Protein AF-A0A238UA28-F1 (afdb_monomer)

Nearest PDB structures (foldseek):
  9dix-assembly1_D  TM=3.338E-01  e=6.526E-01  Human betaherpesvirus 5
  8b9d-assembly1_O  TM=4.375E-01  e=9.880E+00  Homo sapiens
  7qfz-assembly1_A  TM=2.318E-01  e=1.736E+00  Escherichia fergusonii ATCC 35469
  2f8t-assembly2_B  TM=1.393E-01  e=4.141E+00  Aquifex aeolicus

Mean predicted aligned error: 17.63 Å

pLDDT: mean 87.55, std 9.16, range [46.91, 97.31]

Solvent-accessible surface area (backbone atoms only — not comparable to full-atom values): 25382 Å² total; per-residue (Å²): 111,74,69,55,56,52,51,51,51,50,50,52,51,51,57,70,62,71,58,70,54,51,36,15,34,34,30,24,80,55,29,66,44,69,71,59,19,53,48,42,60,61,78,40,69,59,84,79,48,77,71,46,68,38,23,34,36,56,82,88,82,68,80,78,86,58,65,81,38,43,32,37,33,70,57,95,90,40,56,37,29,33,33,31,70,39,78,42,96,50,54,59,97,88,47,62,73,44,55,50,83,55,51,44,81,57,90,78,79,56,61,44,78,46,16,32,44,30,15,42,40,39,66,46,71,66,55,27,49,48,41,54,59,77,44,58,48,87,68,72,28,54,82,39,77,43,30,31,37,33,57,66,92,54,87,71,92,55,58,82,38,38,28,40,33,68,56,97,86,45,50,36,31,32,35,30,60,37,78,49,89,65,76,60,91,91,50,71,72,41,57,51,85,54,50,42,81,49,90,80,82,43,61,45,77,45,17,32,43,29,15,40,40,40,67,49,70,69,53,28,48,49,40,54,62,77,45,59,43,84,74,43,55,50,82,41,78,41,29,30,36,32,54,66,92,56,85,72,90,54,58,81,37,38,31,38,32,68,58,96,87,43,50,37,32,32,32,31,60,37,81,49,90,66,75,60,92,89,50,72,72,42,57,50,87,54,52,42,81,50,88,80,81,45,63,41,77,44,15,33,44,30,18,43,58,46,66,54,70,69,61,40,46,49,34,62,60,77,46,58,52,87,74,41,61,47,84,39,79,42,32,32,37,32,55,65,92,58,84,72,90,57,58,80,38,40,24,42,31,56,57,95,84,45,60,34,33,34,30,31,61,36,80,48,90,68,76,60,92,91,52,72,73,40,57,47,85,42,50,42,83,56,88,80,85,44,81,83,66,48,77,82,43,66,44,43,38,38,33,21,40,82,85,70,47,80,74,52,72,49,78,34,67,45,75,64,53,49,54,52,54,60,67,71,54,74,76,44,51,35,38,39,34,42,77,88,68,49,73,50,79,48,76,46,87,126

InterPro domains:
  IPR026444 Secretion system, C-terminal sorting domain [PF18962] (393-442)

Foldseek 3Di:
DVVVVVVVVVVVVVVVVVQFAKKKFKKAWQDLDPVSSLCCLQVPPSLPGDIDMEIETEPPPDDDDDASFWKWFADPNGITIMHGPDIDPHHDPDHYYDYRVRIDTDDDFRWDKWKFWKFFQDQDPVSNLCCLQVHPRSPPGDTDIAIETGGPPDDDDDAQWWWFAQDVNGTTIMHTNDIDDDDDPPDDYHYPVRTDTDDRFHWDKWKFWKFWQDQDPVSNLCCLQVHPRLPDHDIDIAIETHGPPDDDDDAQWWWWFADPNGITIMHTNDIDDDDDPPHDYHYPVRIDTDDRFHWDKWKFWKFWQFQDVVSVLCCLAVHPRLPHHDIDIAIEIEGPPDDDDDAQFWWFAQDVNGTIIMHTNDIDDDDDPPDDYHYPVRTDTDDHDYPVVQVPQQKWKWKAFPVRHTDDIDGDSDVVVVVVVVVPDDAHKMWMAIPVGDIDIDGHDD

Organism: NCBI:txid584609

Sequence (446 aa):
MKKFLLFTSLLLCFYSFAHRVDIGYEIVNLSSNYRTAKNIFCNQNPNLLNKRKINLISDGNHEELTVGKMFWFENDGNPMYIYIARKNASSFRDRDSFLFSDFRLQNFICEDTKSYDARNLGTNAFLANQIYCNQNPATAGSRMDLNVSEPRGSSRLAPGKIYKFNDEGTVRYIYIVRTRNGEFRDRDTFSKSDFSLQNITCEDTKSYDARNLGTNAFLANQIYCNQNPATAGSRMDLNVGEPRGSSRLTPGKIYKFNDEGTVRYIYIVRTRNGEFRDRDTFSKSDFSLQNIICEDTKSYDARNLGTNPFIIQNIYCNQNPATAGSRMDLNVSEPKGSNRLISGRIYRFNDEGTIRYVYIIRSRSGEFRDRDTFSKSDFTLQNYFCEDDYDDFLRKITIYNKKGIKVKEQKINHIDEEKSLLKTLPKGLYFIKDDNGNSKKIFKQN

Structure (mmCIF, N/CA/C/O backbone):
data_AF-A0A238UA28-F1
#
_entry.id   AF-A0A238UA28-F1
#
loop_
_atom_site.group_PDB
_atom_site.id
_atom_site.type_symbol
_atom_site.label_atom_id
_atom_site.label_alt_id
_atom_site.label_comp_id
_atom_site.label_asym_id
_atom_site.label_entity_id
_atom_site.label_seq_id
_atom_site.pdbx_PDB_ins_code
_atom_site.Cartn_x
_atom_site.Cartn_y
_atom_site.Cartn_z
_atom_site.occupancy
_atom_site.B_iso_or_equiv
_atom_site.auth_seq_id
_atom_site.auth_comp_id
_atom_site.auth_asym_id
_atom_site.auth_atom_id
_atom_site.pdbx_PDB_model_num
ATOM 1 N N . MET A 1 1 ? 80.274 20.422 -2.764 1.00 60.00 1 MET A N 1
ATOM 2 C CA . MET A 1 1 ? 79.099 20.855 -3.558 1.00 60.00 1 MET A CA 1
ATOM 3 C C . MET A 1 1 ? 78.947 20.136 -4.907 1.00 60.00 1 MET A C 1
ATOM 5 O O . MET A 1 1 ? 77.921 19.501 -5.094 1.00 60.00 1 MET A O 1
ATOM 9 N N . LYS A 1 2 ? 79.940 20.127 -5.818 1.00 64.31 2 LYS A N 1
ATOM 10 C CA . LYS A 1 2 ? 79.812 19.488 -7.157 1.00 64.31 2 LYS A CA 1
ATOM 11 C C . LYS A 1 2 ? 79.412 17.996 -7.152 1.00 64.31 2 LYS A C 1
ATOM 13 O O . LYS A 1 2 ? 78.605 17.587 -7.975 1.00 64.31 2 LYS A O 1
ATOM 18 N N . LYS A 1 3 ? 79.913 17.193 -6.202 1.00 69.56 3 LYS A N 1
ATOM 19 C CA . LYS A 1 3 ? 79.562 15.760 -6.086 1.00 69.56 3 LYS A CA 1
ATOM 20 C C . LYS A 1 3 ? 78.104 15.516 -5.660 1.00 69.56 3 LYS A C 1
ATOM 22 O O . LYS A 1 3 ? 77.517 14.534 -6.088 1.00 69.56 3 LYS A O 1
ATOM 27 N N . PHE A 1 4 ? 77.518 16.419 -4.869 1.00 79.38 4 PHE A N 1
ATOM 28 C CA . PHE A 1 4 ? 76.124 16.310 -4.421 1.00 79.38 4 PHE A CA 1
ATOM 29 C C . PHE A 1 4 ? 75.148 16.596 -5.570 1.00 79.38 4 PHE A C 1
ATOM 31 O O . PHE A 1 4 ? 74.216 15.833 -5.766 1.00 79.38 4 PHE A O 1
ATOM 38 N N . LEU A 1 5 ? 75.437 17.618 -6.389 1.00 78.12 5 LEU A N 1
ATOM 39 C CA . LEU A 1 5 ? 74.677 17.948 -7.605 1.00 78.12 5 LEU A CA 1
ATOM 40 C C . LEU A 1 5 ? 74.715 16.836 -8.663 1.00 78.12 5 LEU A C 1
ATOM 42 O O . LEU A 1 5 ? 73.711 16.575 -9.319 1.00 78.12 5 LEU A O 1
ATOM 46 N N . LEU A 1 6 ? 75.859 16.163 -8.824 1.00 78.75 6 LEU A N 1
ATOM 47 C CA . LEU A 1 6 ? 75.966 15.029 -9.744 1.00 78.75 6 LEU A CA 1
ATOM 48 C C . LEU A 1 6 ? 75.140 13.831 -9.251 1.00 78.75 6 LEU A C 1
ATOM 50 O O . LEU A 1 6 ? 74.482 13.168 -10.046 1.00 78.75 6 LEU A O 1
ATOM 54 N N . PHE A 1 7 ? 75.150 13.579 -7.939 1.00 80.00 7 PHE A N 1
ATOM 55 C CA . PHE A 1 7 ? 74.410 12.476 -7.333 1.00 80.00 7 PHE A CA 1
ATOM 56 C C . PHE A 1 7 ? 72.895 12.712 -7.370 1.00 80.00 7 PHE A C 1
ATOM 58 O O . PHE A 1 7 ? 72.161 11.795 -7.719 1.00 80.00 7 PHE A O 1
ATOM 65 N N . THR A 1 8 ? 72.418 13.934 -7.100 1.00 78.19 8 THR A N 1
ATOM 66 C CA . THR A 1 8 ? 70.992 14.276 -7.237 1.00 78.19 8 THR A CA 1
ATOM 67 C C . THR A 1 8 ? 70.528 14.281 -8.690 1.00 78.19 8 THR A C 1
ATOM 69 O O . THR A 1 8 ? 69.423 13.821 -8.951 1.00 78.19 8 THR A O 1
ATOM 72 N N . SER A 1 9 ? 71.363 14.718 -9.638 1.00 76.62 9 SER A N 1
ATOM 73 C CA . SER A 1 9 ? 71.071 14.611 -11.076 1.00 76.62 9 SER A CA 1
ATOM 74 C C . SER A 1 9 ? 70.934 13.149 -11.525 1.00 76.62 9 SER A C 1
ATOM 76 O O . SER A 1 9 ? 69.939 12.791 -12.149 1.00 76.62 9 SER A O 1
ATOM 78 N N . LEU A 1 10 ? 71.858 12.268 -11.118 1.00 75.06 10 LEU A N 1
ATOM 79 C CA . LEU A 1 10 ? 71.759 10.827 -11.383 1.00 75.06 10 LEU A CA 1
ATOM 80 C C . LEU A 1 10 ? 70.519 10.203 -10.732 1.00 75.06 10 LEU A C 1
ATOM 82 O O . LEU A 1 10 ? 69.830 9.430 -11.387 1.00 75.06 10 LEU A O 1
ATOM 86 N N . LEU A 1 11 ? 70.193 10.560 -9.486 1.00 72.12 11 LEU A N 1
ATOM 87 C CA . LEU A 1 11 ? 68.994 10.064 -8.800 1.00 72.12 11 LEU A CA 1
ATOM 88 C C . LEU A 1 11 ? 67.696 10.548 -9.456 1.00 72.12 11 LEU A C 1
ATOM 90 O O . LEU A 1 11 ? 66.764 9.760 -9.560 1.00 72.12 11 LEU A O 1
ATOM 94 N N . LEU A 1 12 ? 67.638 11.796 -9.929 1.00 65.94 12 LEU A N 1
ATOM 95 C CA . LEU A 1 12 ? 66.499 12.337 -10.683 1.00 65.94 12 LEU A CA 1
ATOM 96 C C . LEU A 1 12 ? 66.356 11.668 -12.056 1.00 65.94 12 LEU A C 1
ATOM 98 O O . LEU A 1 12 ? 65.237 11.360 -12.469 1.00 65.94 12 LEU A O 1
ATOM 102 N N . CYS A 1 13 ? 67.468 11.363 -12.731 1.00 62.25 13 CYS A N 1
ATOM 103 C CA . CYS A 1 13 ? 67.460 10.534 -13.936 1.00 62.25 13 CYS A CA 1
ATOM 104 C C . CYS A 1 13 ? 66.950 9.117 -13.621 1.00 62.25 13 CYS A C 1
ATOM 106 O O . CYS A 1 13 ? 66.031 8.638 -14.273 1.00 62.25 13 CYS A O 1
ATOM 108 N N . PHE A 1 14 ? 67.446 8.452 -12.575 1.00 57.91 14 PHE A N 1
ATOM 109 C CA . PHE A 1 14 ? 66.959 7.117 -12.204 1.00 57.91 14 PHE A CA 1
ATOM 110 C C . PHE A 1 14 ? 65.490 7.110 -11.750 1.00 57.91 14 PHE A C 1
ATOM 112 O O . PHE A 1 14 ? 64.772 6.173 -12.087 1.00 57.91 14 PHE A O 1
ATOM 119 N N . TYR A 1 15 ? 65.007 8.155 -11.068 1.00 57.62 15 TYR A N 1
ATOM 120 C CA . TYR A 1 15 ? 63.589 8.299 -10.711 1.00 57.62 15 TYR A CA 1
ATOM 121 C C . TYR A 1 15 ? 62.690 8.509 -11.936 1.00 57.62 15 TYR A C 1
ATOM 123 O O . TYR A 1 15 ? 61.582 7.982 -11.969 1.00 57.62 15 TYR A O 1
ATOM 131 N N . SER A 1 16 ? 63.166 9.224 -12.960 1.00 53.44 16 SER A N 1
ATOM 132 C CA . SER A 1 16 ? 62.417 9.402 -14.214 1.00 53.44 16 SER A CA 1
ATOM 133 C C . SER A 1 16 ? 62.403 8.140 -15.088 1.00 53.44 16 SER A C 1
ATOM 135 O O . SER A 1 16 ? 61.437 7.926 -15.817 1.00 53.44 16 SER A O 1
ATOM 137 N N . PHE A 1 17 ? 63.390 7.245 -14.956 1.00 53.16 17 PHE A N 1
ATOM 138 C CA . PHE A 1 17 ? 63.371 5.924 -15.605 1.00 53.16 17 PHE A CA 1
ATOM 139 C C . PHE A 1 17 ? 62.621 4.838 -14.806 1.00 53.16 17 PHE A C 1
ATOM 141 O O . PHE A 1 17 ? 62.171 3.858 -15.397 1.00 53.16 17 PHE A O 1
ATOM 148 N N . ALA A 1 18 ? 62.430 4.999 -13.490 1.00 51.75 18 ALA A N 1
ATOM 149 C CA . ALA A 1 18 ? 61.810 3.993 -12.615 1.00 51.75 18 ALA A CA 1
ATOM 150 C C . ALA A 1 18 ? 60.268 3.908 -12.690 1.00 51.75 18 ALA A C 1
ATOM 152 O O . ALA A 1 18 ? 59.669 3.069 -12.015 1.00 51.75 18 ALA A O 1
ATOM 153 N N . HIS A 1 19 ? 59.604 4.737 -13.500 1.00 54.00 19 HIS A N 1
ATOM 154 C CA . HIS A 1 19 ? 58.136 4.748 -13.613 1.00 54.00 19 HIS A CA 1
ATOM 155 C C . HIS A 1 19 ? 57.577 4.269 -14.953 1.00 54.00 19 HIS A C 1
ATOM 157 O O . HIS A 1 19 ? 56.363 4.296 -15.153 1.00 54.00 19 HIS A O 1
ATOM 163 N N . ARG A 1 20 ? 58.420 3.732 -15.842 1.00 62.09 20 ARG A N 1
ATOM 164 C CA . ARG A 1 20 ? 57.931 3.071 -17.055 1.00 62.09 20 ARG A CA 1
ATOM 165 C C . ARG A 1 20 ? 57.454 1.654 -16.723 1.00 62.09 20 ARG A C 1
ATOM 167 O O . ARG A 1 20 ? 58.200 0.685 -16.835 1.00 62.09 20 ARG A O 1
ATOM 174 N N . VAL A 1 21 ? 56.220 1.550 -16.236 1.00 68.44 21 VAL A N 1
ATOM 175 C CA . VAL A 1 21 ? 55.551 0.263 -16.017 1.00 68.44 21 VAL A CA 1
ATOM 176 C C . VAL A 1 21 ? 54.857 -0.135 -17.315 1.00 68.44 21 VAL A C 1
ATOM 178 O O . VAL A 1 21 ? 53.845 0.460 -17.685 1.00 68.44 21 VAL A O 1
ATOM 181 N N . ASP A 1 22 ? 55.410 -1.139 -17.992 1.00 79.50 22 ASP A N 1
ATOM 182 C CA . ASP A 1 22 ? 54.776 -1.758 -19.153 1.00 79.50 22 ASP A CA 1
ATOM 183 C C . ASP A 1 22 ? 53.784 -2.826 -18.682 1.00 79.50 22 ASP A C 1
ATOM 185 O O . ASP A 1 22 ? 54.159 -3.813 -18.040 1.00 79.50 22 ASP A O 1
ATOM 189 N N . ILE A 1 23 ? 52.509 -2.650 -19.021 1.00 87.88 23 ILE A N 1
ATOM 190 C CA . ILE A 1 23 ? 51.431 -3.571 -18.649 1.00 87.88 23 ILE A CA 1
ATOM 191 C C . ILE A 1 23 ? 50.919 -4.276 -19.904 1.00 87.88 23 ILE A C 1
ATOM 193 O O . ILE A 1 23 ? 50.535 -3.633 -20.879 1.00 87.88 23 ILE A O 1
ATOM 197 N N . GLY A 1 24 ? 50.889 -5.610 -19.888 1.00 91.94 24 GLY A N 1
ATOM 198 C CA . GLY A 1 24 ? 50.400 -6.407 -21.012 1.00 91.94 24 GLY A CA 1
ATOM 199 C C . GLY A 1 24 ? 48.874 -6.537 -21.029 1.00 91.94 24 GLY A C 1
ATOM 200 O O . GLY A 1 24 ? 48.267 -6.962 -20.045 1.00 91.94 24 GLY A O 1
ATOM 201 N N . TYR A 1 25 ? 48.241 -6.283 -22.173 1.00 93.25 25 TYR A N 1
ATOM 202 C CA . TYR A 1 25 ? 46.808 -6.501 -22.393 1.00 93.25 25 TYR A CA 1
ATOM 203 C C . TYR A 1 25 ? 46.558 -7.513 -23.512 1.00 93.25 25 TYR A C 1
ATOM 205 O O . TYR A 1 25 ? 47.221 -7.501 -24.550 1.00 93.25 25 TYR A O 1
ATOM 213 N N . GLU A 1 26 ? 45.578 -8.396 -23.308 1.00 93.50 26 GLU A N 1
ATOM 214 C CA . GLU A 1 26 ? 44.974 -9.166 -24.394 1.00 93.50 26 GLU A CA 1
ATOM 215 C C . GLU A 1 26 ? 43.756 -8.410 -24.911 1.00 93.50 26 GLU A C 1
ATOM 217 O O . GLU A 1 26 ? 42.803 -8.153 -24.168 1.00 93.50 26 GLU A O 1
ATOM 222 N N . ILE A 1 27 ? 43.793 -8.082 -26.194 1.00 93.50 27 ILE A N 1
ATOM 223 C CA . ILE A 1 27 ? 42.774 -7.300 -26.878 1.00 93.50 27 ILE A CA 1
ATOM 224 C C . ILE A 1 27 ? 42.150 -8.105 -28.011 1.00 93.50 27 ILE A C 1
ATOM 226 O O . ILE A 1 27 ? 42.751 -9.039 -28.539 1.00 93.50 27 ILE A O 1
ATOM 230 N N . VAL A 1 28 ? 40.947 -7.726 -28.413 1.00 94.88 28 VAL A N 1
ATOM 231 C CA . VAL A 1 28 ? 40.278 -8.248 -29.606 1.00 94.88 28 VAL A CA 1
ATOM 232 C C . VAL A 1 28 ? 39.967 -7.074 -30.513 1.00 94.88 28 VAL A C 1
ATOM 234 O O . VAL A 1 28 ? 39.316 -6.122 -30.086 1.00 94.88 28 VAL A O 1
ATOM 237 N N . ASN A 1 29 ? 40.404 -7.153 -31.766 1.00 92.94 29 ASN A N 1
ATOM 238 C CA . ASN A 1 29 ? 40.062 -6.154 -32.771 1.00 92.94 29 ASN A CA 1
ATOM 239 C C . ASN A 1 29 ? 38.618 -6.385 -33.209 1.00 92.94 29 ASN A C 1
ATOM 241 O O . ASN A 1 29 ? 38.303 -7.441 -33.755 1.00 92.94 29 ASN A O 1
ATOM 245 N N . LEU A 1 30 ? 37.747 -5.411 -32.954 1.00 93.31 30 LEU A N 1
ATOM 246 C CA . LEU A 1 30 ? 36.332 -5.520 -33.288 1.00 93.31 30 LEU A CA 1
ATOM 247 C C . LEU A 1 30 ? 36.094 -5.041 -34.721 1.00 93.31 30 LEU A C 1
ATOM 249 O O . LEU A 1 30 ? 35.636 -5.800 -35.565 1.00 93.31 30 LEU A O 1
ATOM 253 N N . SER A 1 31 ? 36.415 -3.782 -35.018 1.00 93.75 31 SER A N 1
ATOM 254 C CA . SER A 1 31 ? 36.314 -3.205 -36.364 1.00 93.75 31 SER A CA 1
ATOM 255 C C . SER A 1 31 ? 36.992 -1.836 -36.402 1.00 93.75 31 SER A C 1
ATOM 257 O O . SER A 1 31 ? 37.201 -1.226 -35.358 1.00 93.75 31 SER A O 1
ATOM 259 N N . SER A 1 32 ? 37.286 -1.315 -37.591 1.00 92.75 32 SER A N 1
ATOM 260 C CA . SER A 1 32 ? 37.606 0.105 -37.786 1.00 92.75 32 SER A CA 1
ATOM 261 C C . SER A 1 32 ? 36.359 1.000 -37.819 1.00 92.75 32 SER A C 1
ATOM 263 O O . SER A 1 32 ? 36.454 2.213 -37.660 1.00 92.75 32 SER A O 1
ATOM 265 N N . ASN A 1 33 ? 35.165 0.414 -37.978 1.00 93.62 33 ASN A N 1
ATOM 266 C CA . ASN A 1 33 ? 33.893 1.129 -37.968 1.00 93.62 33 ASN A CA 1
ATOM 267 C C . ASN A 1 33 ? 33.157 0.948 -36.630 1.00 93.62 33 ASN A C 1
ATOM 269 O O . ASN A 1 33 ? 32.926 -0.181 -36.193 1.00 93.62 33 ASN A O 1
ATOM 273 N N . TYR A 1 34 ? 32.711 2.052 -36.022 1.00 89.00 34 TYR A N 1
ATOM 274 C CA . TYR A 1 34 ? 32.018 2.037 -34.728 1.00 89.00 34 TYR A CA 1
ATOM 275 C C . TYR A 1 34 ? 30.771 1.145 -34.712 1.00 89.00 34 TYR A C 1
ATOM 277 O O . TYR A 1 34 ? 30.585 0.353 -33.789 1.00 89.00 34 TYR A O 1
ATOM 285 N N . ARG A 1 35 ? 29.912 1.245 -35.737 1.00 84.31 35 ARG A N 1
ATOM 286 C CA . ARG A 1 35 ? 28.642 0.504 -35.806 1.00 84.31 35 ARG A CA 1
ATOM 287 C C . ARG A 1 35 ? 28.896 -0.998 -35.873 1.00 84.31 35 ARG A C 1
ATOM 289 O O . ARG A 1 35 ? 28.255 -1.763 -35.154 1.00 84.31 35 ARG A O 1
ATOM 296 N N . THR A 1 36 ? 29.861 -1.410 -36.691 1.00 87.25 36 THR A N 1
ATOM 297 C CA . THR A 1 36 ? 30.279 -2.812 -36.803 1.00 87.25 36 THR A CA 1
ATOM 298 C C . THR A 1 36 ? 30.914 -3.308 -35.504 1.00 87.25 36 THR A C 1
ATOM 300 O O . THR A 1 36 ? 30.563 -4.388 -35.034 1.00 87.25 36 THR A O 1
ATOM 303 N N . ALA A 1 37 ? 31.784 -2.510 -34.879 1.00 90.00 37 ALA A N 1
ATOM 304 C CA . ALA A 1 37 ? 32.420 -2.858 -33.611 1.00 90.00 37 ALA A CA 1
ATOM 305 C C . ALA A 1 37 ? 31.404 -3.035 -32.474 1.00 90.00 37 ALA A C 1
ATOM 307 O O . ALA A 1 37 ? 31.435 -4.050 -31.779 1.00 90.00 37 ALA A O 1
ATOM 308 N N . LYS A 1 38 ? 30.454 -2.099 -32.338 1.00 87.44 38 LYS A N 1
ATOM 309 C CA . LYS A 1 38 ? 29.338 -2.188 -31.385 1.00 87.44 38 LYS A CA 1
ATOM 310 C C . LYS A 1 38 ? 28.513 -3.455 -31.621 1.00 87.44 38 LYS A C 1
ATOM 312 O O . LYS A 1 38 ? 28.192 -4.161 -30.668 1.00 87.44 38 LYS A O 1
ATOM 317 N N . ASN A 1 39 ? 28.202 -3.770 -32.879 1.00 84.19 39 ASN A N 1
ATOM 318 C CA . ASN A 1 39 ? 27.451 -4.973 -33.235 1.00 84.19 39 ASN A CA 1
ATOM 319 C C . ASN A 1 39 ? 28.197 -6.258 -32.841 1.00 84.19 39 ASN A C 1
ATOM 321 O O . ASN A 1 39 ? 27.601 -7.141 -32.235 1.00 84.19 39 ASN A O 1
ATOM 325 N N . ILE A 1 40 ? 29.499 -6.351 -33.128 1.00 87.94 40 ILE A N 1
ATOM 326 C CA . ILE A 1 40 ? 30.329 -7.500 -32.734 1.00 87.94 40 ILE A CA 1
ATOM 327 C C . ILE A 1 40 ? 30.383 -7.616 -31.211 1.00 87.94 40 ILE A C 1
ATOM 329 O O . ILE A 1 40 ? 30.128 -8.689 -30.674 1.00 87.94 40 ILE A O 1
ATOM 333 N N . PHE A 1 41 ? 30.650 -6.513 -30.510 1.00 88.88 41 PHE A N 1
ATOM 334 C CA . PHE A 1 41 ? 30.732 -6.504 -29.053 1.00 88.88 41 PHE A CA 1
ATOM 335 C C . PHE A 1 41 ? 29.422 -6.943 -28.385 1.00 88.88 41 PHE A C 1
ATOM 337 O O . PHE A 1 41 ? 29.449 -7.693 -27.413 1.00 88.88 41 PHE A O 1
ATOM 344 N N . CYS A 1 42 ? 28.274 -6.485 -28.894 1.00 85.75 42 CYS A N 1
ATOM 345 C CA . CYS A 1 42 ? 26.981 -6.831 -28.316 1.00 85.75 42 CYS A CA 1
ATOM 346 C C . CYS A 1 42 ? 26.484 -8.211 -28.748 1.00 85.75 42 CYS A C 1
ATOM 348 O O . CYS A 1 42 ? 25.927 -8.938 -27.935 1.00 85.75 42 CYS A O 1
ATOM 350 N N . ASN A 1 43 ? 26.612 -8.586 -30.014 1.00 82.38 43 ASN A N 1
ATOM 351 C CA . ASN A 1 43 ? 25.902 -9.752 -30.553 1.00 82.38 43 ASN A CA 1
ATOM 352 C C . ASN A 1 43 ? 26.780 -10.993 -30.699 1.00 82.38 43 ASN A C 1
ATOM 354 O O . ASN A 1 43 ? 26.257 -12.086 -30.901 1.00 82.38 43 ASN A O 1
ATOM 358 N N . GLN A 1 44 ? 28.094 -10.851 -30.554 1.00 83.69 44 GLN A N 1
ATOM 359 C CA . GLN A 1 44 ? 29.029 -11.968 -30.485 1.00 83.69 44 GLN A CA 1
ATOM 360 C C . GLN A 1 44 ? 29.642 -12.018 -29.087 1.00 83.69 44 GLN A C 1
ATOM 362 O O . GLN A 1 44 ? 29.655 -11.018 -28.381 1.00 83.69 44 GLN A O 1
ATOM 367 N N . ASN A 1 45 ? 30.147 -13.179 -28.667 1.00 83.69 45 ASN A N 1
ATOM 368 C CA . ASN A 1 45 ? 30.946 -13.272 -27.448 1.00 83.69 45 ASN A CA 1
ATOM 369 C C . ASN A 1 45 ? 32.392 -12.879 -27.795 1.00 83.69 45 ASN A C 1
ATOM 371 O O . ASN A 1 45 ? 33.105 -13.715 -28.362 1.00 83.69 45 ASN A O 1
ATOM 375 N N . PRO A 1 46 ? 32.866 -11.658 -27.465 1.00 84.69 46 PRO A N 1
ATOM 376 C CA . PRO A 1 46 ? 34.168 -11.191 -27.936 1.00 84.69 46 PRO A CA 1
ATOM 377 C C . PRO A 1 46 ? 35.318 -12.017 -27.358 1.00 84.69 46 PRO A C 1
ATOM 379 O O . PRO A 1 46 ? 36.390 -12.080 -27.946 1.00 84.69 46 PRO A O 1
ATOM 382 N N . ASN A 1 47 ? 35.095 -12.726 -26.245 1.00 82.06 47 ASN A N 1
ATOM 383 C CA . ASN A 1 47 ? 36.097 -13.608 -25.648 1.00 82.06 47 ASN A CA 1
ATOM 384 C C . ASN A 1 47 ? 36.417 -14.846 -26.501 1.00 82.06 47 ASN A C 1
ATOM 386 O O . ASN A 1 47 ? 37.451 -15.470 -26.259 1.00 82.06 47 ASN A O 1
ATOM 390 N N . LEU A 1 48 ? 35.547 -15.199 -27.456 1.00 82.88 48 LEU A N 1
ATOM 391 C CA . LEU A 1 48 ? 35.747 -16.308 -28.397 1.00 82.88 48 LEU A CA 1
ATOM 392 C C . LEU A 1 48 ? 36.450 -15.874 -29.691 1.00 82.88 48 LEU A C 1
ATOM 394 O O . LEU A 1 48 ? 36.787 -16.721 -30.514 1.00 82.88 48 LEU A O 1
ATOM 398 N N . LEU A 1 49 ? 36.656 -14.571 -29.888 1.00 89.56 49 LEU A N 1
ATOM 399 C CA . LEU A 1 49 ? 37.349 -14.037 -31.055 1.00 89.56 49 LEU A CA 1
ATOM 400 C C . LEU A 1 49 ? 38.871 -14.088 -30.865 1.00 89.56 49 LEU A C 1
ATOM 402 O O . LEU A 1 49 ? 39.382 -14.178 -29.745 1.00 89.56 49 LEU A O 1
ATOM 406 N N . ASN A 1 50 ? 39.603 -14.006 -31.978 1.00 89.75 50 ASN A N 1
ATOM 407 C CA . ASN A 1 50 ? 41.064 -14.039 -31.975 1.00 89.75 50 ASN A CA 1
ATOM 408 C C . ASN A 1 50 ? 41.645 -12.872 -31.169 1.00 89.75 50 ASN A C 1
ATOM 410 O O . ASN A 1 50 ? 41.412 -11.701 -31.476 1.00 89.75 50 ASN A O 1
ATOM 414 N N . LYS A 1 51 ? 42.446 -13.214 -30.159 1.00 91.31 51 LYS A N 1
ATOM 415 C CA . LYS A 1 51 ? 43.086 -12.252 -29.263 1.00 91.31 51 LYS A CA 1
ATOM 416 C C . LYS A 1 51 ? 44.461 -11.853 -29.783 1.00 91.31 51 LYS A C 1
ATOM 418 O O . LYS A 1 51 ? 45.235 -12.692 -30.243 1.00 91.31 51 LYS A O 1
ATOM 423 N N . ARG A 1 52 ? 44.786 -10.573 -29.648 1.00 90.81 52 ARG A N 1
ATOM 424 C CA . ARG A 1 52 ? 46.123 -10.007 -29.843 1.00 90.81 52 ARG A CA 1
ATOM 425 C C . ARG A 1 52 ? 46.674 -9.534 -28.507 1.00 90.81 52 ARG A C 1
ATOM 427 O O . ARG A 1 52 ? 45.924 -9.278 -27.573 1.00 90.81 52 ARG A O 1
ATOM 434 N N . LYS A 1 53 ? 47.996 -9.459 -28.415 1.00 92.81 53 LYS A N 1
ATOM 435 C CA . LYS A 1 53 ? 48.715 -9.024 -27.218 1.00 92.81 53 LYS A CA 1
ATOM 436 C C . LYS A 1 53 ? 49.390 -7.700 -27.521 1.00 92.81 53 LYS A C 1
ATOM 438 O O . LYS A 1 53 ? 50.104 -7.632 -28.517 1.00 92.81 53 LYS A O 1
ATOM 443 N N . ILE A 1 54 ? 49.170 -6.710 -26.670 1.00 91.38 54 ILE A N 1
ATOM 444 C CA . ILE A 1 54 ? 49.824 -5.401 -26.737 1.00 91.38 54 ILE A CA 1
ATOM 445 C C . ILE A 1 54 ? 50.404 -5.058 -25.369 1.00 91.38 54 ILE A C 1
ATOM 447 O O . ILE A 1 54 ? 49.928 -5.567 -24.349 1.00 91.38 54 ILE A O 1
ATOM 451 N N . ASN A 1 55 ? 51.413 -4.199 -25.350 1.00 90.56 55 ASN A N 1
ATOM 452 C CA . ASN A 1 55 ? 51.913 -3.585 -24.128 1.00 90.56 55 ASN A CA 1
ATOM 453 C C . ASN A 1 55 ? 51.439 -2.135 -24.064 1.00 90.56 55 ASN A C 1
ATOM 455 O O . ASN A 1 55 ? 51.422 -1.448 -25.081 1.00 90.56 55 ASN A O 1
ATOM 459 N N . LEU A 1 56 ? 51.064 -1.670 -22.876 1.00 87.75 56 LEU A N 1
ATOM 460 C CA . LEU A 1 56 ? 50.756 -0.266 -22.630 1.00 87.75 56 LEU A CA 1
ATOM 461 C C . LEU A 1 56 ? 51.764 0.321 -21.654 1.00 87.75 56 LEU A C 1
ATOM 463 O O . LEU A 1 56 ? 51.995 -0.242 -20.582 1.00 87.75 56 LEU A O 1
ATOM 467 N N . ILE A 1 57 ? 52.342 1.449 -22.045 1.00 85.88 57 ILE A N 1
ATOM 468 C CA . ILE A 1 57 ? 53.282 2.236 -21.258 1.00 85.88 57 ILE A CA 1
ATOM 469 C C . ILE A 1 57 ? 52.484 3.299 -20.504 1.00 85.88 57 ILE A C 1
ATOM 471 O O . ILE A 1 57 ? 51.811 4.124 -21.127 1.00 85.88 57 ILE A O 1
ATOM 475 N N . SER A 1 58 ? 52.585 3.303 -19.173 1.00 76.81 58 SER A N 1
ATOM 476 C CA . SER A 1 58 ? 52.046 4.394 -18.350 1.00 76.81 58 SER A CA 1
ATOM 477 C C . SER A 1 58 ? 52.736 5.720 -18.674 1.00 76.81 58 SER A C 1
ATOM 479 O O . SER A 1 58 ? 53.962 5.810 -18.629 1.00 76.81 58 SER A O 1
ATOM 481 N N . ASP A 1 59 ? 51.947 6.752 -18.971 1.00 74.69 59 ASP A N 1
ATOM 482 C CA . ASP A 1 59 ? 52.397 8.138 -19.162 1.00 74.69 59 ASP A CA 1
ATOM 483 C C . ASP A 1 59 ? 52.119 9.024 -17.927 1.00 74.69 59 ASP A C 1
ATOM 485 O O . ASP A 1 59 ? 52.263 10.244 -17.977 1.00 74.69 59 ASP A O 1
ATOM 489 N N . GLY A 1 60 ? 51.749 8.404 -16.799 1.00 66.19 60 GLY A N 1
ATOM 490 C CA . GLY A 1 60 ? 51.638 9.045 -15.487 1.00 66.19 60 GLY A CA 1
ATOM 491 C C . GLY A 1 60 ? 50.320 9.769 -15.194 1.00 66.19 60 GLY A C 1
ATOM 492 O O . GLY A 1 60 ? 50.112 10.130 -14.040 1.00 66.19 60 GLY A O 1
ATOM 493 N N . ASN A 1 61 ? 49.423 9.938 -16.175 1.00 65.44 61 ASN A N 1
ATOM 494 C CA . ASN A 1 61 ? 48.194 10.736 -16.020 1.00 65.44 61 ASN A CA 1
ATOM 495 C C . ASN A 1 61 ? 46.889 10.035 -16.448 1.00 65.44 61 ASN A C 1
ATOM 497 O O . ASN A 1 61 ? 45.830 10.659 -16.389 1.00 65.44 61 ASN A O 1
ATOM 501 N N . HIS A 1 62 ? 46.927 8.764 -16.860 1.00 68.00 62 HIS A N 1
ATOM 502 C CA . HIS A 1 62 ? 45.748 8.063 -17.383 1.00 68.00 62 HIS A CA 1
ATOM 503 C C . HIS A 1 62 ? 45.358 6.844 -16.547 1.00 68.00 62 HIS A C 1
ATOM 505 O O . HIS A 1 62 ? 46.206 6.106 -16.043 1.00 68.00 62 HIS A O 1
ATOM 511 N N . GLU A 1 63 ? 44.047 6.632 -16.421 1.00 77.56 63 GLU A N 1
ATOM 512 C CA . GLU A 1 63 ? 43.493 5.423 -15.821 1.00 77.56 63 GLU A CA 1
ATOM 513 C C . GLU A 1 63 ? 43.782 4.205 -16.706 1.00 77.56 63 GLU A C 1
ATOM 515 O O . GLU A 1 63 ? 43.722 4.260 -17.937 1.00 77.56 63 GLU A O 1
ATOM 520 N N . GLU A 1 64 ? 44.087 3.078 -16.069 1.00 86.31 64 GLU A N 1
ATOM 521 C CA . GLU A 1 64 ? 44.313 1.817 -16.764 1.00 86.31 64 GLU A CA 1
ATOM 522 C C . GLU A 1 64 ? 43.067 1.357 -17.538 1.00 86.31 64 GLU A C 1
ATOM 524 O O . GLU A 1 64 ? 41.924 1.556 -17.115 1.00 86.31 64 GLU A O 1
ATOM 529 N N . LEU A 1 65 ? 43.271 0.649 -18.654 1.00 89.81 65 LEU A N 1
ATOM 530 C CA . LEU A 1 65 ? 42.150 0.153 -19.445 1.00 89.81 65 LEU A CA 1
ATOM 531 C C . LEU A 1 65 ? 41.364 -0.918 -18.678 1.00 89.81 65 LEU A C 1
ATOM 533 O O . LEU A 1 65 ? 41.896 -1.936 -18.230 1.00 89.81 65 LEU A O 1
ATOM 537 N N . THR A 1 66 ? 40.054 -0.716 -18.576 1.00 91.19 66 THR A N 1
ATOM 538 C CA . THR A 1 66 ? 39.155 -1.644 -17.890 1.00 91.19 66 THR A CA 1
ATOM 539 C C . THR A 1 66 ? 38.863 -2.883 -18.745 1.00 91.19 66 THR A C 1
ATOM 541 O O . THR A 1 66 ? 38.409 -2.780 -19.886 1.00 91.19 66 THR A O 1
ATOM 544 N N . VAL A 1 67 ? 39.062 -4.075 -18.172 1.00 92.44 67 VAL A N 1
ATOM 545 C CA . VAL A 1 67 ? 38.682 -5.357 -18.796 1.00 92.44 67 VAL A CA 1
ATOM 546 C C . VAL A 1 67 ? 37.170 -5.411 -19.025 1.00 92.44 67 VAL A C 1
ATOM 548 O O . VAL A 1 67 ? 36.386 -4.954 -18.195 1.00 92.44 67 VAL A O 1
ATOM 551 N N . GLY A 1 68 ? 36.740 -5.986 -20.147 1.00 89.75 68 GLY A N 1
ATOM 552 C CA . GLY A 1 68 ? 35.323 -6.110 -20.480 1.00 89.75 68 GLY A CA 1
ATOM 553 C C . GLY A 1 68 ? 34.743 -4.893 -21.212 1.00 89.75 68 GLY A C 1
ATOM 554 O O . GLY A 1 68 ? 33.541 -4.859 -21.474 1.00 89.75 68 GLY A O 1
ATOM 555 N N . LYS A 1 69 ? 35.561 -3.883 -21.529 1.00 92.88 69 LYS A N 1
ATOM 556 C CA . LYS A 1 69 ? 35.131 -2.634 -22.174 1.00 92.88 69 LYS A CA 1
ATOM 557 C C . LYS A 1 69 ? 35.683 -2.493 -23.591 1.00 92.88 69 LYS A C 1
ATOM 559 O O . LYS A 1 69 ? 36.656 -3.153 -23.963 1.00 92.88 69 LYS A O 1
ATOM 564 N N . MET A 1 70 ? 35.030 -1.632 -24.371 1.00 94.31 70 MET A N 1
ATOM 565 C CA . MET A 1 70 ? 35.445 -1.265 -25.721 1.00 94.31 70 MET A CA 1
ATOM 566 C C . MET A 1 70 ? 36.167 0.080 -25.705 1.00 94.31 70 MET A C 1
ATOM 568 O O . MET A 1 70 ? 35.679 1.041 -25.112 1.00 94.31 70 MET A O 1
ATOM 572 N N . PHE A 1 71 ? 37.286 0.160 -26.408 1.00 94.56 71 PHE A N 1
ATOM 573 C CA . PHE A 1 71 ? 38.068 1.377 -26.571 1.00 94.56 71 PHE A CA 1
ATOM 574 C C . PHE A 1 71 ? 38.249 1.675 -28.052 1.00 94.56 71 PHE A C 1
ATOM 576 O O . PHE A 1 71 ? 38.253 0.768 -28.882 1.00 94.56 71 PHE A O 1
ATOM 583 N N . TRP A 1 72 ? 38.380 2.952 -28.369 1.00 95.31 72 TRP A N 1
ATOM 584 C CA . TRP A 1 72 ? 38.813 3.435 -29.671 1.00 95.31 72 TRP A CA 1
ATOM 585 C C . TRP A 1 72 ? 40.259 3.905 -29.561 1.00 95.31 72 TRP A C 1
ATOM 587 O O . TRP A 1 72 ? 40.589 4.568 -28.580 1.00 95.31 72 TRP A O 1
ATOM 597 N N . PHE A 1 73 ? 41.086 3.587 -30.547 1.00 93.06 73 PHE A N 1
ATOM 598 C CA . PHE A 1 73 ? 42.421 4.160 -30.693 1.00 93.06 73 PHE A CA 1
ATOM 599 C C . PHE A 1 73 ? 42.789 4.273 -32.173 1.00 93.06 73 PHE A C 1
ATOM 601 O O . PHE A 1 73 ? 42.146 3.664 -33.034 1.00 93.06 73 PHE A O 1
ATOM 608 N N . GLU A 1 74 ? 43.810 5.066 -32.471 1.00 91.44 74 GLU A N 1
ATOM 609 C CA . GLU A 1 74 ? 44.327 5.259 -33.823 1.00 91.44 74 GLU A CA 1
ATOM 610 C C . GLU A 1 74 ? 45.648 4.500 -33.979 1.00 91.44 74 GLU A C 1
ATOM 612 O O . GLU A 1 74 ? 46.590 4.733 -33.228 1.00 91.44 74 GLU A O 1
ATOM 617 N N . ASN A 1 75 ? 45.707 3.567 -34.933 1.00 86.19 75 ASN A N 1
ATOM 618 C CA . ASN A 1 75 ? 46.890 2.752 -35.201 1.00 86.19 75 ASN A CA 1
ATOM 619 C C . ASN A 1 75 ? 47.424 3.064 -36.600 1.00 86.19 75 ASN A C 1
ATOM 621 O O . ASN A 1 75 ? 46.789 2.689 -37.588 1.00 86.19 75 ASN A O 1
ATOM 625 N N . ASP A 1 76 ? 48.559 3.757 -36.688 1.00 86.31 76 ASP A N 1
ATOM 626 C CA . ASP A 1 76 ? 49.179 4.176 -37.954 1.00 86.31 76 ASP A CA 1
ATOM 627 C C . ASP A 1 76 ? 48.189 4.884 -38.903 1.00 86.31 76 ASP A C 1
ATOM 629 O O . ASP A 1 76 ? 48.066 4.546 -40.082 1.00 86.31 76 ASP A O 1
ATOM 633 N N . GLY A 1 77 ? 47.407 5.826 -38.362 1.00 85.25 77 GLY A N 1
ATOM 634 C CA . GLY A 1 77 ? 46.398 6.586 -39.112 1.00 85.25 77 GLY A CA 1
ATOM 635 C C . GLY A 1 77 ? 45.092 5.834 -39.393 1.00 85.25 77 GLY A C 1
ATOM 636 O O . GLY A 1 77 ? 44.208 6.362 -40.066 1.00 85.25 77 GLY A O 1
ATOM 637 N N . ASN A 1 78 ? 44.941 4.601 -38.895 1.00 88.06 78 ASN A N 1
ATOM 638 C CA . ASN A 1 78 ? 43.719 3.817 -39.056 1.00 88.06 78 ASN A CA 1
ATOM 639 C C . ASN A 1 78 ? 42.936 3.748 -37.736 1.00 88.06 78 ASN A C 1
ATOM 641 O O . ASN A 1 78 ? 43.443 3.194 -36.755 1.00 88.06 78 ASN A O 1
ATOM 645 N N . PRO A 1 79 ? 41.683 4.240 -37.688 1.00 92.06 79 PRO A N 1
ATOM 646 C CA . PRO A 1 79 ? 40.860 4.132 -36.492 1.00 92.06 79 PRO A CA 1
ATOM 647 C C . PRO A 1 79 ? 40.520 2.666 -36.219 1.00 92.06 79 PRO A C 1
ATOM 649 O O . PRO A 1 79 ? 40.126 1.923 -37.122 1.00 92.06 79 PRO A O 1
ATOM 652 N N . MET A 1 80 ? 40.632 2.250 -34.961 1.00 94.19 80 MET A N 1
ATOM 653 C CA . MET A 1 80 ? 40.369 0.880 -34.545 1.00 94.19 80 MET A CA 1
ATOM 654 C C . MET A 1 80 ? 39.599 0.841 -33.227 1.00 94.19 80 MET A C 1
ATOM 656 O O . MET A 1 80 ? 39.961 1.478 -32.241 1.00 94.19 80 MET A O 1
ATOM 660 N N . TYR A 1 81 ? 38.529 0.049 -33.204 1.00 95.69 81 TYR A N 1
ATOM 661 C CA . TYR A 1 81 ? 37.786 -0.274 -31.994 1.00 95.69 81 TYR A CA 1
ATOM 662 C C . TYR A 1 81 ? 38.209 -1.646 -31.489 1.00 95.69 81 TYR A C 1
ATOM 664 O O . TYR A 1 81 ? 38.148 -2.642 -32.221 1.0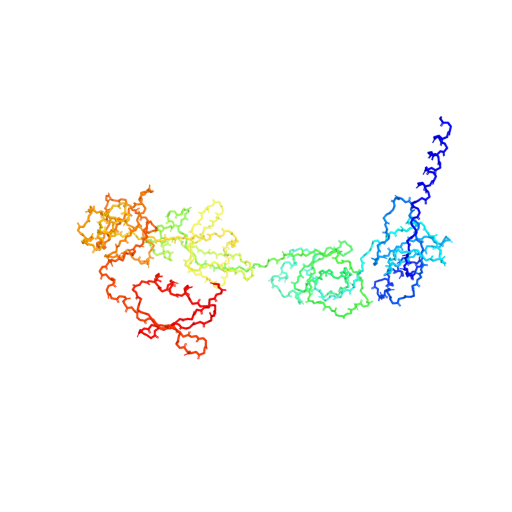0 95.69 81 TYR A O 1
ATOM 672 N N . ILE A 1 82 ? 38.607 -1.701 -30.226 1.00 94.56 82 ILE A N 1
ATOM 673 C CA . ILE A 1 82 ? 39.101 -2.908 -29.576 1.00 94.56 82 ILE A CA 1
ATOM 674 C C . ILE A 1 82 ? 38.323 -3.220 -28.310 1.00 94.56 82 ILE A C 1
ATOM 676 O O . ILE A 1 82 ? 37.787 -2.335 -27.650 1.00 94.56 82 ILE A O 1
ATOM 680 N N . TYR A 1 83 ? 38.296 -4.495 -27.958 1.00 94.69 83 TYR A N 1
ATOM 681 C CA . TYR A 1 83 ? 37.787 -5.002 -26.695 1.00 94.69 83 TYR A CA 1
ATOM 682 C C . TYR A 1 83 ? 38.941 -5.462 -25.810 1.00 94.69 83 TYR A C 1
ATOM 684 O O . TYR A 1 83 ? 39.797 -6.215 -26.274 1.00 94.69 83 TYR A O 1
ATOM 692 N N . ILE A 1 84 ? 38.946 -5.069 -24.535 1.00 94.56 84 ILE A N 1
ATOM 693 C CA . ILE A 1 84 ? 39.943 -5.545 -23.569 1.00 94.56 84 ILE A CA 1
ATOM 694 C C . ILE A 1 84 ? 39.468 -6.863 -22.964 1.00 94.56 84 ILE A C 1
ATOM 696 O O . ILE A 1 84 ? 38.606 -6.882 -22.086 1.00 94.56 84 ILE A O 1
ATOM 700 N N . ALA A 1 85 ? 40.047 -7.973 -23.417 1.00 92.94 85 ALA A N 1
ATOM 701 C CA . ALA A 1 85 ? 39.685 -9.308 -22.953 1.00 92.94 85 ALA A CA 1
ATOM 702 C C . ALA A 1 85 ? 40.344 -9.659 -21.617 1.00 92.94 85 ALA A C 1
ATOM 704 O O . ALA A 1 85 ? 39.737 -10.331 -20.784 1.00 92.94 85 ALA A O 1
ATOM 705 N N . ARG A 1 86 ? 41.594 -9.229 -21.409 1.00 93.19 86 ARG A N 1
ATOM 706 C CA . ARG A 1 86 ? 42.351 -9.544 -20.193 1.00 93.19 86 ARG A CA 1
ATOM 707 C C . ARG A 1 86 ? 43.454 -8.524 -19.939 1.00 93.19 86 ARG A C 1
ATOM 709 O O . ARG A 1 86 ? 44.161 -8.137 -20.864 1.00 93.19 86 ARG A O 1
ATOM 716 N N . LYS A 1 87 ? 43.652 -8.171 -18.669 1.00 92.75 87 LYS A N 1
ATOM 717 C CA . LYS A 1 87 ? 44.841 -7.469 -18.175 1.00 92.75 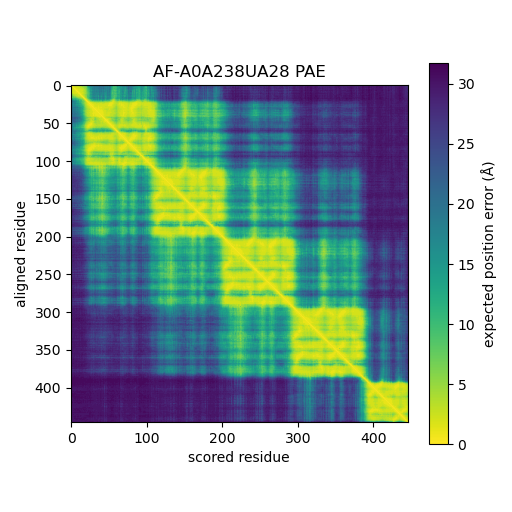87 LYS A CA 1
ATOM 718 C C . LYS A 1 87 ? 45.830 -8.486 -17.603 1.00 92.75 87 LYS A C 1
ATOM 720 O O . LYS A 1 87 ? 45.422 -9.389 -16.870 1.00 92.75 87 LYS A O 1
ATOM 725 N N . ASN A 1 88 ? 47.111 -8.351 -17.926 1.00 89.31 88 ASN A N 1
ATOM 726 C CA . ASN A 1 88 ? 48.189 -9.164 -17.369 1.00 89.31 88 ASN A CA 1
ATOM 727 C C . ASN A 1 88 ? 49.078 -8.315 -16.462 1.00 89.31 88 ASN A C 1
ATOM 729 O O . ASN A 1 88 ? 49.248 -7.120 -16.680 1.00 89.31 88 ASN A O 1
ATOM 733 N N . ALA A 1 89 ? 49.637 -8.951 -15.433 1.00 78.62 89 ALA A N 1
ATOM 734 C CA . ALA A 1 89 ? 50.488 -8.284 -14.449 1.00 78.62 89 ALA A CA 1
ATOM 735 C C . ALA A 1 89 ? 51.891 -7.944 -14.985 1.00 78.62 89 ALA A C 1
ATOM 737 O O . ALA A 1 89 ? 52.612 -7.179 -14.355 1.00 78.62 89 ALA A O 1
ATOM 738 N N . SER A 1 90 ? 52.281 -8.514 -16.126 1.00 83.50 90 SER A N 1
ATOM 739 C CA . SER A 1 90 ? 53.580 -8.301 -16.763 1.00 83.50 90 SER A CA 1
ATOM 740 C C . SER A 1 90 ? 53.425 -7.967 -18.244 1.00 83.50 90 SER A C 1
ATOM 742 O O . SER A 1 90 ? 52.431 -8.341 -18.877 1.00 83.50 90 SER A O 1
ATOM 744 N N . SER A 1 91 ? 54.426 -7.283 -18.794 1.00 86.44 91 SER A N 1
ATOM 745 C CA . SER A 1 91 ? 54.546 -7.029 -20.227 1.00 86.44 91 SER A CA 1
ATOM 746 C C . SER A 1 91 ? 54.889 -8.298 -21.013 1.00 86.44 91 SER A C 1
ATOM 748 O O . SER A 1 91 ? 55.387 -9.299 -20.483 1.00 86.44 91 SER A O 1
ATOM 750 N N . PHE A 1 92 ? 54.604 -8.263 -22.310 1.00 87.31 92 PHE A N 1
ATOM 751 C CA . PHE A 1 92 ? 54.972 -9.292 -23.272 1.00 87.31 92 PHE A CA 1
ATOM 752 C C . PHE A 1 92 ? 56.299 -8.923 -23.942 1.00 87.31 92 PHE A C 1
ATOM 754 O O . PHE A 1 92 ? 56.429 -7.824 -24.469 1.00 87.31 92 PHE A O 1
ATOM 761 N N . ARG A 1 93 ? 57.274 -9.843 -23.956 1.00 77.69 93 ARG A N 1
ATOM 762 C CA . ARG A 1 93 ? 58.658 -9.562 -24.391 1.00 77.69 93 ARG A CA 1
ATOM 763 C C . ARG A 1 93 ? 58.826 -9.147 -25.863 1.00 77.69 93 ARG A C 1
ATOM 765 O O . ARG A 1 93 ? 59.805 -8.484 -26.162 1.00 77.69 93 ARG A O 1
ATOM 772 N N . ASP A 1 94 ? 57.865 -9.463 -26.736 1.00 70.62 94 ASP A N 1
ATOM 773 C CA . ASP A 1 94 ? 57.991 -9.296 -28.196 1.00 70.62 94 ASP A CA 1
ATOM 774 C C . ASP A 1 94 ? 56.747 -8.647 -28.830 1.00 70.62 94 ASP A C 1
ATOM 776 O O . ASP A 1 94 ? 56.216 -9.143 -29.828 1.00 70.62 94 ASP A O 1
ATOM 780 N N . ARG A 1 95 ? 56.169 -7.619 -28.202 1.00 80.69 95 ARG A N 1
ATOM 781 C CA . ARG A 1 95 ? 54.930 -6.995 -28.693 1.00 80.69 95 ARG A CA 1
ATOM 782 C C . ARG A 1 95 ? 55.016 -5.481 -28.703 1.00 80.69 95 ARG A C 1
ATOM 784 O O . ARG A 1 95 ? 55.690 -4.899 -27.857 1.00 80.69 95 ARG A O 1
ATOM 791 N N . ASP A 1 96 ? 54.278 -4.901 -29.643 1.00 79.00 96 ASP A N 1
ATOM 792 C CA . ASP A 1 96 ? 54.160 -3.461 -29.832 1.00 79.00 96 ASP A CA 1
ATOM 793 C C . ASP A 1 96 ? 53.674 -2.784 -28.546 1.00 79.00 96 ASP A C 1
ATOM 795 O O . ASP A 1 96 ? 52.826 -3.322 -27.814 1.00 79.00 96 ASP A O 1
ATOM 799 N N . SER A 1 97 ? 54.238 -1.608 -28.283 1.00 84.44 97 SER A N 1
ATOM 800 C CA . SER A 1 97 ? 53.948 -0.807 -27.101 1.00 84.44 97 SER A CA 1
ATOM 801 C C . SER A 1 97 ? 53.247 0.486 -27.496 1.00 84.44 97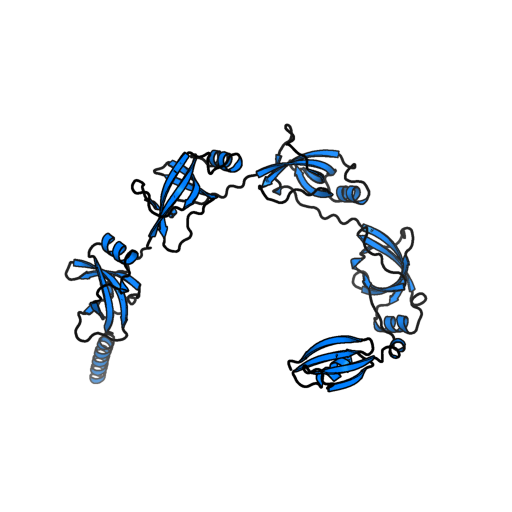 SER A C 1
ATOM 803 O O . SER A 1 97 ? 53.752 1.226 -28.336 1.00 84.44 97 SER A O 1
ATOM 805 N N . PHE A 1 98 ? 52.122 0.770 -26.846 1.00 88.12 98 PHE A N 1
ATOM 806 C CA . PHE A 1 98 ? 51.322 1.984 -27.034 1.00 88.12 98 PHE A CA 1
ATOM 807 C C . PHE A 1 98 ? 51.254 2.785 -25.729 1.00 88.12 98 PHE A C 1
ATOM 809 O O . PHE A 1 98 ? 51.579 2.257 -24.660 1.00 88.12 98 PHE A O 1
ATOM 816 N N . LEU A 1 99 ? 50.832 4.047 -25.787 1.00 87.62 99 LEU A N 1
ATOM 817 C CA . LEU A 1 99 ? 50.572 4.848 -24.589 1.00 87.62 99 LEU A CA 1
ATOM 818 C C . LEU A 1 99 ? 49.122 4.643 -24.130 1.00 87.62 99 LEU A C 1
ATOM 820 O O . LEU A 1 99 ? 48.228 4.403 -24.940 1.00 87.62 99 LEU A O 1
ATOM 824 N N . PHE A 1 100 ? 48.850 4.753 -22.825 1.00 85.25 100 PHE A N 1
ATOM 825 C CA . PHE A 1 100 ? 47.461 4.706 -22.333 1.00 85.25 100 PHE A CA 1
ATOM 826 C C . PHE A 1 100 ? 46.596 5.840 -22.903 1.00 85.25 100 PHE A C 1
ATOM 828 O O . PHE A 1 100 ? 45.413 5.623 -23.164 1.00 85.25 100 PHE A O 1
ATOM 835 N N . SER A 1 101 ? 47.189 7.013 -23.143 1.00 83.56 101 SER A N 1
ATOM 836 C CA . SER A 1 101 ? 46.537 8.184 -23.749 1.00 83.56 101 SER A CA 1
ATOM 837 C C . SER A 1 101 ? 46.001 7.947 -25.161 1.00 83.56 101 SER A C 1
ATOM 839 O O . SER A 1 101 ? 45.092 8.662 -25.590 1.00 83.56 101 SER A O 1
ATOM 841 N N . ASP A 1 102 ? 46.501 6.933 -25.870 1.00 89.12 102 ASP A N 1
ATOM 842 C CA . ASP A 1 102 ? 46.056 6.616 -27.230 1.00 89.12 102 ASP A CA 1
ATOM 843 C C . ASP A 1 102 ? 44.632 6.027 -27.247 1.00 89.12 102 ASP A C 1
ATOM 845 O O . ASP A 1 102 ? 43.958 6.032 -28.279 1.00 89.12 102 ASP A O 1
ATOM 849 N N . PHE A 1 103 ? 44.134 5.547 -26.100 1.00 92.19 103 PHE A N 1
ATOM 850 C CA . PHE A 1 103 ? 42.868 4.826 -25.993 1.00 92.19 103 PHE A CA 1
ATOM 851 C C . PHE A 1 103 ? 41.763 5.678 -25.370 1.00 92.19 103 PHE A C 1
ATOM 853 O O . PHE A 1 103 ? 41.880 6.212 -24.270 1.00 92.19 103 PHE A O 1
ATOM 860 N N . ARG A 1 104 ? 40.607 5.722 -26.035 1.00 92.19 104 ARG A N 1
ATOM 861 C CA . ARG A 1 104 ? 39.400 6.406 -25.552 1.00 92.19 104 ARG A CA 1
ATOM 862 C C . ARG A 1 104 ? 38.290 5.407 -25.274 1.00 92.19 104 ARG A C 1
ATOM 864 O O . ARG A 1 104 ? 37.804 4.745 -26.197 1.00 92.19 104 ARG A O 1
ATOM 871 N N . LEU A 1 105 ? 37.855 5.324 -24.015 1.00 92.62 105 LEU A N 1
ATOM 872 C CA . LEU A 1 105 ? 36.740 4.468 -23.604 1.00 92.62 105 LEU A CA 1
ATOM 873 C C . LEU A 1 105 ? 35.471 4.828 -24.382 1.00 92.62 105 LEU A C 1
ATOM 875 O O . LEU A 1 105 ? 35.044 5.981 -24.408 1.00 92.62 105 LEU A O 1
ATOM 879 N N . GLN A 1 106 ? 34.843 3.823 -24.985 1.00 92.00 106 GLN A N 1
ATOM 880 C CA . GLN A 1 106 ? 33.569 3.974 -25.672 1.00 92.00 106 GLN A CA 1
ATOM 881 C C . GLN A 1 106 ? 32.447 3.499 -24.754 1.00 92.00 106 GLN A C 1
ATOM 883 O O . GLN A 1 106 ? 32.183 2.302 -24.629 1.00 92.00 106 GLN A O 1
ATOM 888 N N . ASN A 1 107 ? 31.777 4.451 -24.107 1.00 82.19 107 ASN A N 1
ATOM 889 C CA . ASN A 1 107 ? 30.607 4.168 -23.288 1.00 82.19 107 ASN A CA 1
ATOM 890 C C . ASN A 1 107 ? 29.385 3.965 -24.185 1.00 82.19 107 ASN A C 1
ATOM 892 O O . ASN A 1 107 ? 28.917 4.892 -24.839 1.00 82.19 107 ASN A O 1
ATOM 896 N N . PHE A 1 108 ? 28.855 2.748 -24.209 1.00 78.50 108 PHE A N 1
ATOM 897 C CA . PHE A 1 108 ? 27.571 2.453 -24.831 1.00 78.50 108 PHE A CA 1
ATOM 898 C C . PHE A 1 108 ? 26.877 1.321 -24.088 1.00 78.50 108 PHE A C 1
ATOM 900 O O . PHE A 1 108 ? 27.495 0.556 -23.344 1.00 78.50 108 PHE A O 1
ATOM 907 N N . ILE A 1 109 ? 25.576 1.215 -24.322 1.00 78.94 109 ILE A N 1
ATOM 908 C CA . ILE A 1 109 ? 24.745 0.155 -23.779 1.00 78.94 109 ILE A CA 1
ATOM 909 C C . ILE A 1 109 ? 24.364 -0.771 -24.934 1.00 78.94 109 ILE A C 1
ATOM 911 O O . ILE A 1 109 ? 23.998 -0.314 -26.020 1.00 78.94 109 ILE A O 1
ATOM 915 N N . CYS A 1 110 ? 24.517 -2.078 -24.723 1.00 82.81 110 CYS A N 1
ATOM 916 C CA . CYS A 1 110 ? 23.952 -3.060 -25.636 1.00 82.81 110 CYS A CA 1
ATOM 917 C C . CYS A 1 110 ? 22.445 -3.080 -25.446 1.00 82.81 110 CYS A C 1
ATOM 919 O O . CYS A 1 110 ? 21.962 -3.230 -24.323 1.00 82.81 110 CYS A O 1
ATOM 921 N N . GLU A 1 111 ? 21.722 -2.940 -26.543 1.00 84.06 111 GLU A N 1
ATOM 922 C CA . GLU A 1 111 ? 20.270 -2.948 -26.554 1.00 84.06 111 GLU A CA 1
ATOM 923 C C . GLU A 1 111 ? 19.785 -4.219 -27.245 1.00 84.06 111 GLU A C 1
ATOM 925 O O . GLU A 1 111 ? 20.430 -4.724 -28.166 1.00 84.06 111 GLU A O 1
ATOM 930 N N . ASP A 1 112 ? 18.665 -4.743 -26.764 1.00 84.12 112 ASP A N 1
ATOM 931 C CA . ASP A 1 112 ? 17.886 -5.741 -27.475 1.00 84.12 112 ASP A CA 1
ATOM 932 C C . ASP A 1 112 ? 16.630 -5.067 -28.005 1.00 84.12 112 ASP A C 1
ATOM 934 O O . ASP A 1 112 ? 15.911 -4.407 -27.251 1.00 84.12 112 ASP A O 1
ATOM 938 N N . THR A 1 113 ? 16.297 -5.323 -29.262 1.00 86.62 113 THR A N 1
ATOM 939 C CA . THR A 1 113 ? 14.976 -4.972 -29.766 1.00 86.62 113 THR A CA 1
ATOM 940 C C . THR A 1 113 ? 13.963 -5.996 -29.261 1.00 86.62 113 THR A C 1
ATOM 942 O O . THR A 1 113 ? 14.164 -7.214 -29.348 1.00 86.62 113 THR A O 1
ATOM 945 N N . LYS A 1 114 ? 12.860 -5.506 -28.702 1.00 89.69 114 LYS A N 1
ATOM 946 C CA . LYS A 1 114 ? 11.697 -6.301 -28.308 1.00 89.69 114 LYS A CA 1
ATOM 947 C C . LYS A 1 114 ? 10.478 -5.807 -29.056 1.00 89.69 114 LYS A C 1
ATOM 949 O O . LYS A 1 114 ? 10.305 -4.607 -29.248 1.00 89.69 114 LYS A O 1
ATOM 954 N N . SER A 1 115 ? 9.618 -6.742 -29.431 1.00 92.94 115 SER A N 1
ATOM 955 C CA . SER A 1 115 ? 8.390 -6.415 -30.137 1.00 92.94 115 SER A CA 1
ATOM 956 C C . SER A 1 115 ? 7.180 -6.544 -29.237 1.00 92.94 115 SER A C 1
ATOM 958 O O . SER A 1 115 ? 7.088 -7.461 -28.415 1.00 92.94 115 SER A O 1
ATOM 960 N N . TYR A 1 116 ? 6.233 -5.631 -29.406 1.00 94.19 116 TYR A N 1
ATOM 961 C CA . TYR A 1 116 ? 5.041 -5.536 -28.579 1.00 94.19 116 TYR A CA 1
ATOM 962 C C . TYR A 1 116 ? 3.792 -5.463 -29.448 1.00 94.19 116 TYR A C 1
ATOM 964 O O . TYR A 1 116 ? 3.723 -4.672 -30.387 1.00 94.19 116 TYR A O 1
ATOM 972 N N . ASP A 1 117 ? 2.792 -6.268 -29.086 1.00 93.75 117 ASP A N 1
ATOM 973 C CA . ASP A 1 117 ? 1.419 -6.030 -29.518 1.00 93.75 117 ASP A CA 1
ATOM 974 C C . ASP A 1 117 ? 0.845 -4.946 -28.607 1.00 93.75 117 ASP A C 1
ATOM 976 O O . ASP A 1 117 ? 0.722 -5.144 -27.392 1.00 93.75 117 ASP A O 1
ATOM 980 N N . ALA A 1 118 ? 0.493 -3.806 -29.184 1.00 94.75 118 ALA A N 1
ATOM 981 C CA . ALA A 1 118 ? -0.027 -2.657 -28.469 1.00 94.75 118 ALA A CA 1
ATOM 982 C C . ALA A 1 118 ? -1.361 -2.173 -29.054 1.00 94.75 118 ALA A C 1
ATOM 984 O O . ALA A 1 118 ? -1.803 -2.551 -30.144 1.00 94.75 118 ALA A O 1
ATOM 985 N N . ARG A 1 119 ? -2.034 -1.328 -28.278 1.00 95.56 119 ARG A N 1
ATOM 986 C CA . ARG A 1 119 ? -3.268 -0.643 -28.656 1.00 95.56 119 ARG A CA 1
ATOM 987 C C . ARG A 1 119 ? -3.069 0.845 -28.455 1.00 95.56 119 ARG A C 1
ATOM 989 O O . ARG A 1 119 ? -2.770 1.266 -27.344 1.00 95.56 119 ARG A O 1
ATOM 996 N N . ASN A 1 120 ? -3.240 1.636 -29.505 1.00 95.12 120 ASN A N 1
ATOM 997 C CA . ASN A 1 120 ? -3.294 3.084 -29.363 1.00 95.12 120 ASN A CA 1
ATOM 998 C C . ASN A 1 120 ? -4.681 3.459 -28.821 1.00 95.12 120 ASN A C 1
ATOM 1000 O O . ASN A 1 120 ? -5.694 3.232 -29.484 1.00 95.12 120 ASN A O 1
ATOM 1004 N N . LEU A 1 121 ? -4.710 3.987 -27.599 1.00 95.06 121 LEU A N 1
ATOM 1005 C CA . LEU A 1 121 ? -5.918 4.425 -26.902 1.00 95.06 121 LEU A CA 1
ATOM 1006 C C . LEU A 1 121 ? -6.267 5.891 -27.206 1.00 95.06 121 LEU A C 1
ATOM 1008 O O . LEU A 1 121 ? -7.236 6.415 -26.669 1.00 95.06 121 LEU A O 1
ATOM 1012 N N . GLY A 1 122 ? -5.486 6.565 -28.052 1.00 94.31 122 GLY A N 1
ATOM 1013 C CA . GLY A 1 122 ? -5.739 7.935 -28.481 1.00 94.31 122 GLY A CA 1
ATOM 1014 C C . GLY A 1 122 ? -4.564 8.871 -28.233 1.00 94.31 122 GLY A C 1
ATOM 1015 O O . GLY A 1 122 ? -3.484 8.468 -27.803 1.00 94.31 122 GLY A O 1
ATOM 1016 N N . THR A 1 123 ? -4.789 10.150 -28.523 1.00 94.06 123 THR A N 1
ATOM 1017 C CA . THR A 1 123 ? -3.750 11.192 -28.507 1.00 94.06 123 THR A CA 1
ATOM 1018 C C . THR A 1 123 ? -3.798 12.106 -27.282 1.00 94.06 123 THR A C 1
ATOM 1020 O O . THR A 1 123 ? -2.981 13.012 -27.143 1.00 94.06 123 THR A O 1
ATOM 1023 N N . ASN A 1 124 ? -4.730 11.871 -26.353 1.00 93.25 124 ASN A N 1
ATOM 1024 C CA . ASN A 1 124 ? -4.830 12.610 -25.097 1.00 93.25 124 ASN A CA 1
ATOM 1025 C C . ASN A 1 124 ? -5.186 11.686 -23.920 1.00 93.25 124 ASN A C 1
ATOM 1027 O O . ASN A 1 124 ? -5.769 10.615 -24.104 1.00 93.25 124 ASN A O 1
ATOM 1031 N N . ALA A 1 125 ? -4.838 12.123 -22.706 1.00 90.38 125 ALA A N 1
ATOM 1032 C CA . ALA A 1 125 ? -5.021 11.339 -21.485 1.00 90.38 125 ALA A CA 1
ATOM 1033 C C . ALA A 1 125 ? -6.495 11.034 -21.180 1.00 90.38 125 ALA A C 1
ATOM 1035 O O . ALA A 1 125 ? -6.807 9.947 -20.707 1.00 90.38 125 ALA A O 1
ATOM 1036 N N . PHE A 1 126 ? -7.404 11.971 -21.463 1.00 88.50 126 PHE A N 1
ATOM 1037 C CA . PHE A 1 126 ? -8.828 11.812 -21.167 1.00 88.50 126 PHE A CA 1
ATOM 1038 C C . PHE A 1 126 ? -9.447 10.646 -21.949 1.00 88.50 126 PHE A C 1
ATOM 1040 O O . PHE A 1 126 ? -10.070 9.767 -21.354 1.00 88.50 126 PHE A O 1
ATOM 1047 N N . LEU A 1 127 ? -9.219 10.588 -23.265 1.00 90.31 127 LEU A N 1
ATOM 1048 C CA . LEU A 1 127 ? -9.716 9.498 -24.107 1.00 90.31 127 LEU A CA 1
ATOM 1049 C C . LEU A 1 127 ? -9.086 8.154 -23.716 1.00 90.31 127 LEU A C 1
ATOM 1051 O O . LEU A 1 127 ? -9.790 7.148 -23.612 1.00 90.31 127 LEU A O 1
ATOM 1055 N N . ALA A 1 128 ? -7.781 8.147 -23.427 1.00 92.00 128 ALA A N 1
ATOM 1056 C CA . ALA A 1 128 ? -7.090 6.948 -22.965 1.00 92.00 128 ALA A CA 1
ATOM 1057 C C . ALA A 1 128 ? -7.679 6.417 -21.648 1.00 92.00 128 ALA A C 1
ATOM 1059 O O . ALA A 1 128 ? -7.910 5.214 -21.528 1.00 92.00 128 ALA A O 1
ATOM 1060 N N . ASN A 1 129 ? -7.989 7.307 -20.698 1.00 89.56 129 ASN A N 1
ATOM 1061 C CA . ASN A 1 129 ? -8.648 6.958 -19.440 1.00 89.56 129 ASN A CA 1
ATOM 1062 C C . ASN A 1 129 ? -10.040 6.370 -19.679 1.00 89.56 129 ASN A C 1
ATOM 1064 O O . ASN A 1 129 ? -10.365 5.327 -19.114 1.00 89.56 129 ASN A O 1
ATOM 1068 N N . GLN A 1 130 ? -10.850 6.994 -20.539 1.00 87.31 130 GLN A N 1
ATOM 1069 C CA . GLN A 1 130 ? -12.186 6.487 -20.851 1.00 87.31 130 GLN A CA 1
ATOM 1070 C C . GLN A 1 130 ? -12.139 5.079 -21.448 1.00 87.31 130 GLN A C 1
ATOM 1072 O O . GLN A 1 130 ? -12.870 4.200 -20.994 1.00 87.31 130 GLN A O 1
ATOM 1077 N N . ILE A 1 131 ? -11.267 4.838 -22.430 1.00 88.94 131 ILE A N 1
ATOM 1078 C CA . ILE A 1 131 ? -11.145 3.514 -23.052 1.00 88.94 131 ILE A CA 1
ATOM 1079 C C . ILE A 1 131 ? -10.609 2.492 -22.048 1.00 88.94 131 ILE A C 1
ATOM 1081 O O . ILE A 1 131 ? -11.127 1.381 -21.969 1.00 88.94 131 ILE A O 1
ATOM 1085 N N . TYR A 1 132 ? -9.596 2.854 -21.263 1.00 89.50 132 TYR A N 1
ATOM 1086 C CA . TYR A 1 132 ? -9.001 1.947 -20.286 1.00 89.50 132 TYR A CA 1
ATOM 1087 C C . TYR A 1 132 ? -9.972 1.549 -19.168 1.00 89.50 132 TYR A C 1
ATOM 1089 O O . TYR A 1 132 ? -9.979 0.393 -18.749 1.00 89.50 132 TYR A O 1
ATOM 1097 N N . CYS A 1 133 ? -10.798 2.485 -18.695 1.00 86.56 133 CYS A N 1
ATOM 1098 C CA . CYS A 1 133 ? -11.666 2.256 -17.543 1.00 86.56 133 CYS A CA 1
ATOM 1099 C C . CYS A 1 133 ? -13.053 1.720 -17.895 1.00 86.56 133 CYS A C 1
ATOM 1101 O O . CYS A 1 133 ? -13.592 0.905 -17.135 1.00 86.56 133 CYS A O 1
ATOM 1103 N N . ASN A 1 134 ? -13.599 2.132 -19.041 1.00 84.44 134 ASN A N 1
ATOM 1104 C CA . ASN A 1 134 ? -14.981 1.841 -19.428 1.00 84.44 134 ASN A CA 1
ATOM 1105 C C . ASN A 1 134 ? -15.086 0.809 -20.556 1.00 84.44 134 ASN A C 1
ATOM 1107 O O . ASN A 1 134 ? -16.184 0.364 -20.880 1.00 84.44 134 ASN A O 1
ATOM 1111 N N . GLN A 1 135 ? -13.965 0.426 -21.168 1.00 87.38 135 GLN A N 1
ATOM 1112 C CA . GLN A 1 135 ? -13.918 -0.574 -22.232 1.00 87.38 135 GLN A CA 1
ATOM 1113 C C . GLN A 1 135 ? -12.815 -1.597 -21.947 1.00 87.38 135 GLN A C 1
ATOM 1115 O O . GLN A 1 135 ? -12.057 -1.476 -20.987 1.00 87.38 135 GLN A O 1
ATOM 1120 N N . ASN A 1 136 ? -12.722 -2.636 -22.778 1.00 86.44 136 ASN A N 1
ATOM 1121 C CA . ASN A 1 136 ? -11.583 -3.545 -22.738 1.00 86.44 136 ASN A CA 1
ATOM 1122 C C . ASN A 1 136 ? -10.428 -2.941 -23.567 1.00 86.44 136 ASN A C 1
ATOM 1124 O O . ASN A 1 136 ? -10.490 -2.989 -24.803 1.00 86.44 136 ASN A O 1
ATOM 1128 N N . PRO A 1 137 ? -9.360 -2.402 -22.943 1.00 87.75 137 PRO A N 1
ATOM 1129 C CA . PRO A 1 137 ? -8.272 -1.744 -23.668 1.00 87.75 137 PRO A CA 1
ATOM 1130 C C . PRO A 1 137 ? -7.528 -2.692 -24.615 1.00 87.75 137 PRO A C 1
ATOM 1132 O O . PRO A 1 137 ? -6.944 -2.231 -25.593 1.00 87.75 137 PRO A O 1
ATOM 1135 N N . ALA A 1 138 ? -7.592 -4.012 -24.393 1.00 88.12 138 ALA A N 1
ATOM 1136 C CA . ALA A 1 138 ? -6.977 -5.002 -25.276 1.00 88.12 138 ALA A CA 1
ATOM 1137 C C . ALA A 1 138 ? -7.676 -5.117 -26.646 1.00 88.12 138 ALA A C 1
ATOM 1139 O O . ALA A 1 138 ? -7.079 -5.641 -27.595 1.00 88.12 138 ALA A O 1
ATOM 1140 N N . THR A 1 139 ? -8.914 -4.623 -26.769 1.00 87.81 139 THR A N 1
ATOM 1141 C CA . THR A 1 139 ? -9.726 -4.708 -27.995 1.00 87.81 139 THR A CA 1
ATOM 1142 C C . THR A 1 139 ? -10.216 -3.359 -28.515 1.00 87.81 139 THR A C 1
ATOM 1144 O O . THR A 1 139 ? -10.422 -3.241 -29.716 1.00 87.81 139 THR A O 1
ATOM 1147 N N . ALA A 1 140 ? -10.392 -2.358 -27.652 1.00 86.56 140 ALA A N 1
ATOM 1148 C CA . ALA A 1 140 ? -11.000 -1.075 -28.011 1.00 86.56 140 ALA A CA 1
ATOM 1149 C C . ALA A 1 140 ? -10.087 -0.124 -28.812 1.00 86.56 140 ALA A C 1
ATOM 1151 O O . ALA A 1 140 ? -10.579 0.653 -29.625 1.00 86.56 140 ALA A O 1
ATOM 1152 N N . GLY A 1 141 ? -8.766 -0.172 -28.604 1.00 85.75 141 GLY A N 1
ATOM 1153 C CA . GLY A 1 141 ? -7.822 0.699 -29.317 1.00 85.75 141 GLY A CA 1
ATOM 1154 C C . GLY A 1 141 ? -7.455 0.209 -30.724 1.00 85.75 141 GLY A C 1
ATOM 1155 O O . GLY A 1 141 ? -7.546 -0.986 -31.042 1.00 85.75 141 GLY A O 1
ATOM 1156 N N . SER A 1 142 ? -6.942 1.113 -31.566 1.00 91.62 142 SER A N 1
ATOM 1157 C CA . SER A 1 142 ? -6.382 0.706 -32.860 1.00 91.62 142 SER A CA 1
ATOM 1158 C C . SER A 1 142 ? -5.136 -0.148 -32.627 1.00 91.62 142 SER A C 1
ATOM 1160 O O . SER A 1 142 ? -4.299 0.176 -31.780 1.00 91.62 142 SER A O 1
ATOM 1162 N N . ARG A 1 143 ? -5.013 -1.265 -33.352 1.00 92.25 143 ARG A N 1
ATOM 1163 C CA . ARG A 1 143 ? -3.843 -2.143 -33.236 1.00 92.25 143 ARG A CA 1
ATOM 1164 C C . ARG A 1 143 ? -2.576 -1.378 -33.617 1.00 92.25 143 ARG A C 1
ATOM 1166 O O . ARG A 1 143 ? -2.572 -0.664 -34.615 1.00 92.25 143 ARG A O 1
ATOM 1173 N N . MET A 1 144 ? -1.524 -1.560 -32.831 1.00 90.44 144 MET A N 1
ATOM 1174 C CA . MET A 1 144 ? -0.198 -1.021 -33.091 1.00 90.44 144 MET A CA 1
ATOM 1175 C C . MET A 1 144 ? 0.828 -2.112 -32.802 1.00 90.44 144 MET A C 1
ATOM 1177 O O . MET A 1 144 ? 0.809 -2.712 -31.731 1.00 90.44 144 MET A O 1
ATOM 1181 N N . ASP A 1 145 ? 1.703 -2.370 -33.762 1.00 91.88 145 ASP A N 1
ATOM 1182 C CA . ASP A 1 145 ? 2.793 -3.328 -33.628 1.00 91.88 145 ASP A CA 1
ATOM 1183 C C . ASP A 1 145 ? 4.080 -2.496 -33.466 1.00 91.88 145 ASP A C 1
ATOM 1185 O O . ASP A 1 145 ? 4.377 -1.655 -34.315 1.00 91.88 145 ASP A O 1
ATOM 1189 N N . LEU A 1 146 ? 4.788 -2.658 -32.344 1.00 92.25 146 LEU A N 1
ATOM 1190 C CA . LEU A 1 146 ? 5.931 -1.815 -31.964 1.00 92.25 146 LEU A CA 1
ATOM 1191 C C . LEU A 1 146 ? 7.210 -2.640 -31.892 1.00 92.25 146 LEU A C 1
ATOM 1193 O O . LEU A 1 146 ? 7.202 -3.690 -31.252 1.00 92.25 146 LEU A O 1
ATOM 1197 N N . ASN A 1 147 ? 8.309 -2.131 -32.450 1.00 93.12 147 ASN A N 1
ATOM 1198 C CA . ASN A 1 147 ? 9.660 -2.554 -32.089 1.00 93.12 147 ASN A CA 1
ATOM 1199 C C . ASN A 1 147 ? 10.248 -1.512 -31.134 1.00 93.12 147 ASN A C 1
ATOM 1201 O O . ASN A 1 147 ? 10.214 -0.318 -31.418 1.00 93.12 147 ASN A O 1
ATOM 1205 N N . VAL A 1 148 ? 10.779 -1.949 -29.997 1.00 91.38 148 VAL A N 1
ATOM 1206 C CA . VAL A 1 148 ? 11.381 -1.065 -28.995 1.00 91.38 148 VAL A CA 1
ATOM 1207 C C . VAL A 1 148 ? 12.779 -1.565 -28.670 1.00 91.38 148 VAL A C 1
ATOM 1209 O O . VAL A 1 148 ? 12.944 -2.712 -28.255 1.00 91.38 148 VAL A O 1
ATOM 1212 N N . SER A 1 149 ? 13.776 -0.707 -28.864 1.00 89.69 149 SER A N 1
ATOM 1213 C CA . SER A 1 149 ? 15.152 -0.929 -28.435 1.00 89.69 149 SER A CA 1
ATOM 1214 C C . SER A 1 149 ? 15.253 -0.695 -26.933 1.00 89.69 149 SER A C 1
ATOM 1216 O O . SER A 1 149 ? 14.972 0.401 -26.436 1.00 89.69 149 SER A O 1
ATOM 1218 N N . GLU A 1 150 ? 15.624 -1.733 -26.188 1.00 88.50 150 GLU A N 1
ATOM 1219 C CA . GLU A 1 150 ? 15.711 -1.697 -24.732 1.00 88.50 150 GLU A CA 1
ATOM 1220 C C . GLU A 1 150 ? 17.127 -2.056 -24.266 1.00 88.50 150 GLU A C 1
ATOM 1222 O O . GLU A 1 150 ? 17.672 -3.073 -24.701 1.00 88.50 150 GLU A O 1
ATOM 1227 N N . PRO A 1 151 ? 17.723 -1.303 -23.322 1.00 86.38 151 PRO A N 1
ATOM 1228 C CA . PRO A 1 151 ? 18.971 -1.694 -22.678 1.00 86.38 151 PRO A CA 1
ATOM 1229 C C . PRO A 1 151 ? 18.917 -3.128 -22.141 1.00 86.38 151 PRO A C 1
ATOM 1231 O O . PRO A 1 151 ? 17.995 -3.486 -21.395 1.00 86.38 151 PRO A O 1
ATOM 1234 N N . ARG A 1 152 ? 19.915 -3.953 -22.477 1.00 82.12 152 ARG A N 1
ATOM 1235 C CA . ARG A 1 152 ? 20.001 -5.333 -21.987 1.00 82.12 152 ARG A CA 1
ATOM 1236 C C . ARG A 1 152 ? 19.999 -5.374 -20.464 1.00 82.12 152 ARG A C 1
ATOM 1238 O O . ARG A 1 152 ? 20.755 -4.663 -19.810 1.00 82.12 152 ARG A O 1
ATOM 1245 N N . GLY A 1 153 ? 19.145 -6.231 -19.908 1.00 76.88 153 GLY A N 1
ATOM 1246 C CA . GLY A 1 153 ? 18.961 -6.370 -18.461 1.00 76.88 153 GLY A CA 1
ATOM 1247 C C . GLY A 1 153 ? 18.104 -5.276 -17.812 1.00 76.88 153 GLY A C 1
ATOM 1248 O O . GLY A 1 153 ? 17.857 -5.355 -16.612 1.00 76.88 153 GLY A O 1
ATOM 1249 N N . SER A 1 154 ? 17.615 -4.284 -18.567 1.00 81.56 154 SER A N 1
ATOM 1250 C CA . SER A 1 154 ? 16.664 -3.305 -18.032 1.00 81.56 154 SER A CA 1
ATOM 1251 C C . SER A 1 154 ? 15.244 -3.867 -17.932 1.00 81.56 154 SER A C 1
ATOM 1253 O O . SER A 1 154 ? 14.911 -4.904 -18.512 1.00 81.56 154 SER A O 1
ATOM 1255 N N . SER A 1 155 ? 14.391 -3.174 -17.171 1.00 86.12 155 SER A N 1
ATOM 1256 C CA . SER A 1 155 ? 12.955 -3.462 -17.141 1.00 86.12 155 SER A CA 1
ATOM 1257 C C . SER A 1 155 ? 12.368 -3.404 -18.554 1.00 86.12 155 SER A C 1
ATOM 1259 O O . SER A 1 155 ? 12.822 -2.626 -19.380 1.00 86.12 155 SER A O 1
ATOM 1261 N N . ARG A 1 156 ? 11.353 -4.203 -18.858 1.00 90.25 156 ARG A N 1
ATOM 1262 C CA . ARG A 1 156 ? 10.675 -4.149 -20.163 1.00 90.25 156 ARG A CA 1
ATOM 1263 C C . ARG A 1 156 ? 9.433 -3.273 -20.087 1.00 90.25 156 ARG A C 1
ATOM 1265 O O . ARG A 1 156 ? 8.955 -2.996 -18.981 1.00 90.25 156 ARG A O 1
ATOM 1272 N N . LEU A 1 157 ? 8.877 -2.876 -21.231 1.00 92.75 157 LEU A N 1
ATOM 1273 C CA . LEU A 1 157 ? 7.494 -2.398 -21.241 1.00 92.75 157 LEU A CA 1
ATOM 1274 C C . LEU A 1 157 ? 6.571 -3.538 -20.779 1.00 92.75 157 LEU A C 1
ATOM 1276 O O . LEU A 1 157 ? 6.601 -4.648 -21.312 1.00 92.75 157 LEU A O 1
ATOM 1280 N N . ALA A 1 158 ? 5.788 -3.288 -19.734 1.00 93.25 158 ALA A N 1
ATOM 1281 C CA . ALA A 1 158 ? 5.014 -4.323 -19.065 1.00 93.25 158 ALA A CA 1
ATOM 1282 C C . ALA A 1 158 ? 3.630 -4.486 -19.718 1.00 93.25 158 ALA A C 1
ATOM 1284 O O . ALA A 1 158 ? 2.923 -3.488 -19.888 1.00 93.25 158 ALA A O 1
ATOM 1285 N N . PRO A 1 159 ? 3.197 -5.723 -20.030 1.00 93.81 159 PRO A N 1
ATOM 1286 C CA . PRO A 1 159 ? 1.820 -5.995 -20.425 1.00 93.81 159 PRO A CA 1
ATOM 1287 C C . PRO A 1 159 ? 0.813 -5.482 -19.391 1.00 93.81 159 PRO A C 1
ATOM 1289 O O . PRO A 1 159 ? 1.066 -5.511 -18.185 1.00 93.81 159 PRO A O 1
ATOM 1292 N N . GLY A 1 160 ? -0.337 -5.009 -19.859 1.00 91.12 160 GLY A N 1
ATOM 1293 C CA . GLY A 1 160 ? -1.381 -4.452 -19.005 1.00 91.12 160 GLY A CA 1
ATOM 1294 C C . GLY A 1 160 ? -1.146 -3.006 -18.563 1.00 91.12 160 GLY A C 1
ATOM 1295 O O . GLY A 1 160 ? -1.931 -2.493 -17.768 1.00 91.12 160 GLY A O 1
ATOM 1296 N N . LYS A 1 161 ? -0.087 -2.343 -19.039 1.00 94.00 161 LYS A N 1
ATOM 1297 C CA . LYS A 1 161 ? 0.241 -0.956 -18.682 1.00 94.00 161 LYS A CA 1
ATOM 1298 C C . LYS A 1 161 ? 0.036 0.002 -19.848 1.00 94.00 161 LYS A C 1
ATOM 1300 O O . LYS A 1 161 ? 0.116 -0.399 -21.010 1.00 94.00 161 LYS A O 1
ATOM 1305 N N . ILE A 1 162 ? -0.207 1.269 -19.507 1.00 94.88 162 ILE A N 1
ATOM 1306 C CA . ILE A 1 162 ? -0.329 2.369 -20.465 1.00 94.88 162 ILE A CA 1
ATOM 1307 C C . ILE A 1 162 ? 0.943 3.205 -20.439 1.00 94.88 162 ILE A C 1
ATOM 1309 O O . ILE A 1 162 ? 1.421 3.577 -19.371 1.00 94.88 162 ILE A O 1
ATOM 1313 N N . TYR A 1 163 ? 1.468 3.527 -21.612 1.00 96.62 163 TYR A N 1
ATOM 1314 C CA . TYR A 1 163 ? 2.613 4.407 -21.786 1.00 96.62 163 TYR A CA 1
ATOM 1315 C C . TYR A 1 163 ? 2.222 5.593 -22.659 1.00 96.62 163 TYR A C 1
ATOM 1317 O O . TYR A 1 163 ? 1.509 5.443 -23.648 1.00 96.62 163 TYR A O 1
ATOM 1325 N N . LYS A 1 164 ? 2.704 6.776 -22.296 1.00 96.56 164 LYS A N 1
ATOM 1326 C CA . LYS A 1 164 ? 2.681 7.960 -23.145 1.00 96.56 164 LYS A CA 1
ATOM 1327 C C . LYS A 1 164 ? 3.961 7.959 -23.971 1.00 96.56 164 LYS A C 1
ATOM 1329 O O . LYS A 1 164 ? 5.052 7.871 -23.407 1.00 96.56 164 LYS A O 1
ATOM 1334 N N . PHE A 1 165 ? 3.794 8.055 -25.279 1.00 93.12 165 PHE A N 1
ATOM 1335 C CA . PHE A 1 165 ? 4.840 7.962 -26.290 1.00 93.12 165 PHE A CA 1
ATOM 1336 C C . PHE A 1 165 ? 4.671 9.113 -27.288 1.00 93.12 165 PHE A C 1
ATOM 1338 O O . PHE A 1 165 ? 3.539 9.438 -27.642 1.00 93.12 165 PHE A O 1
ATOM 1345 N N . ASN A 1 166 ? 5.763 9.766 -27.690 1.00 90.50 166 ASN A N 1
ATOM 1346 C CA . ASN A 1 166 ? 5.733 10.814 -28.712 1.00 90.50 166 ASN A CA 1
ATOM 1347 C C . ASN A 1 166 ? 6.274 10.257 -30.031 1.00 90.50 166 ASN A C 1
ATOM 1349 O O . ASN A 1 166 ? 7.455 9.941 -30.131 1.00 90.50 166 ASN A O 1
ATOM 1353 N N . ASP A 1 167 ? 5.389 10.161 -31.011 1.00 86.56 167 ASP A N 1
ATOM 1354 C CA . ASP A 1 167 ? 5.633 9.618 -32.338 1.00 86.56 167 ASP A CA 1
ATOM 1355 C C . ASP A 1 167 ? 5.684 10.772 -33.340 1.00 86.56 167 ASP A C 1
ATOM 1357 O O . ASP A 1 167 ? 4.639 11.313 -33.706 1.00 86.56 167 ASP A O 1
ATOM 1361 N N . GLU A 1 168 ? 6.888 11.218 -33.704 1.00 86.12 168 GLU A N 1
ATOM 1362 C CA . GLU A 1 168 ? 7.100 12.298 -34.686 1.00 86.12 168 GLU A CA 1
ATOM 1363 C C . GLU A 1 168 ? 6.295 13.585 -34.392 1.00 86.12 168 GLU A C 1
ATOM 1365 O O . GLU A 1 168 ? 5.770 14.251 -35.282 1.00 86.12 168 GLU A O 1
ATOM 1370 N N . GLY A 1 169 ? 6.168 13.946 -33.111 1.00 86.31 169 GLY A N 1
ATOM 1371 C CA . GLY A 1 169 ? 5.412 15.122 -32.661 1.00 86.31 169 GLY A CA 1
ATOM 1372 C C . GLY A 1 169 ? 3.956 14.831 -32.286 1.00 86.31 169 GLY A C 1
ATOM 1373 O O . GLY A 1 169 ? 3.294 15.690 -31.702 1.00 86.31 169 GLY A O 1
ATOM 1374 N N . THR A 1 170 ? 3.462 13.618 -32.542 1.00 91.06 170 THR A N 1
ATOM 1375 C CA . THR A 1 170 ? 2.141 13.168 -32.100 1.00 91.06 170 THR A CA 1
ATOM 1376 C C . THR A 1 170 ? 2.248 12.389 -30.794 1.00 91.06 170 THR A C 1
ATOM 1378 O O . THR A 1 170 ? 2.747 11.266 -30.745 1.00 91.06 170 THR A O 1
ATOM 1381 N N . VAL A 1 171 ? 1.697 12.945 -29.715 1.00 94.12 171 VAL A N 1
ATOM 1382 C CA . VAL A 1 171 ? 1.552 12.212 -28.452 1.00 94.12 171 VAL A CA 1
ATOM 1383 C C . VAL A 1 171 ? 0.506 11.111 -28.615 1.00 94.12 171 VAL A C 1
ATOM 1385 O O . VAL A 1 171 ? -0.623 11.372 -29.021 1.00 94.12 171 VAL A O 1
ATOM 1388 N N . ARG A 1 172 ? 0.865 9.883 -28.244 1.00 95.19 172 ARG A N 1
ATOM 1389 C CA . ARG A 1 172 ? -0.005 8.706 -28.205 1.00 95.19 172 ARG A CA 1
ATOM 1390 C C . ARG A 1 172 ? 0.002 8.090 -26.811 1.00 95.19 172 ARG A C 1
ATOM 1392 O O . ARG A 1 172 ? 1.030 8.056 -26.135 1.00 95.19 172 ARG A O 1
ATOM 1399 N N . TYR A 1 173 ? -1.142 7.559 -26.401 1.00 96.50 173 TYR A N 1
ATOM 1400 C CA . TYR A 1 173 ? -1.291 6.760 -25.189 1.00 96.50 173 TYR A CA 1
ATOM 1401 C C . TYR A 1 173 ? -1.484 5.310 -25.603 1.00 96.50 173 TYR A C 1
ATOM 1403 O O . TYR A 1 173 ? -2.525 4.941 -26.142 1.00 96.50 173 TYR A O 1
ATOM 1411 N N . ILE A 1 174 ? -0.467 4.486 -25.385 1.00 96.19 174 ILE A N 1
ATOM 1412 C CA . ILE A 1 174 ? -0.440 3.105 -25.852 1.00 96.19 174 ILE A CA 1
ATOM 1413 C C . ILE A 1 174 ? -0.609 2.126 -24.693 1.00 96.19 174 ILE A C 1
ATOM 1415 O O . ILE A 1 174 ? 0.031 2.255 -23.656 1.00 96.19 174 ILE A O 1
ATOM 1419 N N . TYR A 1 175 ? -1.453 1.120 -24.871 1.00 95.94 175 TYR A N 1
ATOM 1420 C CA . TYR A 1 175 ? -1.610 0.004 -23.947 1.00 95.94 175 TYR A CA 1
ATOM 1421 C C . TYR A 1 175 ? -0.858 -1.215 -24.471 1.00 95.94 175 TYR A C 1
ATOM 1423 O O . TYR A 1 175 ? -1.100 -1.653 -25.598 1.00 95.94 175 TYR A O 1
ATOM 1431 N N . ILE A 1 176 ? 0.038 -1.779 -23.662 1.00 96.44 176 ILE A N 1
ATOM 1432 C CA . ILE A 1 176 ? 0.793 -2.979 -24.034 1.00 96.44 176 ILE A CA 1
ATOM 1433 C C . ILE A 1 176 ? -0.066 -4.208 -23.760 1.00 96.44 176 ILE A C 1
ATOM 1435 O O . ILE A 1 176 ? -0.370 -4.518 -22.609 1.00 96.44 176 ILE A O 1
ATOM 1439 N N . VAL A 1 177 ? -0.434 -4.941 -24.809 1.00 94.44 177 VAL A N 1
ATOM 1440 C CA . VAL A 1 177 ? -1.221 -6.173 -24.682 1.00 94.44 177 VAL A CA 1
ATOM 1441 C C . VAL A 1 177 ? -0.315 -7.331 -24.280 1.00 94.44 177 VAL A C 1
ATOM 1443 O O . VAL A 1 177 ? -0.614 -8.053 -23.334 1.00 94.44 177 VAL A O 1
ATOM 1446 N N . ARG A 1 178 ? 0.799 -7.516 -24.998 1.00 93.88 178 ARG A N 1
ATOM 1447 C CA . ARG A 1 178 ? 1.792 -8.567 -24.730 1.00 93.88 178 ARG A CA 1
ATOM 1448 C C . ARG A 1 178 ? 3.114 -8.292 -25.441 1.00 93.88 178 ARG A C 1
ATOM 1450 O O . ARG A 1 178 ? 3.155 -7.585 -26.445 1.00 93.88 178 ARG A O 1
ATOM 1457 N N . THR A 1 179 ? 4.176 -8.923 -24.953 1.00 92.31 179 THR A N 1
ATOM 1458 C CA . THR A 1 179 ? 5.471 -9.008 -25.644 1.00 92.31 179 THR A CA 1
ATOM 1459 C C . THR A 1 179 ? 5.461 -10.173 -26.634 1.00 92.31 179 THR A C 1
ATOM 1461 O O . THR A 1 179 ? 4.884 -11.226 -26.350 1.00 92.31 179 THR A O 1
ATOM 1464 N N . ARG A 1 180 ? 6.112 -10.005 -27.785 1.00 87.25 180 ARG A N 1
ATOM 1465 C CA . ARG A 1 180 ? 6.326 -11.052 -28.788 1.00 87.25 180 ARG A CA 1
ATOM 1466 C C . ARG A 1 180 ? 7.779 -11.513 -28.833 1.00 87.25 180 ARG A C 1
ATOM 1468 O O . ARG A 1 180 ? 8.698 -10.776 -28.484 1.00 87.25 180 ARG A O 1
ATOM 1475 N N . ASN A 1 181 ? 7.960 -12.741 -29.314 1.00 79.06 181 ASN A N 1
ATOM 1476 C CA . ASN A 1 181 ? 9.263 -13.267 -29.703 1.00 79.06 181 ASN A CA 1
ATOM 1477 C C . ASN A 1 181 ? 9.514 -12.937 -31.180 1.00 79.06 181 ASN A C 1
ATOM 1479 O O . ASN A 1 181 ? 8.695 -13.291 -32.027 1.00 79.06 181 ASN A O 1
ATOM 1483 N N . GLY A 1 182 ? 10.655 -12.312 -31.472 1.00 74.56 182 GLY A N 1
ATOM 1484 C CA . GLY A 1 182 ? 11.036 -11.885 -32.822 1.00 74.56 182 GLY A CA 1
ATOM 1485 C C . GLY A 1 182 ? 10.584 -10.463 -33.164 1.00 74.56 182 GLY A C 1
ATOM 1486 O O . GLY A 1 182 ? 9.631 -9.957 -32.576 1.00 74.56 182 GLY A O 1
ATOM 1487 N N . GLU A 1 183 ? 11.303 -9.843 -34.101 1.00 78.56 183 GLU A N 1
ATOM 1488 C CA . GLU A 1 183 ? 11.090 -8.465 -34.556 1.00 78.56 183 GLU A CA 1
ATOM 1489 C C . GLU A 1 183 ? 10.037 -8.369 -35.669 1.00 78.56 183 GLU A C 1
ATOM 1491 O O . GLU A 1 183 ? 9.950 -9.250 -36.534 1.00 78.56 183 GLU A O 1
ATOM 1496 N N . PHE A 1 184 ? 9.269 -7.276 -35.698 1.00 77.75 184 PHE A N 1
ATOM 1497 C CA . PHE A 1 184 ? 8.454 -6.933 -36.864 1.00 77.75 184 PHE A CA 1
ATOM 1498 C C . PHE A 1 184 ? 9.368 -6.361 -37.955 1.00 77.75 184 PHE A C 1
ATOM 1500 O O . PHE A 1 184 ? 9.923 -5.280 -37.790 1.00 77.75 184 PHE A O 1
ATOM 1507 N N . ARG A 1 185 ? 9.561 -7.096 -39.058 1.00 70.44 185 ARG A N 1
ATOM 1508 C CA . ARG A 1 185 ? 10.560 -6.763 -40.097 1.00 70.44 185 ARG A CA 1
ATOM 1509 C C . ARG A 1 185 ? 10.293 -5.453 -40.852 1.00 70.44 185 ARG A C 1
ATOM 1511 O O . ARG A 1 185 ? 11.205 -4.939 -41.485 1.00 70.44 185 ARG A O 1
ATOM 1518 N N . ASP A 1 186 ? 9.064 -4.954 -40.815 1.00 71.62 186 ASP A N 1
ATOM 1519 C CA . ASP A 1 186 ? 8.555 -3.794 -41.553 1.00 71.62 186 ASP A CA 1
ATOM 1520 C C . ASP A 1 186 ? 8.218 -2.600 -40.641 1.00 71.62 186 ASP A C 1
ATOM 1522 O O . ASP A 1 186 ? 7.499 -1.691 -41.054 1.00 71.62 186 ASP A O 1
ATOM 1526 N N . ARG A 1 187 ? 8.683 -2.614 -39.384 1.00 78.69 187 ARG A N 1
ATOM 1527 C CA . ARG A 1 187 ? 8.369 -1.577 -38.392 1.00 78.69 187 ARG A CA 1
ATOM 1528 C C . ARG A 1 187 ? 9.615 -0.874 -37.890 1.00 78.69 187 ARG A C 1
ATOM 1530 O O . ARG A 1 187 ? 10.622 -1.520 -37.595 1.00 78.69 187 ARG A O 1
ATOM 1537 N N . ASP A 1 188 ? 9.484 0.436 -37.719 1.00 81.69 188 ASP A N 1
ATOM 1538 C CA . ASP A 1 188 ? 10.497 1.269 -37.085 1.00 81.69 188 ASP A CA 1
ATOM 1539 C C . ASP A 1 188 ? 10.747 0.832 -35.641 1.00 81.69 188 ASP A C 1
ATOM 1541 O O . ASP A 1 188 ? 9.855 0.325 -34.951 1.00 81.69 188 ASP A O 1
ATOM 1545 N N . THR A 1 189 ? 11.987 1.027 -35.197 1.00 86.69 189 THR A N 1
ATOM 1546 C CA . THR A 1 189 ? 12.422 0.713 -33.837 1.00 86.69 189 THR A CA 1
ATOM 1547 C C . THR A 1 189 ? 12.522 1.994 -33.022 1.00 86.69 189 THR A C 1
ATOM 1549 O O . THR A 1 189 ? 13.339 2.862 -33.320 1.00 86.69 189 THR A O 1
ATOM 1552 N N . PHE A 1 190 ? 11.728 2.078 -31.959 1.00 90.25 190 PHE A N 1
ATOM 1553 C CA . PHE A 1 190 ? 11.695 3.210 -31.031 1.00 90.25 190 PHE A CA 1
ATOM 1554 C C . PHE A 1 190 ? 12.618 2.975 -29.838 1.00 90.25 190 PHE A C 1
ATOM 1556 O O . PHE A 1 190 ? 12.866 1.829 -29.463 1.00 90.25 190 PHE A O 1
ATOM 1563 N N . SER A 1 191 ? 13.107 4.032 -29.191 1.00 89.31 191 SER A N 1
ATOM 1564 C CA . SER A 1 191 ? 13.868 3.862 -27.954 1.00 89.31 191 SER A CA 1
ATOM 1565 C C . SER A 1 191 ? 12.916 3.651 -26.782 1.00 89.31 191 SER A C 1
ATOM 1567 O O . SER A 1 191 ? 11.908 4.343 -26.647 1.00 89.31 191 SER A O 1
ATOM 1569 N N . LYS A 1 192 ? 13.251 2.751 -25.851 1.00 90.19 192 LYS A N 1
ATOM 1570 C CA . LYS A 1 192 ? 12.491 2.605 -24.597 1.00 90.19 192 LYS A CA 1
ATOM 1571 C C . LYS A 1 192 ? 12.367 3.926 -23.824 1.00 90.19 192 LYS A C 1
ATOM 1573 O O . LYS A 1 192 ? 11.379 4.127 -23.122 1.00 90.19 192 LYS A O 1
ATOM 1578 N N . SER A 1 193 ? 13.354 4.819 -23.939 1.00 89.69 193 SER A N 1
ATOM 1579 C CA . SER A 1 193 ? 13.330 6.140 -23.293 1.00 89.69 193 SER A CA 1
ATOM 1580 C C . SER A 1 193 ? 12.171 7.024 -23.750 1.00 89.69 193 SER A C 1
ATOM 1582 O O . SER A 1 193 ? 11.790 7.935 -23.020 1.00 89.69 193 SER A O 1
ATOM 1584 N N . ASP A 1 194 ? 11.594 6.743 -24.918 1.00 91.56 194 ASP A N 1
ATOM 1585 C CA . ASP A 1 194 ? 10.512 7.538 -25.506 1.00 91.56 194 ASP A CA 1
ATOM 1586 C C . ASP A 1 194 ? 9.154 7.220 -24.855 1.00 91.56 194 ASP A C 1
ATOM 1588 O O . ASP A 1 194 ? 8.158 7.908 -25.087 1.00 91.56 194 ASP A O 1
ATOM 1592 N N . PHE A 1 195 ? 9.110 6.185 -24.008 1.00 95.06 195 PHE A N 1
ATOM 1593 C CA . PHE A 1 195 ? 7.916 5.710 -23.326 1.00 95.06 195 PHE A CA 1
ATOM 1594 C C . PHE A 1 195 ? 7.923 6.126 -21.856 1.00 95.06 195 PHE A C 1
ATOM 1596 O O . PHE A 1 195 ? 8.793 5.747 -21.072 1.00 95.06 195 PHE A O 1
ATOM 1603 N N . SER A 1 196 ? 6.874 6.833 -21.443 1.00 95.56 196 SER A N 1
ATOM 1604 C CA . SER A 1 196 ? 6.649 7.214 -20.046 1.00 95.56 196 SER A CA 1
ATOM 1605 C C . SER A 1 196 ? 5.411 6.515 -19.491 1.00 95.56 196 SER A C 1
ATOM 1607 O O . SER A 1 196 ? 4.307 6.675 -20.011 1.00 95.56 196 SER A O 1
ATOM 1609 N N . LEU A 1 197 ? 5.580 5.715 -18.435 1.00 95.38 197 LEU A N 1
ATOM 1610 C CA . LEU A 1 197 ? 4.476 4.983 -17.805 1.00 95.38 197 LEU A CA 1
ATOM 1611 C C . LEU A 1 197 ? 3.397 5.956 -17.307 1.00 95.38 197 LEU A C 1
ATOM 1613 O O . LEU A 1 197 ? 3.701 6.923 -16.613 1.00 95.38 197 LEU A O 1
ATOM 1617 N N . GLN A 1 198 ? 2.140 5.672 -17.638 1.00 94.19 198 GLN A N 1
ATOM 1618 C CA . GLN A 1 198 ? 0.974 6.414 -17.172 1.00 94.19 198 GLN A CA 1
ATOM 1619 C C . GLN A 1 198 ? 0.214 5.573 -16.148 1.00 94.19 198 GLN A C 1
ATOM 1621 O O . GLN A 1 198 ? -0.288 4.489 -16.452 1.00 94.19 198 GLN A O 1
ATOM 1626 N N . ASN A 1 199 ? 0.128 6.086 -14.923 1.00 87.81 199 ASN A N 1
ATOM 1627 C CA . ASN A 1 199 ? -0.634 5.457 -13.853 1.00 87.81 199 ASN A CA 1
ATOM 1628 C C . ASN A 1 199 ? -2.079 5.939 -13.929 1.00 87.81 199 ASN A C 1
ATOM 1630 O O . ASN A 1 199 ? -2.417 6.998 -13.407 1.00 87.81 199 ASN A O 1
ATOM 1634 N N . ILE A 1 200 ? -2.914 5.162 -14.612 1.00 82.81 200 ILE A N 1
ATOM 1635 C CA . ILE A 1 200 ? -4.344 5.436 -14.724 1.00 82.81 200 ILE A CA 1
ATOM 1636 C C . ILE A 1 200 ? -5.071 4.595 -13.681 1.00 82.81 200 ILE A C 1
ATOM 1638 O O . ILE A 1 200 ? -5.022 3.362 -13.713 1.00 82.81 200 ILE A O 1
ATOM 1642 N N . THR A 1 201 ? -5.740 5.278 -12.759 1.00 79.62 201 THR A N 1
ATOM 1643 C CA . THR A 1 201 ? -6.617 4.662 -11.767 1.00 79.62 201 THR A CA 1
ATOM 1644 C C . THR A 1 201 ? -8.043 4.753 -12.280 1.00 79.62 201 THR A C 1
ATOM 1646 O O . THR A 1 201 ? -8.535 5.842 -12.555 1.00 79.62 201 THR A O 1
ATOM 1649 N N . CYS A 1 202 ? -8.698 3.606 -12.427 1.00 82.31 202 CYS A N 1
ATOM 1650 C CA . CYS A 1 202 ? -10.118 3.567 -12.742 1.00 82.31 202 CYS A CA 1
ATOM 1651 C C . CYS A 1 202 ? -10.914 3.594 -11.453 1.00 82.31 202 CYS A C 1
ATOM 1653 O O . CYS A 1 202 ? -10.618 2.818 -10.544 1.00 82.31 202 CYS A O 1
ATOM 1655 N N . GLU A 1 203 ? -11.918 4.452 -11.396 1.00 82.81 203 GLU A N 1
ATOM 1656 C CA . GLU A 1 203 ? -12.859 4.508 -10.290 1.00 82.81 203 GLU A CA 1
ATOM 1657 C C . GLU A 1 203 ? -14.163 3.840 -10.714 1.00 82.81 203 GLU A C 1
ATOM 1659 O O . GLU A 1 203 ? -14.639 4.027 -11.833 1.00 82.81 203 GLU A O 1
ATOM 1664 N N . ASP A 1 204 ? -14.717 3.026 -9.824 1.00 84.00 204 ASP A N 1
ATOM 1665 C CA . ASP A 1 204 ? -16.092 2.578 -9.919 1.00 84.00 204 ASP A CA 1
ATOM 1666 C C . ASP A 1 204 ? -16.904 3.426 -8.938 1.00 84.00 204 ASP A C 1
ATOM 1668 O O . ASP A 1 204 ? -16.579 3.493 -7.749 1.00 84.00 204 ASP A O 1
ATOM 1672 N N . THR A 1 205 ? -17.996 4.024 -9.400 1.00 87.81 205 THR A N 1
ATOM 1673 C CA . THR A 1 205 ? -18.930 4.690 -8.493 1.00 87.81 205 THR A CA 1
ATOM 1674 C C . THR A 1 205 ? -19.752 3.637 -7.753 1.00 87.81 205 THR A C 1
ATOM 1676 O O . THR A 1 205 ? -20.249 2.656 -8.327 1.00 87.81 205 THR A O 1
ATOM 1679 N N . LYS A 1 206 ? -19.872 3.810 -6.439 1.00 90.62 206 LYS A N 1
ATOM 1680 C CA . LYS A 1 206 ? -20.722 3.007 -5.560 1.00 90.62 206 LYS A CA 1
ATOM 1681 C C . LYS A 1 206 ? -21.664 3.906 -4.796 1.00 90.62 206 LYS A C 1
ATOM 1683 O O . LYS A 1 206 ? -21.291 4.992 -4.370 1.00 90.62 206 LYS A O 1
ATOM 1688 N N . SER A 1 207 ? -22.872 3.409 -4.588 1.00 94.88 207 SER A N 1
ATOM 1689 C CA . SER A 1 207 ? -23.898 4.155 -3.881 1.00 94.88 207 SER A CA 1
ATOM 1690 C C . SER A 1 207 ? -24.156 3.580 -2.506 1.00 94.88 207 SER A C 1
ATOM 1692 O O . SER A 1 207 ? -24.152 2.361 -2.309 1.00 94.88 207 SER A O 1
ATOM 1694 N N . TYR A 1 208 ? -24.399 4.468 -1.551 1.00 95.25 208 TYR A N 1
ATOM 1695 C CA . TYR A 1 208 ? -24.600 4.124 -0.154 1.00 95.25 208 TYR A CA 1
ATOM 1696 C C . TYR A 1 208 ? -25.847 4.813 0.384 1.00 95.25 208 TYR A C 1
ATOM 1698 O O . TYR A 1 208 ? -26.029 6.017 0.206 1.00 95.25 208 TYR A O 1
ATOM 1706 N N . ASP A 1 209 ? -26.673 4.039 1.085 1.00 94.94 209 ASP A N 1
ATOM 1707 C CA . ASP A 1 209 ? -27.677 4.603 1.978 1.00 94.94 209 ASP A CA 1
ATOM 1708 C C . ASP A 1 209 ? -26.956 4.927 3.295 1.00 94.94 209 ASP A C 1
ATOM 1710 O O . ASP A 1 209 ? -26.379 4.038 3.935 1.00 94.94 209 ASP A O 1
ATOM 1714 N N . ALA A 1 210 ? -26.973 6.191 3.701 1.00 95.62 210 ALA A N 1
ATOM 1715 C CA . ALA A 1 210 ? -26.283 6.684 4.883 1.00 95.62 210 ALA A CA 1
ATOM 1716 C C . ALA A 1 210 ? -27.206 7.520 5.785 1.00 95.62 210 ALA A C 1
ATOM 1718 O O . ALA A 1 210 ? -28.305 7.946 5.410 1.00 95.62 210 ALA A O 1
ATOM 1719 N N . ARG A 1 211 ? -26.751 7.749 7.016 1.00 96.25 211 ARG A N 1
ATOM 1720 C CA . ARG A 1 211 ? -27.361 8.678 7.971 1.00 96.25 211 ARG A CA 1
ATOM 1721 C C . ARG A 1 211 ? -26.355 9.745 8.345 1.00 96.25 211 ARG A C 1
ATOM 1723 O O . ARG A 1 211 ? -25.262 9.411 8.787 1.00 96.25 211 ARG A O 1
ATOM 1730 N N . ASN A 1 212 ? -26.720 11.010 8.199 1.00 95.94 212 ASN A N 1
ATOM 1731 C CA . ASN A 1 212 ? -25.941 12.110 8.746 1.00 95.94 212 ASN A CA 1
ATOM 1732 C C . ASN A 1 212 ? -26.246 12.232 10.244 1.00 95.94 212 ASN A C 1
ATOM 1734 O O . ASN A 1 212 ? -27.365 12.568 10.637 1.00 95.94 212 ASN A O 1
ATOM 1738 N N . LEU A 1 213 ? -25.239 11.937 11.063 1.00 95.69 213 LEU A N 1
ATOM 1739 C CA . LEU A 1 213 ? -25.310 11.984 12.521 1.00 95.69 213 LEU A CA 1
ATOM 1740 C C . LEU A 1 213 ? -24.964 13.375 13.080 1.00 95.69 213 LEU A C 1
ATOM 1742 O O . LEU A 1 213 ? -25.018 13.581 14.288 1.00 95.69 213 LEU A O 1
ATOM 1746 N N . GLY A 1 214 ? -24.608 14.332 12.221 1.00 94.88 214 GLY A N 1
ATOM 1747 C CA . GLY A 1 214 ? -24.331 15.714 12.597 1.00 94.88 214 GLY A CA 1
ATOM 1748 C C . GLY A 1 214 ? -22.978 16.218 12.108 1.00 94.88 214 GLY A C 1
ATOM 1749 O O . GLY A 1 214 ? -22.265 15.560 11.351 1.00 94.88 214 GLY A O 1
ATOM 1750 N N . THR A 1 215 ? -22.628 17.423 12.552 1.00 94.38 215 THR A N 1
ATOM 1751 C CA . THR A 1 215 ? -21.434 18.157 12.100 1.00 94.38 215 THR A CA 1
ATOM 1752 C C . THR A 1 215 ? -20.281 18.152 13.104 1.00 94.38 215 THR A C 1
ATOM 1754 O O . THR A 1 215 ? -19.202 18.668 12.822 1.00 94.38 215 THR A O 1
ATOM 1757 N N . ASN A 1 216 ? -20.465 17.540 14.276 1.00 93.19 216 ASN A N 1
ATOM 1758 C CA . ASN A 1 216 ? -19.420 17.401 15.287 1.00 93.19 216 ASN A CA 1
ATOM 1759 C C . ASN A 1 216 ? -19.366 15.973 15.850 1.00 93.19 216 ASN A C 1
ATOM 1761 O O . ASN A 1 216 ? -20.367 15.255 15.868 1.00 93.19 216 ASN A O 1
ATOM 1765 N N . ALA A 1 217 ? -18.176 15.578 16.312 1.00 90.38 217 ALA A N 1
ATOM 1766 C CA . ALA A 1 217 ? -17.913 14.224 16.795 1.00 90.38 217 ALA A CA 1
ATOM 1767 C C . ALA A 1 217 ? -18.740 13.873 18.040 1.00 90.38 217 ALA A C 1
ATOM 1769 O O . ALA A 1 217 ? -19.193 12.743 18.174 1.00 90.38 217 ALA A O 1
ATOM 1770 N N . PHE A 1 218 ? -18.970 14.840 18.933 1.00 88.88 218 PHE A N 1
ATOM 1771 C CA . PHE A 1 218 ? -19.711 14.616 20.173 1.00 88.88 218 PHE A CA 1
ATOM 1772 C C . PHE A 1 218 ? -21.155 14.167 19.906 1.00 88.88 218 PHE A C 1
ATOM 1774 O O . PHE A 1 218 ? -21.585 13.139 20.426 1.00 88.88 218 PHE A O 1
ATOM 1781 N N . LEU A 1 219 ? -21.882 14.886 19.044 1.00 90.62 219 LEU A N 1
ATOM 1782 C CA . LEU A 1 219 ? -23.252 14.535 18.670 1.00 90.62 219 LEU A CA 1
ATOM 1783 C C . LEU A 1 219 ? -23.308 13.182 17.949 1.00 90.62 219 LEU A C 1
ATOM 1785 O O . LEU A 1 219 ? -24.157 12.349 18.267 1.00 90.62 219 LEU A O 1
ATOM 1789 N N . ALA A 1 220 ? -22.372 12.937 17.027 1.00 92.56 220 ALA A N 1
ATOM 1790 C CA . ALA A 1 220 ? -22.287 11.663 16.322 1.00 92.56 220 ALA A CA 1
ATOM 1791 C C . ALA A 1 220 ? -22.065 10.486 17.288 1.00 92.56 220 ALA A C 1
ATOM 1793 O O . ALA A 1 220 ? -22.734 9.461 17.160 1.00 92.56 220 ALA A O 1
ATOM 1794 N N . ASN A 1 221 ? -21.196 10.656 18.292 1.00 90.44 221 ASN A N 1
ATOM 1795 C CA . ASN A 1 221 ? -20.955 9.663 19.340 1.00 90.44 221 ASN A CA 1
ATOM 1796 C C . ASN A 1 221 ? -22.210 9.412 20.177 1.00 90.44 221 ASN A C 1
ATOM 1798 O O . ASN A 1 221 ? -22.576 8.258 20.399 1.00 90.44 221 ASN A O 1
ATOM 1802 N N . GLN A 1 222 ? -22.899 10.473 20.608 1.00 87.88 222 GLN A N 1
ATOM 1803 C CA . GLN A 1 222 ? -24.132 10.332 21.381 1.00 87.88 222 GLN A CA 1
ATOM 1804 C C . GLN A 1 222 ? -25.200 9.554 20.611 1.00 87.88 222 GLN A C 1
ATOM 1806 O O . GLN A 1 222 ? -25.797 8.632 21.163 1.00 87.88 222 GLN A O 1
ATOM 1811 N N . ILE A 1 223 ? -25.422 9.882 19.336 1.00 90.56 223 ILE A N 1
ATOM 1812 C CA . ILE A 1 223 ? -26.405 9.175 18.509 1.00 90.56 223 ILE A CA 1
ATOM 1813 C C . ILE A 1 223 ? -25.980 7.722 18.288 1.00 90.56 223 ILE A C 1
ATOM 1815 O O . ILE A 1 223 ? -26.794 6.816 18.445 1.00 90.56 223 ILE A O 1
ATOM 1819 N N . TYR A 1 224 ? -24.712 7.483 17.957 1.00 90.75 224 TYR A N 1
ATOM 1820 C CA . TYR A 1 224 ? -24.211 6.138 17.689 1.00 90.75 224 TYR A CA 1
ATOM 1821 C C . TYR A 1 224 ? -24.296 5.210 18.906 1.00 90.75 224 TYR A C 1
ATOM 1823 O O . TYR A 1 224 ? -24.630 4.036 18.755 1.00 90.75 224 TYR A O 1
ATOM 1831 N N . CYS A 1 225 ? -24.012 5.727 20.103 1.00 87.81 225 CYS A N 1
ATOM 1832 C CA . CYS A 1 225 ? -23.928 4.912 21.312 1.00 87.81 225 CYS A CA 1
ATOM 1833 C C . CYS A 1 225 ? -25.247 4.781 22.073 1.00 87.81 225 CYS A C 1
ATOM 1835 O O . CYS A 1 225 ? -25.511 3.722 22.655 1.00 87.81 225 CYS A O 1
ATOM 1837 N N . ASN A 1 226 ? -26.081 5.823 22.043 1.00 86.19 226 ASN A N 1
ATOM 1838 C CA . ASN A 1 226 ? -27.296 5.900 22.858 1.00 86.19 226 ASN A CA 1
ATOM 1839 C C . ASN A 1 226 ? -28.585 5.762 22.042 1.00 86.19 226 ASN A C 1
ATOM 1841 O O . ASN A 1 226 ? -29.662 5.631 22.618 1.00 86.19 226 ASN A O 1
ATOM 1845 N N . GLN A 1 227 ? -28.498 5.786 20.712 1.00 88.31 227 GLN A N 1
ATOM 1846 C CA . GLN A 1 227 ? -29.635 5.609 19.810 1.00 88.31 227 GLN A CA 1
ATOM 1847 C C . GLN A 1 227 ? -29.323 4.522 18.775 1.00 88.31 227 GLN A C 1
ATOM 1849 O O . GLN A 1 227 ? -28.231 3.962 18.743 1.00 88.31 227 GLN A O 1
ATOM 1854 N N . ASN A 1 228 ? -30.298 4.191 17.925 1.00 88.44 228 ASN A N 1
ATOM 1855 C CA . ASN A 1 228 ? -30.058 3.327 16.773 1.00 88.44 228 ASN A CA 1
ATOM 1856 C C . ASN A 1 228 ? -29.584 4.184 15.581 1.00 88.44 228 ASN A C 1
ATOM 1858 O O . ASN A 1 228 ? -30.429 4.817 14.943 1.00 88.44 228 ASN A O 1
ATOM 1862 N N . PRO A 1 229 ? -28.282 4.198 15.229 1.00 89.00 229 PRO A N 1
ATOM 1863 C CA . PRO A 1 229 ? -27.747 5.051 14.165 1.00 89.00 229 PRO A CA 1
ATOM 1864 C C . PRO A 1 229 ? -28.285 4.711 12.770 1.00 89.00 229 PRO A C 1
ATOM 1866 O O . PRO A 1 229 ? -28.169 5.533 11.871 1.00 89.00 229 PRO A O 1
ATOM 1869 N N . ALA A 1 230 ? -28.895 3.537 12.562 1.00 89.62 230 ALA A N 1
ATOM 1870 C CA . ALA A 1 230 ? -29.514 3.189 11.280 1.00 89.62 230 ALA A CA 1
ATOM 1871 C C . ALA A 1 230 ? -30.834 3.945 11.029 1.00 89.62 230 ALA A C 1
ATOM 1873 O O . ALA A 1 230 ? -31.249 4.136 9.879 1.00 89.62 230 ALA A O 1
ATOM 1874 N N . THR A 1 231 ? -31.495 4.385 12.101 1.00 89.06 231 THR A N 1
ATOM 1875 C CA . THR A 1 231 ? -32.766 5.123 12.058 1.00 89.06 231 THR A CA 1
ATOM 1876 C C . THR A 1 231 ? -32.642 6.552 12.570 1.00 89.06 231 THR A C 1
ATOM 1878 O O . THR A 1 231 ? -33.442 7.396 12.178 1.00 89.06 231 THR A O 1
ATOM 1881 N N . ALA A 1 232 ? -31.658 6.823 13.424 1.00 83.62 232 ALA A N 1
ATOM 1882 C CA . ALA A 1 232 ? -31.350 8.150 13.930 1.00 83.62 232 ALA A CA 1
ATOM 1883 C C . ALA A 1 232 ? -30.561 8.977 12.898 1.00 83.62 232 ALA A C 1
ATOM 1885 O O . ALA A 1 232 ? -29.859 8.434 12.044 1.00 83.62 232 ALA A O 1
ATOM 1886 N N . GLY A 1 233 ? -30.687 10.303 12.973 1.00 88.50 233 GLY A N 1
ATOM 1887 C CA . GLY A 1 233 ? -30.084 11.235 12.016 1.00 88.50 233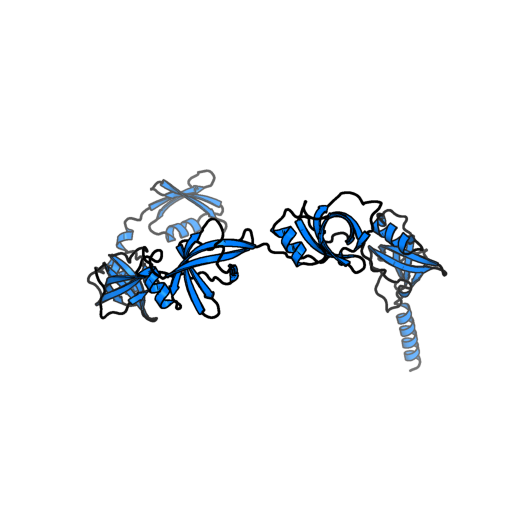 GLY A CA 1
ATOM 1888 C C . GLY A 1 233 ? -30.885 11.417 10.720 1.00 88.50 233 GLY A C 1
ATOM 1889 O O . GLY A 1 233 ? -31.869 10.721 10.447 1.00 88.50 233 GLY A O 1
ATOM 1890 N N . SER A 1 234 ? -30.467 12.381 9.898 1.00 92.56 234 SER A N 1
ATOM 1891 C CA . SER A 1 234 ? -31.117 12.640 8.609 1.00 92.56 234 SER A CA 1
ATOM 1892 C C . SER A 1 234 ? -30.636 11.651 7.549 1.00 92.56 234 SER A C 1
ATOM 1894 O O . SER A 1 234 ? -29.472 11.249 7.525 1.00 92.56 234 SER A O 1
ATOM 1896 N N . ARG A 1 235 ? -31.549 11.205 6.679 1.00 93.31 235 ARG A N 1
ATOM 1897 C CA . ARG A 1 235 ? -31.198 10.321 5.561 1.00 93.31 235 ARG A CA 1
ATOM 1898 C C . ARG A 1 235 ? -30.269 11.053 4.593 1.00 93.31 235 ARG A C 1
ATOM 1900 O O . ARG A 1 235 ? -30.533 12.203 4.253 1.00 93.31 235 ARG A O 1
ATOM 1907 N N . MET A 1 236 ? -29.235 10.362 4.132 1.00 92.00 236 MET A N 1
ATOM 1908 C CA . MET A 1 236 ? -28.317 10.842 3.110 1.00 92.00 236 MET A CA 1
ATOM 1909 C C . MET A 1 236 ? -28.055 9.719 2.110 1.00 92.00 236 MET A C 1
ATOM 1911 O O . MET A 1 236 ? -27.719 8.605 2.501 1.00 92.00 236 MET A O 1
ATOM 1915 N N . ASP A 1 237 ? -28.218 10.021 0.831 1.00 93.25 237 ASP A N 1
ATOM 1916 C CA . ASP A 1 237 ? -27.939 9.103 -0.267 1.00 93.25 237 ASP A CA 1
ATOM 1917 C C . ASP A 1 237 ? -26.628 9.583 -0.914 1.00 93.25 237 ASP A C 1
ATOM 1919 O O . ASP A 1 237 ? -26.521 10.751 -1.290 1.00 93.25 237 ASP A O 1
ATOM 1923 N N . LEU A 1 238 ? -25.610 8.720 -0.970 1.00 93.81 238 LEU A N 1
ATOM 1924 C CA . LEU A 1 238 ? -24.250 9.082 -1.391 1.00 93.81 238 LEU A CA 1
ATOM 1925 C C . LEU A 1 238 ? -23.845 8.301 -2.635 1.00 93.81 238 LEU A C 1
ATOM 1927 O O . LEU A 1 238 ? -24.014 7.083 -2.653 1.00 93.81 238 LEU A O 1
ATOM 1931 N N . ASN A 1 239 ? -23.233 8.973 -3.609 1.00 94.56 239 ASN A N 1
ATOM 1932 C CA . ASN A 1 239 ? -22.386 8.331 -4.611 1.00 94.56 239 ASN A CA 1
ATOM 1933 C C . ASN A 1 239 ? -20.925 8.560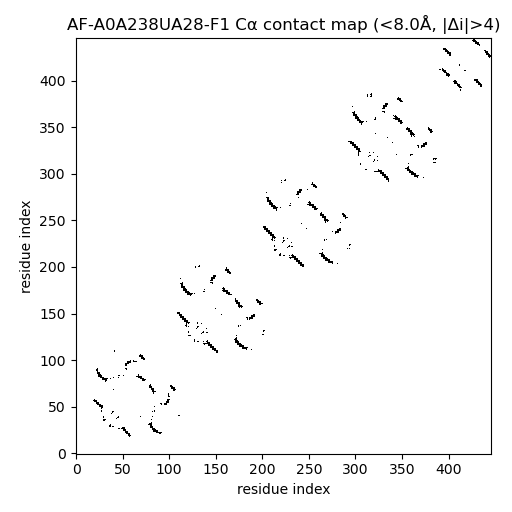 -4.222 1.00 94.56 239 ASN A C 1
ATOM 1935 O O . ASN A 1 239 ? -20.531 9.678 -3.901 1.00 94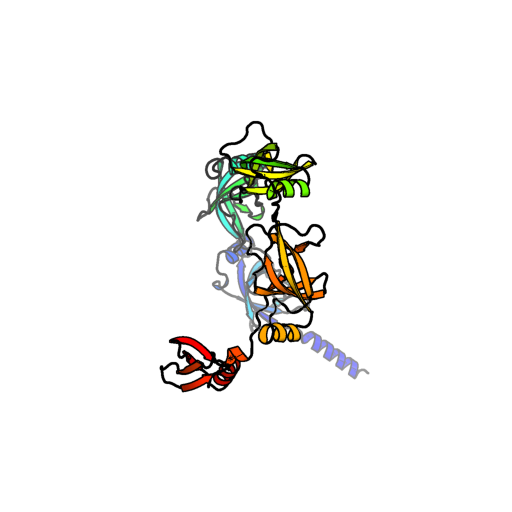.56 239 ASN A O 1
ATOM 1939 N N . VAL A 1 240 ? -20.122 7.503 -4.234 1.00 93.12 240 VAL A N 1
ATOM 1940 C CA . VAL A 1 240 ? -18.702 7.555 -3.887 1.00 93.12 240 VAL A CA 1
ATOM 1941 C C . VAL A 1 240 ? -17.898 6.906 -5.004 1.00 93.12 240 VAL A C 1
ATOM 1943 O O . VAL A 1 240 ? -18.117 5.736 -5.320 1.00 93.12 240 VAL A O 1
ATOM 1946 N N . GLY A 1 241 ? -16.981 7.664 -5.599 1.00 90.31 241 GLY A N 1
ATOM 1947 C CA . GLY A 1 241 ? -15.980 7.172 -6.535 1.00 90.31 241 GLY A CA 1
ATOM 1948 C C . GLY A 1 241 ? -14.908 6.404 -5.772 1.00 90.31 241 GLY A C 1
ATOM 1949 O O . GLY A 1 241 ? -14.226 6.952 -4.903 1.00 90.31 241 GLY A O 1
ATOM 1950 N N . GLU A 1 242 ? -14.785 5.109 -6.051 1.00 88.06 242 GLU A N 1
ATOM 1951 C CA . GLU A 1 242 ? -13.819 4.236 -5.390 1.00 88.06 242 GLU A CA 1
ATOM 1952 C C . GLU A 1 242 ? -12.857 3.649 -6.424 1.00 88.06 242 GLU A C 1
ATOM 1954 O O . GLU A 1 242 ? -13.318 3.060 -7.403 1.00 88.06 242 GLU A O 1
ATOM 1959 N N . PRO A 1 243 ? -11.527 3.705 -6.215 1.00 84.56 243 PRO A N 1
ATOM 1960 C CA . PRO A 1 243 ? -10.589 3.007 -7.084 1.00 84.56 243 PRO A CA 1
ATOM 1961 C C . PRO A 1 243 ? -10.971 1.531 -7.220 1.00 84.56 243 PRO A C 1
ATOM 1963 O O . PRO A 1 243 ? -11.211 0.847 -6.216 1.00 84.56 243 PRO A O 1
ATOM 1966 N N . ARG A 1 244 ? -11.034 1.030 -8.455 1.00 80.12 244 ARG A N 1
ATOM 1967 C CA . ARG A 1 244 ? -11.446 -0.339 -8.767 1.00 80.12 244 ARG A CA 1
ATOM 1968 C C . ARG A 1 244 ? -10.572 -1.336 -8.003 1.00 80.12 244 ARG A C 1
ATOM 1970 O O . ARG A 1 244 ? -9.346 -1.281 -8.057 1.00 80.12 244 ARG A O 1
ATOM 1977 N N . GLY A 1 245 ? -11.218 -2.253 -7.284 1.00 73.88 245 GLY A N 1
ATOM 1978 C CA . GLY A 1 245 ? -10.552 -3.242 -6.427 1.00 73.88 245 GLY A CA 1
ATOM 1979 C C . GLY A 1 245 ? -10.142 -2.733 -5.039 1.00 73.88 245 GLY A C 1
ATOM 1980 O O . GLY A 1 245 ? -9.626 -3.517 -4.244 1.00 73.88 245 GLY A O 1
ATOM 1981 N N . SER A 1 246 ? -10.381 -1.459 -4.711 1.00 81.44 246 SER A N 1
ATOM 1982 C CA . SER A 1 246 ? -10.180 -0.956 -3.351 1.00 81.44 246 SER A CA 1
ATOM 1983 C C . SER A 1 246 ? -11.276 -1.445 -2.394 1.00 81.44 246 SER A C 1
ATOM 1985 O O . SER A 1 246 ? -12.344 -1.904 -2.806 1.00 81.44 246 SER A O 1
ATOM 1987 N N . SER A 1 247 ? -10.999 -1.374 -1.087 1.00 86.12 247 SER A N 1
ATOM 1988 C CA . SER A 1 247 ? -12.006 -1.650 -0.057 1.00 86.12 247 SER A CA 1
ATOM 1989 C C . SER A 1 247 ? -13.206 -0.710 -0.204 1.00 86.12 247 SER A C 1
ATOM 1991 O O . SER A 1 247 ? -13.059 0.412 -0.664 1.00 86.12 247 SER A O 1
ATOM 1993 N N . ARG A 1 248 ? -14.397 -1.131 0.201 1.00 91.00 248 ARG A N 1
ATOM 1994 C CA . ARG A 1 248 ? -15.583 -0.262 0.166 1.00 91.00 248 ARG A CA 1
ATOM 1995 C C . ARG A 1 248 ? -15.720 0.522 1.463 1.00 91.00 248 ARG A C 1
ATOM 1997 O O . ARG A 1 248 ? -15.102 0.152 2.467 1.00 91.00 248 ARG A O 1
ATOM 2004 N N . LEU A 1 249 ? -16.556 1.560 1.474 1.00 94.06 249 LEU A N 1
ATOM 2005 C CA . LEU A 1 249 ? -17.102 2.037 2.745 1.00 94.06 249 LEU A CA 1
ATOM 2006 C C . LEU A 1 249 ? -17.927 0.910 3.384 1.00 94.06 249 LEU A C 1
ATOM 2008 O O . LEU A 1 249 ? -18.755 0.267 2.735 1.00 94.06 249 LEU A O 1
ATOM 2012 N N . THR A 1 250 ? -17.669 0.635 4.657 1.00 94.31 250 THR A N 1
ATOM 2013 C CA . THR A 1 250 ? -18.198 -0.546 5.338 1.00 94.31 250 THR A CA 1
ATOM 2014 C C . THR A 1 250 ? -19.526 -0.213 6.020 1.00 94.31 250 THR A C 1
ATOM 2016 O O . THR A 1 250 ? -19.559 0.700 6.849 1.00 94.31 250 THR A O 1
ATOM 2019 N N . PRO A 1 251 ? -20.613 -0.960 5.745 1.00 94.94 251 PRO A N 1
ATOM 2020 C CA . PRO A 1 251 ? -21.857 -0.838 6.497 1.00 94.94 251 PRO A CA 1
ATOM 2021 C C . PRO A 1 251 ? -21.646 -1.008 8.004 1.00 94.94 251 PRO A C 1
ATOM 2023 O O . PRO A 1 251 ? -20.821 -1.809 8.447 1.00 94.94 251 PRO A O 1
ATOM 2026 N N . GLY A 1 252 ? -22.388 -0.250 8.803 1.00 91.81 252 GLY A N 1
ATOM 2027 C CA . GLY A 1 252 ? -22.264 -0.256 10.257 1.00 91.81 252 GLY A CA 1
ATOM 2028 C C . GLY A 1 252 ? -21.123 0.601 10.808 1.00 91.81 252 GLY A C 1
ATOM 2029 O O . GLY A 1 252 ? -20.892 0.584 12.015 1.00 91.81 252 GLY A O 1
ATOM 2030 N N . LYS A 1 253 ? -20.394 1.335 9.961 1.00 94.81 253 LYS A N 1
ATOM 2031 C CA . LYS A 1 253 ? -19.284 2.204 10.374 1.00 94.81 253 LYS A CA 1
ATOM 2032 C C . LYS A 1 253 ? -19.615 3.680 10.205 1.00 94.81 253 LYS A C 1
ATOM 2034 O O . LYS A 1 253 ? -20.458 4.046 9.385 1.00 94.81 253 LYS A O 1
ATOM 2039 N N . ILE A 1 254 ? -18.917 4.510 10.983 1.00 96.00 254 ILE A N 1
ATOM 2040 C CA . ILE A 1 254 ? -19.001 5.968 10.906 1.00 96.00 254 ILE A CA 1
ATOM 2041 C C . ILE A 1 254 ? -17.797 6.510 10.154 1.00 96.00 254 ILE A C 1
ATOM 2043 O O . ILE A 1 254 ? -16.662 6.130 10.431 1.00 96.00 254 ILE A O 1
ATOM 2047 N N . TYR A 1 255 ? -18.047 7.428 9.233 1.00 97.31 255 TYR A N 1
ATOM 2048 C CA . TYR A 1 255 ? -17.025 8.151 8.497 1.00 97.31 255 TYR A CA 1
ATOM 2049 C C . TYR A 1 255 ? -17.208 9.647 8.702 1.00 97.31 255 TYR A C 1
ATOM 2051 O O . TYR A 1 255 ? -18.327 10.151 8.760 1.00 97.31 255 TYR A O 1
ATOM 2059 N N . LYS A 1 256 ? -16.092 10.357 8.798 1.00 96.94 256 LYS A N 1
ATOM 2060 C CA . LYS A 1 256 ? -16.033 11.812 8.761 1.00 96.94 256 LYS A CA 1
ATOM 2061 C C . LYS A 1 256 ? -15.589 12.228 7.367 1.00 96.94 256 LYS A C 1
ATOM 2063 O O . LYS A 1 256 ? -14.554 11.742 6.908 1.00 96.94 256 LYS A O 1
ATOM 2068 N N . PHE A 1 257 ? -16.324 13.134 6.739 1.00 95.50 257 PHE A N 1
ATOM 2069 C CA . PHE A 1 257 ? -15.929 13.743 5.470 1.00 95.50 257 PHE A CA 1
ATOM 2070 C C . PHE A 1 257 ? -16.315 15.224 5.431 1.00 95.50 257 PHE A C 1
ATOM 2072 O O . PHE A 1 257 ? -17.067 15.697 6.289 1.00 95.50 257 PHE A O 1
ATOM 2079 N N . ASN A 1 258 ? -15.738 15.962 4.486 1.00 92.62 258 ASN A N 1
ATOM 2080 C CA . ASN A 1 258 ? -16.014 17.378 4.279 1.00 92.62 258 ASN A CA 1
ATOM 2081 C C . ASN A 1 258 ? -16.882 17.549 3.030 1.00 92.62 258 ASN A C 1
ATOM 2083 O O . ASN A 1 258 ? -16.470 17.165 1.941 1.00 92.62 258 ASN A O 1
ATOM 2087 N N . ASP A 1 259 ? -18.065 18.115 3.218 1.00 90.44 259 ASP A N 1
ATOM 2088 C CA . ASP A 1 259 ? -19.040 18.409 2.177 1.00 90.44 259 ASP A CA 1
ATOM 2089 C C . ASP A 1 259 ? -19.106 19.929 2.001 1.00 90.44 259 ASP A C 1
ATOM 2091 O O . ASP A 1 259 ? -19.654 20.628 2.855 1.00 90.44 259 ASP A O 1
ATOM 2095 N N . GLU A 1 260 ? -18.454 20.445 0.956 1.00 88.56 260 GLU A N 1
ATOM 2096 C CA . GLU A 1 260 ? -18.418 21.879 0.615 1.00 88.56 260 GLU A CA 1
ATOM 2097 C C . GLU A 1 260 ? -18.021 22.808 1.784 1.00 88.56 260 GLU A C 1
ATOM 2099 O O . GLU A 1 260 ? -18.568 23.891 1.981 1.00 88.56 260 GLU A O 1
ATOM 2104 N N . GLY A 1 261 ? -17.056 22.384 2.605 1.00 88.75 261 GLY A N 1
ATOM 2105 C CA . GLY A 1 261 ? -16.589 23.142 3.773 1.00 88.75 261 GLY A CA 1
ATOM 2106 C C . GLY A 1 261 ? -17.316 22.797 5.077 1.00 88.75 261 GLY A C 1
ATOM 2107 O O . GLY A 1 261 ? -16.879 23.220 6.149 1.00 88.75 261 GLY A O 1
ATOM 2108 N N . THR A 1 262 ? -18.373 21.983 5.020 1.00 92.88 262 THR A N 1
ATOM 2109 C CA . THR A 1 262 ? -19.074 21.472 6.199 1.00 92.88 262 THR A CA 1
ATOM 2110 C C . THR A 1 262 ? -18.609 20.061 6.535 1.00 92.88 262 THR A C 1
ATOM 2112 O O . THR A 1 262 ? -18.861 19.099 5.812 1.00 92.88 262 THR A O 1
ATOM 2115 N N . VAL A 1 263 ? -17.979 19.899 7.699 1.00 95.00 263 VAL A N 1
ATOM 2116 C CA . VAL A 1 263 ? -17.651 18.569 8.226 1.00 95.00 263 VAL A CA 1
ATOM 2117 C C . VAL A 1 263 ? -18.937 17.833 8.591 1.00 95.00 263 VAL A C 1
ATOM 2119 O O . VAL A 1 263 ? -19.754 18.344 9.356 1.00 95.00 263 VAL A O 1
ATOM 2122 N N . ARG A 1 264 ? -19.089 16.603 8.099 1.00 96.25 264 ARG A N 1
ATOM 2123 C CA . ARG A 1 264 ? -20.197 15.702 8.429 1.00 96.25 264 ARG A CA 1
ATOM 2124 C C . ARG A 1 264 ? -19.678 14.381 8.976 1.00 96.25 264 ARG A C 1
ATOM 2126 O O . ARG A 1 264 ? -18.666 13.856 8.510 1.00 96.25 264 ARG A O 1
ATOM 2133 N N . TYR A 1 265 ? -20.409 13.826 9.935 1.00 97.00 265 TYR A N 1
ATOM 2134 C CA . TYR A 1 265 ? -20.209 12.478 10.456 1.00 97.00 265 TYR A CA 1
ATOM 2135 C C . TYR A 1 265 ? -21.365 11.610 9.977 1.00 97.00 265 TYR A C 1
ATOM 2137 O O . TYR A 1 265 ? -22.510 11.812 10.377 1.00 97.00 265 TYR A O 1
ATOM 2145 N N . ILE A 1 266 ? -21.074 10.655 9.102 1.00 96.94 266 ILE A N 1
ATOM 2146 C CA . ILE A 1 266 ? -22.078 9.790 8.491 1.00 96.94 266 ILE A CA 1
ATOM 2147 C C . ILE A 1 266 ? -21.932 8.350 8.946 1.00 96.94 266 ILE A C 1
ATOM 2149 O O . ILE A 1 266 ? -20.828 7.831 9.062 1.00 96.94 266 ILE A O 1
ATOM 2153 N N . TYR A 1 267 ? -23.058 7.685 9.147 1.00 96.50 267 TYR A N 1
ATOM 2154 C CA . TYR A 1 267 ? -23.142 6.251 9.370 1.00 96.50 267 TYR A CA 1
ATOM 2155 C C . TYR A 1 267 ? -23.589 5.554 8.088 1.00 96.50 267 TYR A C 1
ATOM 2157 O O . TYR A 1 267 ? -24.629 5.902 7.525 1.00 96.50 267 TYR A O 1
ATOM 2165 N N . ILE A 1 268 ? -22.824 4.565 7.625 1.00 97.31 268 ILE A N 1
ATOM 2166 C CA . ILE A 1 268 ? -23.174 3.791 6.430 1.00 97.31 268 ILE A CA 1
ATOM 2167 C C . ILE A 1 268 ? -24.178 2.713 6.820 1.00 97.31 268 ILE A C 1
ATOM 2169 O O . ILE A 1 268 ? -23.841 1.779 7.546 1.00 97.31 268 ILE A O 1
ATOM 2173 N N . VAL A 1 269 ? -25.407 2.813 6.317 1.00 95.88 269 VAL A N 1
ATOM 2174 C CA . VAL A 1 269 ? -26.460 1.829 6.597 1.00 95.88 269 VAL A CA 1
ATOM 2175 C C . VAL A 1 269 ? -26.245 0.585 5.743 1.00 95.88 269 VAL A C 1
ATOM 2177 O O . VAL A 1 269 ? -26.217 -0.528 6.262 1.00 95.88 269 VAL A O 1
ATOM 2180 N N . ARG A 1 270 ? -26.080 0.764 4.428 1.00 94.62 270 ARG A N 1
ATOM 2181 C CA . ARG A 1 270 ? -25.828 -0.323 3.470 1.00 94.62 270 ARG A CA 1
ATOM 2182 C C . ARG A 1 270 ? -25.281 0.208 2.148 1.00 94.62 270 ARG A C 1
ATOM 2184 O O . ARG A 1 270 ? -25.489 1.367 1.798 1.00 94.62 270 ARG A O 1
ATOM 2191 N N . THR A 1 271 ? -24.642 -0.674 1.389 1.00 93.38 271 THR A N 1
ATOM 2192 C CA . THR A 1 271 ? -24.320 -0.438 -0.024 1.00 93.38 271 THR A CA 1
ATOM 2193 C C . THR A 1 271 ? -25.548 -0.719 -0.886 1.00 93.38 271 THR A C 1
ATOM 2195 O O . THR A 1 271 ? -26.297 -1.662 -0.621 1.00 93.38 271 THR A O 1
ATOM 2198 N N . ARG A 1 272 ? -25.743 0.078 -1.933 1.00 90.19 272 ARG A N 1
ATOM 2199 C CA . ARG A 1 272 ? -26.838 -0.051 -2.892 1.00 90.19 272 ARG A CA 1
ATOM 2200 C C . ARG A 1 272 ? -26.317 -0.503 -4.258 1.00 90.19 272 ARG A C 1
ATOM 2202 O O . ARG A 1 272 ? -25.194 -0.191 -4.648 1.00 90.19 272 ARG A O 1
ATOM 2209 N N . ASN A 1 273 ? -27.156 -1.241 -4.985 1.00 82.69 273 ASN A N 1
ATOM 2210 C CA . ASN A 1 273 ? -26.915 -1.568 -6.387 1.00 82.69 273 ASN A CA 1
ATOM 2211 C C . ASN A 1 273 ? -27.436 -0.434 -7.279 1.00 82.69 273 ASN A C 1
ATOM 2213 O O . ASN A 1 273 ? -28.616 -0.086 -7.201 1.00 82.69 273 ASN A O 1
ATOM 2217 N N . GLY A 1 274 ? -26.568 0.083 -8.147 1.00 78.88 274 GLY A N 1
ATOM 2218 C CA . GLY A 1 274 ? -26.875 1.187 -9.057 1.00 78.88 274 GLY A CA 1
ATOM 2219 C C . GLY A 1 274 ? -26.649 2.566 -8.438 1.00 78.88 274 GLY A C 1
ATOM 2220 O O . GLY A 1 274 ? -26.693 2.721 -7.219 1.00 78.88 274 GLY A O 1
ATOM 2221 N N . GLU A 1 275 ? -26.401 3.541 -9.313 1.00 84.19 275 GLU A N 1
ATOM 2222 C CA . GLU A 1 275 ? -26.080 4.924 -8.956 1.00 84.19 275 GLU A CA 1
ATOM 2223 C C . GLU A 1 275 ? -27.324 5.781 -8.712 1.00 84.19 275 GLU A C 1
ATOM 2225 O O . GLU A 1 275 ? -28.352 5.620 -9.382 1.00 84.19 275 GLU A O 1
ATOM 2230 N N . PHE A 1 276 ? -27.227 6.731 -7.779 1.00 83.25 276 PHE A N 1
ATOM 2231 C CA . PHE A 1 276 ? -28.221 7.792 -7.648 1.00 83.25 276 PHE A CA 1
ATOM 2232 C C . PHE A 1 276 ? -28.001 8.813 -8.769 1.00 83.25 276 PHE A C 1
ATOM 2234 O O . PHE A 1 276 ? -27.002 9.524 -8.768 1.00 83.25 276 PHE A O 1
ATOM 2241 N N . ARG A 1 277 ? -28.907 8.869 -9.752 1.00 75.38 277 ARG A N 1
ATOM 2242 C CA . ARG A 1 277 ? -28.722 9.664 -10.985 1.00 75.38 277 ARG A CA 1
ATOM 2243 C C . ARG A 1 277 ? -28.633 11.179 -10.766 1.00 75.38 277 ARG A C 1
ATOM 2245 O O . ARG A 1 277 ? -28.159 11.880 -11.648 1.00 75.38 277 ARG A O 1
ATOM 2252 N N . ASP A 1 278 ? -29.123 11.668 -9.636 1.00 75.12 278 ASP A N 1
ATOM 2253 C CA . ASP A 1 278 ? -29.268 13.080 -9.274 1.00 75.12 278 ASP A CA 1
ATOM 2254 C C . ASP A 1 278 ? -28.347 13.499 -8.116 1.00 75.12 278 ASP A C 1
ATOM 2256 O O . ASP A 1 278 ? -28.562 14.545 -7.505 1.00 75.12 278 ASP A O 1
ATOM 2260 N N . ARG A 1 279 ? -27.352 12.672 -7.767 1.00 81.81 279 ARG A N 1
ATOM 2261 C CA . ARG A 1 279 ? -26.446 12.931 -6.643 1.00 81.81 279 ARG A CA 1
ATOM 2262 C C . ARG A 1 279 ? -25.008 13.092 -7.099 1.00 81.81 279 ARG A C 1
ATOM 2264 O O . ARG A 1 279 ? -24.511 12.295 -7.898 1.00 81.81 279 ARG A O 1
ATOM 2271 N N . ASP A 1 280 ? -24.339 14.070 -6.501 1.00 83.88 280 ASP A N 1
ATOM 2272 C CA . ASP A 1 280 ? -22.909 14.283 -6.676 1.00 83.88 280 ASP A CA 1
ATOM 2273 C C . ASP A 1 280 ? -22.109 13.063 -6.225 1.00 83.88 280 ASP A C 1
ATOM 2275 O O . ASP A 1 280 ? -22.517 12.307 -5.336 1.00 83.88 280 ASP A O 1
ATOM 2279 N N . THR A 1 281 ? -20.965 12.864 -6.878 1.00 89.06 281 THR A N 1
ATOM 2280 C CA . THR A 1 281 ? -20.039 11.776 -6.568 1.00 89.06 281 THR A CA 1
ATOM 2281 C C . THR A 1 281 ? -18.865 12.321 -5.771 1.00 89.06 281 THR A C 1
ATOM 2283 O O . THR A 1 281 ? -18.121 13.167 -6.259 1.00 89.06 281 THR A O 1
ATOM 2286 N N . PHE A 1 282 ? -18.695 11.814 -4.554 1.00 91.50 282 PHE A N 1
ATOM 2287 C CA . PHE A 1 282 ? -17.588 12.161 -3.663 1.00 91.50 282 PHE A CA 1
ATOM 2288 C C . PHE A 1 282 ? -16.419 11.197 -3.857 1.00 91.50 282 PHE A C 1
ATOM 2290 O O . PHE A 1 282 ? -16.637 10.023 -4.160 1.00 91.50 282 PHE A O 1
ATOM 2297 N N . SER A 1 283 ? -15.179 11.631 -3.637 1.00 90.56 283 SER A N 1
ATOM 2298 C CA . SER A 1 283 ? -14.054 10.696 -3.676 1.00 90.56 283 SER A CA 1
ATOM 2299 C C . SER A 1 283 ? -14.019 9.872 -2.393 1.00 90.56 283 SER A C 1
ATOM 2301 O O . SER A 1 283 ? -14.172 10.400 -1.291 1.00 90.56 283 SER A O 1
ATOM 2303 N N . LYS A 1 284 ? -13.728 8.569 -2.488 1.00 92.06 284 LYS A N 1
ATOM 2304 C CA . LYS A 1 284 ? -13.510 7.730 -1.298 1.00 92.06 284 LYS A CA 1
ATOM 2305 C C . LYS A 1 284 ? -12.425 8.295 -0.371 1.00 92.06 284 LYS A C 1
ATOM 2307 O O . LYS A 1 284 ? -12.500 8.097 0.840 1.00 92.06 284 LYS A O 1
ATOM 2312 N N . SER A 1 285 ? -11.422 8.986 -0.920 1.00 91.06 285 SER A N 1
ATOM 2313 C CA . SER A 1 285 ? -10.351 9.610 -0.128 1.00 91.06 285 SER A CA 1
ATOM 2314 C C . SER A 1 285 ? -10.850 10.684 0.837 1.00 91.06 285 SER A C 1
ATOM 2316 O O . SER A 1 285 ? -10.163 10.975 1.813 1.00 91.06 285 SER A O 1
ATOM 2318 N N . ASP A 1 286 ? -12.035 11.243 0.593 1.00 93.12 286 ASP A N 1
ATOM 2319 C CA . ASP A 1 286 ? -12.611 12.305 1.419 1.00 93.12 286 ASP A CA 1
ATOM 2320 C C . ASP A 1 286 ? -13.185 11.750 2.733 1.00 93.12 286 ASP A C 1
ATOM 2322 O O . ASP A 1 286 ? -13.437 12.494 3.682 1.00 93.12 286 ASP A O 1
ATOM 2326 N N . PHE A 1 287 ? -13.354 10.426 2.817 1.00 96.12 287 PHE A N 1
ATOM 2327 C CA . PHE A 1 287 ? -13.922 9.733 3.964 1.00 96.12 287 PHE A CA 1
ATOM 2328 C C . PHE A 1 287 ? -12.830 9.183 4.882 1.00 96.12 287 PHE A C 1
ATOM 2330 O O . PHE A 1 287 ? -12.022 8.331 4.514 1.00 96.12 287 PHE A O 1
ATOM 2337 N N . SER A 1 288 ? -12.879 9.595 6.145 1.00 96.31 288 SER A N 1
ATOM 2338 C CA . SER A 1 288 ? -12.009 9.095 7.211 1.00 96.31 288 SER A CA 1
ATOM 2339 C C . SER A 1 288 ? -12.813 8.277 8.220 1.00 96.31 288 SER A C 1
ATOM 2341 O O . SER A 1 288 ? -13.745 8.782 8.850 1.00 96.31 288 SER A O 1
ATOM 2343 N N . LEU A 1 289 ? -12.469 6.996 8.375 1.00 96.19 289 LEU A N 1
ATOM 2344 C CA . LEU A 1 289 ? -13.137 6.096 9.319 1.00 96.19 289 LEU A CA 1
ATOM 2345 C C . LEU A 1 289 ? -12.997 6.621 10.756 1.00 96.19 289 LEU A C 1
ATOM 2347 O O . LEU A 1 289 ? -11.892 6.909 11.209 1.00 96.19 289 LEU A O 1
ATOM 2351 N N . GLN A 1 290 ? -14.114 6.698 11.475 1.00 94.62 290 GLN A N 1
ATOM 2352 C CA . GLN A 1 290 ? -14.168 7.082 12.882 1.00 94.62 290 GLN A CA 1
ATOM 2353 C C . GLN A 1 290 ? -14.393 5.839 13.744 1.00 94.62 290 GLN A C 1
ATOM 2355 O O . GLN A 1 290 ? -15.439 5.189 13.678 1.00 94.62 290 GLN A O 1
ATOM 2360 N N . ASN A 1 291 ? -13.397 5.508 14.565 1.00 87.06 291 ASN A N 1
ATOM 2361 C CA . ASN A 1 291 ? -13.475 4.401 15.511 1.00 87.06 291 ASN A CA 1
ATOM 2362 C C . ASN A 1 291 ? -14.104 4.889 16.816 1.00 87.06 291 ASN A C 1
ATOM 2364 O O . ASN A 1 291 ? -13.404 5.282 17.744 1.00 87.06 291 ASN A O 1
ATOM 2368 N N . ILE A 1 292 ? -15.433 4.886 16.864 1.00 81.88 292 ILE A N 1
ATOM 2369 C CA . ILE A 1 292 ? -16.181 5.283 18.056 1.00 81.88 292 ILE A CA 1
ATOM 2370 C C . ILE A 1 292 ? -16.354 4.058 18.951 1.00 81.88 292 ILE A C 1
ATOM 2372 O O . ILE A 1 292 ? -16.946 3.054 18.545 1.00 81.88 292 ILE A O 1
ATOM 2376 N N . ILE A 1 293 ? -15.818 4.150 20.165 1.00 79.12 293 ILE A N 1
ATOM 2377 C CA . ILE A 1 293 ? -16.008 3.159 21.220 1.00 79.12 293 ILE A CA 1
ATOM 2378 C C . ILE A 1 293 ? -17.166 3.656 22.077 1.00 79.12 293 ILE A C 1
ATOM 2380 O O . ILE A 1 293 ? -17.100 4.737 22.652 1.00 79.12 293 ILE A O 1
ATOM 2384 N N . CYS A 1 294 ? -18.243 2.879 22.124 1.00 82.75 294 CYS A N 1
ATOM 2385 C CA . CYS A 1 294 ? -19.337 3.146 23.043 1.00 82.75 294 CYS A CA 1
ATOM 2386 C C . CYS A 1 294 ? -18.997 2.535 24.389 1.00 82.75 294 CYS A C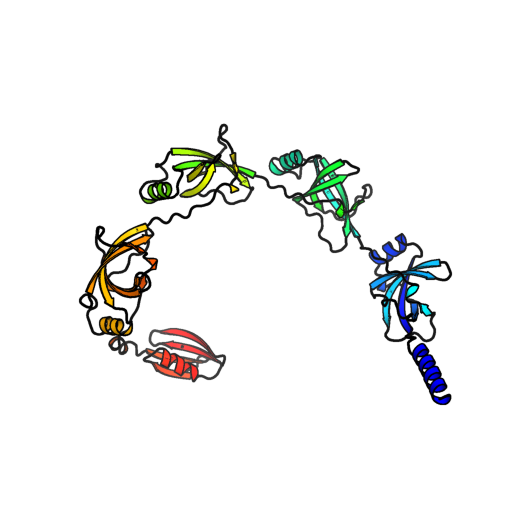 1
ATOM 2388 O O . CYS A 1 294 ? -18.745 1.331 24.463 1.00 82.75 294 CYS A O 1
ATOM 2390 N N . GLU A 1 295 ? -18.995 3.356 25.426 1.00 82.75 295 GLU A N 1
ATOM 2391 C CA . GLU A 1 295 ? -18.724 2.931 26.789 1.00 82.75 295 GLU A CA 1
ATOM 2392 C C . GLU A 1 295 ? -20.017 2.950 27.605 1.00 82.75 295 GLU A C 1
ATOM 2394 O O . GLU A 1 295 ? -20.872 3.816 27.428 1.00 82.75 295 GLU A O 1
ATOM 2399 N N . ASP A 1 296 ? -20.159 1.959 28.474 1.00 83.38 296 ASP A N 1
ATOM 2400 C CA . ASP A 1 296 ? -21.150 1.930 29.532 1.00 83.38 296 ASP A CA 1
ATOM 2401 C C . ASP A 1 296 ? -20.434 2.242 30.849 1.00 83.38 296 ASP A C 1
ATOM 2403 O O . ASP A 1 296 ? -19.447 1.583 31.185 1.00 83.38 296 ASP A O 1
ATOM 2407 N N . THR A 1 297 ? -20.991 3.135 31.661 1.00 86.88 297 THR A N 1
ATOM 2408 C CA . THR A 1 297 ? -20.558 3.260 33.053 1.00 86.88 297 THR A CA 1
ATOM 2409 C C . THR A 1 297 ? -21.164 2.124 33.874 1.00 86.88 297 THR A C 1
ATOM 2411 O O . THR A 1 297 ? -22.371 1.852 33.829 1.00 86.88 297 THR A O 1
ATOM 2414 N N . LYS A 1 298 ? -20.321 1.414 34.623 1.00 90.00 298 LYS A N 1
ATOM 2415 C CA . LYS A 1 298 ? -20.718 0.403 35.606 1.00 90.00 298 LYS A CA 1
ATOM 2416 C C . LYS A 1 298 ? -20.209 0.808 36.973 1.00 90.00 298 LYS A C 1
ATOM 2418 O O . LYS A 1 298 ? -19.089 1.291 37.105 1.00 90.00 298 LYS A O 1
ATOM 2423 N N . SER A 1 299 ? -21.018 0.559 37.991 1.00 94.62 299 SER A N 1
ATOM 2424 C CA . SER A 1 299 ? -20.664 0.918 39.357 1.00 94.62 299 SER A CA 1
ATOM 2425 C C . SER A 1 299 ? -20.331 -0.304 40.187 1.00 94.62 299 SER A C 1
ATOM 2427 O O . SER A 1 299 ? -20.956 -1.359 40.044 1.00 94.62 299 SER A O 1
ATOM 2429 N N . TYR A 1 300 ? -19.351 -0.159 41.070 1.00 95.19 300 TYR A N 1
ATOM 2430 C CA . TYR A 1 300 ? -18.838 -1.236 41.903 1.00 95.19 300 TYR A CA 1
ATOM 2431 C C . TYR A 1 300 ? -18.722 -0.777 43.354 1.00 95.19 300 TYR A C 1
ATOM 2433 O O . TYR A 1 300 ? -18.191 0.297 43.632 1.00 95.19 300 TYR A O 1
ATOM 2441 N N . ASP A 1 301 ? -19.191 -1.622 44.272 1.00 94.88 301 ASP A N 1
ATOM 2442 C CA . ASP A 1 301 ? -18.802 -1.526 45.678 1.00 94.88 301 ASP A CA 1
ATOM 2443 C C . ASP A 1 301 ? -17.418 -2.191 45.797 1.00 94.88 301 ASP A C 1
ATOM 2445 O O . ASP A 1 301 ? -17.251 -3.358 45.420 1.00 94.88 301 ASP A O 1
ATOM 2449 N N . ALA A 1 302 ? -16.423 -1.473 46.312 1.00 95.75 302 ALA A N 1
ATOM 2450 C CA . ALA A 1 302 ? -15.043 -1.938 46.409 1.00 95.75 302 ALA A CA 1
ATOM 2451 C C . ALA A 1 302 ? -14.411 -1.647 47.784 1.00 95.75 302 ALA A C 1
ATOM 2453 O O . ALA A 1 302 ? -14.941 -0.900 48.613 1.00 95.75 302 ALA A O 1
ATOM 2454 N N . ARG A 1 303 ? -13.250 -2.257 48.036 1.00 96.38 303 ARG A N 1
ATOM 2455 C CA . ARG A 1 303 ? -12.351 -1.918 49.146 1.00 96.38 303 ARG A CA 1
ATOM 2456 C C . ARG A 1 303 ? -11.036 -1.392 48.603 1.00 96.38 303 ARG A C 1
ATOM 2458 O O . ARG A 1 303 ? -10.411 -2.067 47.792 1.00 96.38 303 ARG A O 1
ATOM 2465 N N . ASN A 1 304 ? -10.591 -0.234 49.077 1.00 95.62 304 ASN A N 1
ATOM 2466 C CA . ASN A 1 304 ? -9.221 0.218 48.873 1.00 95.62 304 ASN A CA 1
ATOM 2467 C C . ASN A 1 304 ? -8.323 -0.459 49.917 1.00 95.62 304 ASN A C 1
ATOM 2469 O O . ASN A 1 304 ? -8.425 -0.176 51.112 1.00 95.62 304 ASN A O 1
ATOM 2473 N N . LEU A 1 305 ? -7.455 -1.354 49.451 1.00 95.38 305 LEU A N 1
ATOM 2474 C CA . LEU A 1 305 ? -6.546 -2.140 50.283 1.00 95.38 305 LEU A CA 1
ATOM 2475 C C . LEU A 1 305 ? -5.191 -1.446 50.508 1.00 95.38 305 LEU A C 1
ATOM 2477 O O . LEU A 1 305 ? -4.347 -1.968 51.233 1.00 95.38 305 LEU A O 1
ATOM 2481 N N . GLY A 1 306 ? -4.981 -0.269 49.911 1.00 94.19 306 GLY A N 1
ATOM 2482 C CA . GLY A 1 306 ? -3.761 0.525 50.032 1.00 94.19 306 GLY A CA 1
ATOM 2483 C C . GLY A 1 306 ? -2.896 0.497 48.772 1.00 94.19 306 GLY A C 1
ATOM 2484 O O . GLY A 1 306 ? -3.360 0.178 47.679 1.00 94.19 306 GLY A O 1
ATOM 2485 N N . THR A 1 307 ? -1.627 0.874 48.922 1.00 95.38 307 THR A N 1
ATOM 2486 C CA . THR A 1 307 ? -0.684 1.088 47.806 1.00 95.38 307 THR A CA 1
ATOM 2487 C C . THR A 1 307 ? 0.502 0.116 47.807 1.00 95.38 307 THR A C 1
ATOM 2489 O O . THR A 1 307 ? 1.230 0.034 46.820 1.00 95.38 307 THR A O 1
ATOM 2492 N N . ASN A 1 308 ? 0.706 -0.650 48.888 1.00 92.94 308 ASN A N 1
ATOM 2493 C CA . ASN A 1 308 ? 1.861 -1.537 49.050 1.00 92.94 308 ASN A CA 1
ATOM 2494 C C . ASN A 1 308 ? 1.509 -3.005 48.727 1.00 92.94 308 ASN A C 1
ATOM 2496 O O . ASN A 1 308 ? 0.828 -3.638 49.533 1.00 92.94 308 ASN A O 1
ATOM 2500 N N . PRO A 1 309 ? 2.028 -3.598 47.635 1.00 90.00 309 PRO A N 1
ATOM 2501 C CA . PRO A 1 309 ? 1.657 -4.948 47.201 1.00 90.00 309 PRO A CA 1
ATOM 2502 C C . PRO A 1 309 ? 1.855 -6.046 48.260 1.00 90.00 309 PRO A C 1
ATOM 2504 O O . PRO A 1 309 ? 1.064 -6.987 48.286 1.00 90.00 309 PRO A O 1
ATOM 2507 N N . PHE A 1 310 ? 2.847 -5.926 49.151 1.00 88.31 310 PHE A N 1
ATOM 2508 C CA . PHE A 1 310 ? 3.102 -6.921 50.202 1.00 88.31 310 PHE A CA 1
ATOM 2509 C C . PHE A 1 310 ? 1.992 -6.952 51.257 1.00 88.31 310 PHE A C 1
ATOM 2511 O O . PHE A 1 310 ? 1.574 -8.021 51.699 1.00 88.31 310 PHE A O 1
ATOM 2518 N N . ILE A 1 311 ? 1.465 -5.779 51.625 1.00 89.50 311 ILE A N 1
ATOM 2519 C CA . ILE A 1 311 ? 0.338 -5.677 52.562 1.00 89.50 311 ILE A CA 1
ATOM 2520 C C . ILE A 1 311 ? -0.900 -6.326 51.945 1.00 89.50 311 ILE A C 1
ATOM 2522 O O . ILE A 1 311 ? -1.619 -7.053 52.625 1.00 89.50 311 ILE A O 1
ATOM 2526 N N . ILE A 1 312 ? -1.125 -6.112 50.647 1.00 91.31 312 ILE A N 1
ATOM 2527 C CA . ILE A 1 312 ? -2.270 -6.690 49.947 1.00 91.31 312 ILE A CA 1
ATOM 2528 C C . ILE A 1 312 ? -2.164 -8.208 49.834 1.00 91.31 312 ILE A C 1
ATOM 2530 O O . ILE A 1 312 ? -3.173 -8.878 50.031 1.00 91.31 312 ILE A O 1
ATOM 2534 N N . GLN A 1 313 ? -0.975 -8.759 49.580 1.00 89.88 313 GLN A N 1
ATOM 2535 C CA . GLN A 1 313 ? -0.789 -10.210 49.595 1.00 89.88 313 GLN A CA 1
ATOM 2536 C C . GLN A 1 313 ? -1.132 -10.796 50.970 1.00 89.88 313 GLN A C 1
ATOM 2538 O O . GLN A 1 313 ? -1.879 -11.765 51.051 1.00 89.88 313 GLN A O 1
ATOM 2543 N N . ASN A 1 314 ? -0.673 -10.164 52.054 1.00 89.94 314 ASN A N 1
ATOM 2544 C CA . ASN A 1 314 ? -1.028 -10.586 53.407 1.00 89.94 314 ASN A CA 1
ATOM 2545 C C . ASN A 1 314 ? -2.540 -10.470 53.682 1.00 89.94 314 ASN A C 1
ATOM 2547 O O . ASN A 1 314 ? -3.121 -11.367 54.281 1.00 89.94 314 ASN A O 1
ATOM 2551 N N . ILE A 1 315 ? -3.198 -9.400 53.218 1.00 91.50 315 ILE A N 1
ATOM 2552 C CA . ILE A 1 315 ? -4.661 -9.256 53.319 1.00 91.50 315 ILE A CA 1
ATOM 2553 C C . ILE A 1 315 ? -5.378 -10.355 52.530 1.00 91.50 315 ILE A C 1
ATOM 2555 O O . ILE A 1 315 ? -6.380 -10.878 53.000 1.00 91.50 315 ILE A O 1
ATOM 2559 N N . TYR A 1 316 ? -4.893 -10.687 51.335 1.00 88.88 316 TYR A N 1
ATOM 2560 C CA . TYR A 1 316 ? -5.488 -11.717 50.490 1.00 88.88 316 TYR A CA 1
ATOM 2561 C C . TYR A 1 316 ? -5.350 -13.114 51.100 1.00 88.88 316 TYR A C 1
ATOM 2563 O O . TYR A 1 316 ? -6.297 -13.889 51.033 1.00 88.88 316 TYR A O 1
ATOM 2571 N N . CYS A 1 317 ? -4.199 -13.411 51.702 1.00 87.62 317 CYS A N 1
ATOM 2572 C CA . CYS A 1 317 ? -3.892 -14.744 52.212 1.00 87.62 317 CYS A CA 1
ATOM 2573 C C . CYS A 1 317 ? -4.349 -14.993 53.641 1.00 87.62 317 CYS A C 1
ATOM 2575 O O . CYS A 1 317 ? -4.821 -16.078 53.952 1.00 87.62 317 CYS A O 1
ATOM 2577 N N . ASN A 1 318 ? -4.232 -13.988 54.502 1.00 89.44 318 ASN A N 1
ATOM 2578 C CA . ASN A 1 318 ? -4.381 -14.167 55.944 1.00 89.44 318 ASN A CA 1
ATOM 2579 C C . ASN A 1 318 ? -5.568 -13.380 56.514 1.00 89.44 318 ASN A C 1
ATOM 2581 O O . ASN A 1 318 ? -5.811 -13.402 57.719 1.00 89.44 318 ASN A O 1
ATOM 2585 N N . GLN A 1 319 ? -6.298 -12.640 55.676 1.00 90.25 319 GLN A N 1
ATOM 2586 C CA . GLN A 1 319 ? -7.465 -11.854 56.076 1.00 90.25 319 GLN A CA 1
ATOM 2587 C C . GLN A 1 319 ? -8.595 -12.018 55.054 1.00 90.25 319 GLN A C 1
ATOM 2589 O O . GLN A 1 319 ? -8.446 -12.684 54.037 1.00 90.25 319 GLN A O 1
ATOM 2594 N N . ASN A 1 320 ? -9.754 -11.411 55.324 1.00 90.94 320 ASN A N 1
ATOM 2595 C CA . ASN A 1 320 ? -10.846 -11.336 54.358 1.00 90.94 320 ASN A CA 1
ATOM 2596 C C . ASN A 1 320 ? -10.794 -9.989 53.605 1.00 90.94 320 ASN A C 1
ATOM 2598 O O . ASN A 1 320 ? -11.143 -8.954 54.192 1.00 90.94 320 ASN A O 1
ATOM 2602 N N . PRO A 1 321 ? -10.436 -9.969 52.303 1.00 92.19 321 PRO A N 1
ATOM 2603 C CA . PRO A 1 321 ? -10.376 -8.739 51.512 1.00 92.19 321 PRO A CA 1
ATOM 2604 C C . PRO A 1 321 ? -11.702 -7.974 51.433 1.00 92.19 321 PRO A C 1
ATOM 2606 O O . PRO A 1 321 ? -11.692 -6.766 51.217 1.00 92.19 321 PRO A O 1
ATOM 2609 N N . ALA A 1 322 ? -12.848 -8.637 51.632 1.00 91.25 322 ALA A N 1
ATOM 2610 C CA . ALA A 1 322 ? -14.161 -7.991 51.592 1.00 91.25 322 ALA A CA 1
ATOM 2611 C C . ALA A 1 322 ? -14.423 -7.068 52.797 1.00 91.25 322 ALA A C 1
ATOM 2613 O O . ALA A 1 322 ? -15.252 -6.151 52.719 1.00 91.25 322 ALA A O 1
ATOM 2614 N N . THR A 1 323 ? -13.720 -7.293 53.910 1.00 91.56 323 THR A N 1
ATOM 2615 C CA . THR A 1 323 ? -13.827 -6.496 55.143 1.00 91.56 323 THR A CA 1
ATOM 2616 C C . THR A 1 323 ? -12.576 -5.674 55.439 1.00 91.56 323 THR A C 1
ATOM 2618 O O . THR A 1 323 ? -12.650 -4.760 56.256 1.00 91.56 323 THR A O 1
ATOM 2621 N N . ALA A 1 324 ? -11.453 -5.970 54.782 1.00 89.81 324 ALA A N 1
ATOM 2622 C CA . ALA A 1 324 ? -10.208 -5.227 54.923 1.00 89.81 324 ALA A CA 1
ATOM 2623 C C . ALA A 1 324 ? -10.233 -3.885 54.168 1.00 89.81 324 ALA A C 1
ATOM 2625 O O . ALA A 1 324 ? -10.947 -3.712 53.178 1.00 89.81 324 ALA A O 1
ATOM 2626 N N . GLY A 1 325 ? -9.413 -2.936 54.625 1.00 91.25 325 GLY A N 1
ATOM 2627 C CA . GLY A 1 325 ? -9.262 -1.625 53.992 1.00 91.25 325 GLY A CA 1
ATOM 2628 C C . GLY A 1 325 ? -10.477 -0.700 54.133 1.00 91.25 325 GLY A C 1
ATOM 2629 O O . GLY A 1 325 ? -11.449 -0.983 54.839 1.00 91.25 325 GLY A O 1
ATOM 2630 N N . SER A 1 326 ? -10.424 0.447 53.456 1.00 94.69 326 SER A N 1
ATOM 2631 C CA . SER A 1 326 ? -11.523 1.418 53.456 1.00 94.69 326 SER A CA 1
ATOM 2632 C C . SER A 1 326 ? -12.529 1.111 52.348 1.00 94.69 326 SER A C 1
ATOM 2634 O O . SER A 1 326 ? -12.177 0.607 51.282 1.00 94.69 326 SER A O 1
ATOM 2636 N N . ARG A 1 327 ? -13.814 1.387 52.598 1.00 93.50 327 ARG A N 1
ATOM 2637 C CA . ARG A 1 327 ? -14.845 1.279 51.559 1.00 93.50 327 ARG A CA 1
ATOM 2638 C C . ARG A 1 327 ? -14.583 2.316 50.467 1.00 93.50 327 ARG A C 1
ATOM 2640 O O . ARG A 1 327 ? -14.274 3.464 50.775 1.00 93.50 327 ARG A O 1
ATOM 2647 N N . MET A 1 328 ? -14.747 1.904 49.217 1.00 92.06 328 MET A N 1
ATOM 2648 C CA . MET A 1 328 ? -14.636 2.756 48.044 1.00 92.06 328 MET A CA 1
ATOM 2649 C C . MET A 1 328 ? -15.773 2.428 47.081 1.00 92.06 328 MET A C 1
ATOM 2651 O O . MET A 1 328 ? -16.017 1.262 46.785 1.00 92.06 328 MET A O 1
ATOM 2655 N N . ASP A 1 329 ? -16.454 3.455 46.597 1.00 93.62 329 ASP A N 1
ATOM 2656 C CA . ASP A 1 329 ? -17.487 3.329 45.577 1.00 93.62 329 ASP A CA 1
ATOM 2657 C C . ASP A 1 329 ? -16.873 3.792 44.246 1.00 93.62 329 ASP A C 1
ATOM 2659 O O . ASP A 1 329 ? -16.283 4.872 44.183 1.00 93.62 329 ASP A O 1
ATOM 2663 N N . LEU A 1 330 ? -16.952 2.959 43.207 1.00 93.75 330 LEU A N 1
ATOM 2664 C CA . LEU A 1 330 ? -16.298 3.196 41.916 1.00 93.75 330 LEU A CA 1
ATOM 2665 C C . LEU A 1 330 ? -17.333 3.293 40.801 1.00 93.75 330 LEU A C 1
ATOM 2667 O O . LEU A 1 330 ? -18.160 2.391 40.673 1.00 93.75 330 LEU A O 1
ATOM 2671 N N . ASN A 1 331 ? -17.233 4.317 39.955 1.00 94.44 331 ASN A N 1
ATOM 2672 C CA . ASN A 1 331 ? -17.795 4.292 38.607 1.00 94.44 331 ASN A CA 1
ATOM 2673 C C . ASN A 1 331 ? -16.666 3.944 37.632 1.00 94.44 331 ASN A C 1
ATOM 2675 O O . ASN A 1 331 ? -15.600 4.553 37.671 1.00 94.44 331 ASN A O 1
ATOM 2679 N N . VAL A 1 332 ? -16.887 2.959 36.768 1.00 92.38 332 VAL A N 1
ATOM 2680 C CA . VAL A 1 332 ? -15.913 2.519 35.769 1.00 92.38 332 VAL A CA 1
ATOM 2681 C C . VAL A 1 332 ? -16.564 2.581 34.397 1.00 92.38 332 VAL A C 1
ATOM 2683 O O . VAL A 1 332 ? -17.582 1.929 34.167 1.00 92.38 332 VAL A O 1
ATOM 2686 N N . SER A 1 333 ? -15.978 3.364 33.496 1.00 89.94 333 SER A N 1
ATOM 2687 C CA . SER A 1 333 ? -16.340 3.396 32.084 1.00 89.94 333 SER A CA 1
ATOM 2688 C C . SER A 1 333 ? -15.740 2.180 31.387 1.00 89.94 333 SER A C 1
ATOM 2690 O O . SER A 1 333 ? -14.522 1.970 31.397 1.00 89.94 333 SER A O 1
ATOM 2692 N N . GLU A 1 334 ? -16.591 1.336 30.814 1.00 87.94 334 GLU A N 1
ATOM 2693 C CA . GLU A 1 334 ? -16.192 0.094 30.164 1.00 87.94 334 GLU A CA 1
ATOM 2694 C C . GLU A 1 334 ? -16.734 0.042 28.735 1.00 87.94 334 GLU A C 1
ATOM 2696 O O . GLU A 1 334 ? -17.914 0.324 28.533 1.00 87.94 334 GLU A O 1
ATOM 2701 N N . PRO A 1 335 ? -15.960 -0.413 27.731 1.00 83.38 335 PRO A N 1
ATOM 2702 C CA . PRO A 1 335 ? -16.502 -0.632 26.395 1.00 83.38 335 PRO A CA 1
ATOM 2703 C C . PRO A 1 335 ? -17.728 -1.549 26.444 1.00 83.38 335 PRO A C 1
ATOM 2705 O O . PRO A 1 335 ? -17.701 -2.615 27.078 1.00 83.38 335 PRO A O 1
ATOM 2708 N N . LYS A 1 336 ? -18.803 -1.145 25.768 1.00 79.44 336 LYS A N 1
ATOM 2709 C CA . LYS A 1 336 ? -20.078 -1.861 25.735 1.00 79.44 336 LYS A CA 1
ATOM 2710 C C . LYS A 1 336 ? -19.868 -3.292 25.238 1.00 79.44 336 LYS A C 1
ATOM 2712 O O . LYS A 1 336 ? -19.267 -3.520 24.191 1.00 79.44 336 LYS A O 1
ATOM 2717 N N . GLY A 1 337 ? -20.354 -4.264 26.010 1.00 75.12 337 GLY A N 1
ATOM 2718 C CA . GLY A 1 337 ? -20.172 -5.696 25.736 1.00 75.12 337 GLY A CA 1
ATOM 2719 C C . GLY A 1 337 ? -18.834 -6.290 26.199 1.00 75.12 337 GLY A C 1
ATOM 2720 O O . GLY A 1 337 ? -18.610 -7.480 25.996 1.00 75.12 337 GLY A O 1
ATOM 2721 N N . SER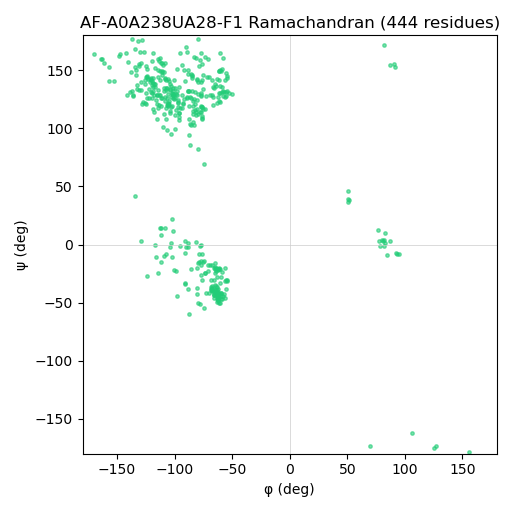 A 1 338 ? -17.950 -5.511 26.831 1.00 81.75 338 SER A N 1
ATOM 2722 C CA . SER A 1 338 ? -16.714 -6.042 27.418 1.00 81.75 338 SER A CA 1
ATOM 2723 C C . SER A 1 338 ? -16.953 -6.752 28.763 1.00 81.75 338 SER A C 1
ATOM 2725 O O . SER A 1 338 ? -17.954 -6.527 29.443 1.00 81.75 338 SER A O 1
ATOM 2727 N N . ASN A 1 339 ? -16.016 -7.623 29.161 1.00 85.38 339 ASN A N 1
ATOM 2728 C CA . ASN A 1 339 ? -16.093 -8.357 30.432 1.00 85.38 339 ASN A CA 1
ATOM 2729 C C . ASN A 1 339 ? -15.972 -7.418 31.633 1.00 85.38 339 ASN A C 1
ATOM 2731 O O . ASN A 1 339 ? -14.928 -6.799 31.794 1.00 85.38 339 ASN A O 1
ATOM 2735 N N . ARG A 1 340 ? -16.974 -7.365 32.503 1.00 90.75 340 ARG A N 1
ATOM 2736 C CA . ARG A 1 340 ? -16.968 -6.520 33.709 1.00 90.75 340 ARG A CA 1
ATOM 2737 C C . ARG A 1 340 ? -15.799 -6.817 34.649 1.00 90.75 340 ARG A C 1
ATOM 2739 O O . ARG A 1 340 ? -15.234 -7.914 34.610 1.00 90.75 340 ARG A O 1
ATOM 2746 N N . LEU A 1 341 ? -15.477 -5.871 35.536 1.00 93.19 341 LEU A N 1
ATOM 2747 C CA . LEU A 1 341 ? -14.629 -6.184 36.687 1.00 93.19 341 LEU A CA 1
ATOM 2748 C C . LEU A 1 341 ? -15.288 -7.298 37.513 1.00 93.19 341 LEU A C 1
ATOM 2750 O O . LEU A 1 341 ? -16.489 -7.279 37.798 1.00 93.19 341 LEU A O 1
ATOM 2754 N N . ILE A 1 342 ? -14.497 -8.309 37.855 1.00 93.75 342 ILE A N 1
ATOM 2755 C CA . ILE A 1 342 ? -14.984 -9.549 38.449 1.00 93.75 342 ILE A CA 1
ATOM 2756 C C . ILE A 1 342 ? -15.071 -9.354 39.961 1.00 93.75 342 ILE A C 1
ATOM 2758 O O . ILE A 1 342 ? -14.100 -8.966 40.608 1.00 93.75 342 ILE A O 1
ATOM 2762 N N . SER A 1 343 ? -16.240 -9.646 40.528 1.00 94.38 343 SER A N 1
ATOM 2763 C CA . SER A 1 343 ? -16.440 -9.636 41.981 1.00 94.38 343 SER A CA 1
ATOM 2764 C C . SER A 1 343 ? -15.570 -10.699 42.651 1.00 94.38 343 SER A C 1
ATOM 2766 O O . SER A 1 343 ? -15.373 -11.784 42.107 1.00 94.38 343 SER A O 1
ATOM 2768 N N . GLY A 1 344 ? -15.028 -10.389 43.823 1.00 92.62 344 GLY A N 1
ATOM 2769 C CA . GLY A 1 344 ? -14.105 -11.266 44.536 1.00 92.62 344 GLY A CA 1
ATOM 2770 C C . GLY A 1 344 ? -12.651 -11.186 44.068 1.00 92.62 344 GLY A C 1
ATOM 2771 O O . GLY A 1 344 ? -11.845 -12.024 44.465 1.00 92.62 344 GLY A O 1
ATOM 2772 N N . ARG A 1 345 ? -12.291 -10.216 43.219 1.00 95.12 345 ARG A N 1
ATOM 2773 C CA . ARG A 1 345 ? -10.931 -10.072 42.676 1.00 95.12 345 ARG A CA 1
ATOM 2774 C C . ARG A 1 345 ? -10.273 -8.763 43.095 1.00 95.12 345 ARG A C 1
ATOM 2776 O O . ARG A 1 345 ? -10.951 -7.757 43.304 1.00 95.12 345 ARG A O 1
ATOM 2783 N N . ILE A 1 346 ? -8.941 -8.790 43.176 1.00 95.75 346 ILE A N 1
ATOM 2784 C CA . ILE A 1 346 ? -8.102 -7.618 43.441 1.00 95.75 346 ILE A CA 1
ATOM 2785 C C . ILE A 1 346 ? -7.553 -7.082 42.122 1.00 95.75 346 ILE A C 1
ATOM 2787 O O . ILE A 1 346 ? -7.012 -7.828 41.308 1.00 95.75 346 ILE A O 1
ATOM 2791 N N . TYR A 1 347 ? -7.658 -5.775 41.930 1.00 97.12 347 TYR A N 1
ATOM 2792 C CA . TYR A 1 347 ? -7.110 -5.060 40.791 1.00 97.12 347 TYR A CA 1
ATOM 2793 C C . TYR A 1 347 ? -6.080 -4.045 41.267 1.00 97.12 347 TYR A C 1
ATOM 2795 O O . TYR A 1 347 ? -6.294 -3.330 42.243 1.00 97.12 347 TYR A O 1
ATOM 2803 N N . ARG A 1 348 ? -4.970 -3.954 40.540 1.00 96.25 348 ARG A N 1
ATOM 2804 C CA . ARG A 1 348 ? -4.074 -2.805 40.580 1.00 96.25 348 ARG A CA 1
ATOM 2805 C C . ARG A 1 348 ? -4.737 -1.694 39.773 1.00 96.25 348 ARG A C 1
ATOM 2807 O O . ARG A 1 348 ? -4.988 -1.883 38.587 1.00 96.25 348 ARG A O 1
ATOM 2814 N N . PHE A 1 349 ? -5.028 -0.585 40.426 1.00 94.94 349 PHE A N 1
ATOM 2815 C CA . PHE A 1 349 ? -5.776 0.553 39.915 1.00 94.94 349 PHE A CA 1
ATOM 2816 C C . PHE A 1 349 ? -4.877 1.795 39.913 1.00 94.94 349 PHE A C 1
ATOM 2818 O O . PHE A 1 349 ? -4.227 2.080 40.920 1.00 94.94 349 PHE A O 1
ATOM 2825 N N . ASN A 1 350 ? -4.788 2.499 38.785 1.00 92.12 350 ASN A N 1
ATOM 2826 C CA . ASN A 1 350 ? -4.042 3.753 38.685 1.00 92.12 350 ASN A CA 1
ATOM 2827 C C . ASN A 1 350 ? -4.981 4.951 38.868 1.00 92.12 350 ASN A C 1
ATOM 2829 O O . ASN A 1 350 ? -5.751 5.272 37.972 1.00 92.12 350 ASN A O 1
ATOM 2833 N N . ASP A 1 351 ? -4.880 5.605 40.018 1.00 90.00 351 ASP A N 1
ATOM 2834 C CA . ASP A 1 351 ? -5.682 6.763 40.403 1.00 90.00 351 ASP A CA 1
ATOM 2835 C C . ASP A 1 351 ? -4.842 8.034 40.255 1.00 90.00 351 ASP A C 1
ATOM 2837 O O . ASP A 1 351 ? -4.021 8.336 41.123 1.00 90.00 351 ASP A O 1
ATOM 2841 N N . GLU A 1 352 ? -4.961 8.715 39.112 1.00 86.75 352 GLU A N 1
ATOM 2842 C CA . GLU A 1 352 ? -4.234 9.963 38.812 1.00 86.75 352 GLU A CA 1
ATOM 2843 C C . GLU A 1 352 ? -2.709 9.875 39.054 1.00 86.75 352 GLU A C 1
ATOM 2845 O O . GLU A 1 352 ? -2.059 10.813 39.513 1.00 86.75 352 GLU A O 1
ATOM 2850 N N . GLY A 1 353 ? -2.111 8.716 38.753 1.00 86.38 353 GLY A N 1
ATOM 2851 C CA . GLY A 1 353 ? -0.680 8.451 38.947 1.00 86.38 353 GLY A CA 1
ATOM 2852 C C . GLY A 1 353 ? -0.334 7.764 40.272 1.00 86.38 353 GLY A C 1
ATOM 2853 O O . GLY A 1 353 ? 0.798 7.306 40.444 1.00 86.38 353 GLY A O 1
ATOM 2854 N N . THR A 1 354 ? -1.294 7.620 41.187 1.00 92.06 354 THR A N 1
ATOM 2855 C CA . THR A 1 354 ? -1.135 6.843 42.419 1.00 92.06 354 THR A CA 1
ATOM 2856 C C . THR A 1 354 ? -1.632 5.417 42.214 1.00 92.06 354 THR A C 1
ATOM 2858 O O . THR A 1 354 ? -2.814 5.166 41.989 1.00 92.06 354 THR A O 1
ATOM 2861 N N . ILE A 1 355 ? -0.732 4.442 42.351 1.00 94.50 355 ILE A N 1
ATOM 2862 C CA . ILE A 1 355 ? -1.101 3.026 42.266 1.00 94.50 355 ILE A CA 1
ATOM 2863 C C . ILE A 1 355 ? -1.779 2.598 43.567 1.00 94.50 355 ILE A C 1
ATOM 2865 O O . ILE A 1 355 ? -1.151 2.575 44.626 1.00 94.50 355 ILE A O 1
ATOM 2869 N N . ARG A 1 356 ? -3.037 2.179 43.465 1.00 95.44 356 ARG A N 1
ATOM 2870 C CA . ARG A 1 356 ? -3.819 1.565 44.539 1.00 95.44 356 ARG A CA 1
ATOM 2871 C C . ARG A 1 356 ? -4.149 0.119 44.196 1.00 95.44 356 ARG A C 1
ATOM 2873 O O . ARG A 1 356 ? -4.145 -0.281 43.034 1.00 95.44 356 ARG A O 1
ATOM 2880 N N . TYR A 1 357 ? -4.473 -0.666 45.208 1.00 96.50 357 TYR A N 1
ATOM 2881 C CA . TYR A 1 357 ? -4.985 -2.020 45.049 1.00 96.50 357 TYR A CA 1
ATOM 2882 C C . TYR A 1 357 ? -6.405 -2.062 45.588 1.00 96.50 357 TYR A C 1
ATOM 2884 O O . TYR A 1 357 ? -6.650 -1.746 46.753 1.00 96.50 357 TYR A O 1
ATOM 2892 N N . VAL A 1 358 ? -7.346 -2.427 44.725 1.00 96.88 358 VAL A N 1
ATOM 2893 C CA . VAL A 1 358 ? -8.774 -2.397 45.030 1.00 96.88 358 VAL A CA 1
ATOM 2894 C C . VAL A 1 358 ? -9.375 -3.786 44.900 1.00 96.88 358 VAL A C 1
ATOM 2896 O O . VAL A 1 358 ? -9.156 -4.478 43.909 1.00 96.88 358 VAL A O 1
ATOM 2899 N N . TYR A 1 359 ? -10.134 -4.208 45.904 1.00 96.62 359 TYR A N 1
ATOM 2900 C CA . TYR A 1 359 ? -10.905 -5.446 45.868 1.00 96.62 359 TYR A CA 1
ATOM 2901 C C . TYR A 1 359 ? -12.348 -5.146 45.478 1.00 96.62 359 TYR A C 1
ATOM 2903 O O . TYR A 1 359 ? -13.009 -4.339 46.131 1.00 96.62 359 TYR A O 1
ATOM 2911 N N . ILE A 1 360 ? -12.846 -5.795 44.428 1.00 97.25 360 ILE A N 1
ATOM 2912 C CA . ILE A 1 360 ? -14.220 -5.607 43.958 1.00 97.25 360 ILE A CA 1
ATOM 2913 C C . ILE A 1 360 ? -15.141 -6.512 44.767 1.00 97.25 360 ILE A C 1
ATOM 2915 O O . ILE A 1 360 ? -15.091 -7.732 44.627 1.00 97.25 360 ILE A O 1
ATOM 2919 N N . ILE A 1 361 ? -16.007 -5.927 45.593 1.00 96.06 361 ILE A N 1
ATOM 2920 C CA . ILE A 1 361 ? -16.962 -6.688 46.406 1.00 96.06 361 ILE A CA 1
ATOM 2921 C C . ILE A 1 361 ? -18.080 -7.206 45.504 1.00 96.06 361 ILE A C 1
ATOM 2923 O O . ILE A 1 361 ? -18.361 -8.402 45.476 1.00 96.06 361 ILE A O 1
ATOM 2927 N N . ARG A 1 362 ? -18.724 -6.299 44.764 1.00 94.62 362 ARG A N 1
ATOM 2928 C CA . ARG A 1 362 ? -19.818 -6.618 43.841 1.00 94.62 362 ARG A CA 1
ATOM 2929 C C . ARG A 1 362 ? -20.042 -5.503 42.827 1.00 94.62 362 ARG A C 1
ATOM 2931 O O . ARG A 1 362 ? -19.758 -4.339 43.104 1.00 94.62 362 ARG A O 1
ATOM 2938 N N . SER A 1 363 ? -20.627 -5.850 41.685 1.00 92.94 363 SER A N 1
ATOM 2939 C CA . SER A 1 363 ? -21.223 -4.859 40.784 1.00 92.94 363 SER A CA 1
ATOM 2940 C C . SER A 1 363 ? -22.557 -4.357 41.334 1.00 92.94 363 SER A C 1
ATOM 2942 O O . SER A 1 363 ? -23.332 -5.140 41.890 1.00 92.94 363 SER A O 1
ATOM 2944 N N . ARG A 1 364 ? -22.865 -3.086 41.101 1.00 89.62 364 ARG A N 1
ATOM 2945 C CA . ARG A 1 364 ? -24.112 -2.438 41.496 1.00 89.62 364 ARG A CA 1
ATOM 2946 C C . ARG A 1 364 ? -24.923 -2.019 40.269 1.00 89.62 364 ARG A C 1
ATOM 2948 O O . ARG A 1 364 ? -24.376 -1.719 39.210 1.00 89.62 364 ARG A O 1
ATOM 2955 N N . SER A 1 365 ? -26.247 -2.009 40.413 1.00 83.81 365 SER A N 1
ATOM 2956 C CA . SER A 1 365 ? -27.154 -1.395 39.442 1.00 83.81 365 SER A CA 1
ATOM 2957 C C . SER A 1 365 ? -27.268 0.109 39.699 1.00 83.81 365 SER A C 1
ATOM 2959 O O . SER A 1 365 ? -27.667 0.509 40.795 1.00 83.81 365 SER A O 1
ATOM 2961 N N . GLY A 1 366 ? -26.992 0.915 38.674 1.00 80.38 366 GLY A N 1
ATOM 2962 C CA . GLY A 1 366 ? -27.066 2.377 38.733 1.00 80.38 366 GLY A CA 1
ATOM 2963 C C . GLY A 1 366 ? -25.745 3.037 39.126 1.00 80.38 366 GLY A C 1
ATOM 2964 O O . GLY A 1 366 ? -24.924 2.430 39.810 1.00 80.38 366 GLY A O 1
ATOM 2965 N N . GLU A 1 367 ? -25.573 4.277 38.667 1.00 86.00 367 GLU A N 1
ATOM 2966 C CA . GLU A 1 367 ? -24.359 5.077 38.844 1.00 86.00 367 GLU A CA 1
ATOM 2967 C C . GLU A 1 367 ? -24.326 5.821 40.181 1.00 86.00 367 GLU A C 1
ATOM 2969 O O . GLU A 1 367 ? -25.356 6.307 40.666 1.00 86.00 367 GLU A O 1
ATOM 2974 N N . PHE A 1 368 ? -23.134 5.957 40.765 1.00 82.69 368 PHE A N 1
ATOM 2975 C CA . PHE A 1 368 ? -22.917 6.867 41.887 1.00 82.69 368 PHE A CA 1
ATOM 2976 C C . PHE A 1 368 ? -22.842 8.302 41.350 1.00 82.69 368 PHE A C 1
ATOM 2978 O O . PHE A 1 368 ? -21.879 8.658 40.678 1.00 82.69 368 PHE A O 1
ATOM 2985 N N . ARG A 1 369 ? -23.868 9.123 41.602 1.00 79.12 369 ARG A N 1
ATOM 2986 C CA . ARG A 1 369 ? -24.005 10.467 40.998 1.00 79.12 369 ARG A CA 1
ATOM 2987 C C . ARG A 1 369 ? -22.920 11.469 41.412 1.00 79.12 369 ARG A C 1
ATOM 2989 O O . ARG A 1 369 ? -22.735 12.465 40.727 1.00 79.12 369 ARG A O 1
ATOM 2996 N N . ASP A 1 370 ? -22.259 11.230 42.535 1.00 78.31 370 ASP A N 1
ATOM 2997 C CA . ASP A 1 370 ? -21.285 12.105 43.192 1.00 78.31 370 ASP A CA 1
ATOM 2998 C C . ASP A 1 370 ? -19.841 11.585 43.085 1.00 78.31 370 ASP A C 1
ATOM 3000 O O . ASP A 1 370 ? -18.966 12.033 43.825 1.00 78.31 370 ASP A O 1
ATOM 3004 N N . ARG A 1 371 ? -19.585 10.608 42.203 1.00 82.62 371 ARG A N 1
ATOM 3005 C CA . ARG A 1 371 ? -18.278 9.952 42.070 1.00 82.62 371 ARG A CA 1
ATOM 3006 C C . ARG A 1 371 ? -17.699 10.089 40.672 1.00 82.62 371 ARG A C 1
ATOM 3008 O O . ARG A 1 371 ? -18.412 9.944 39.678 1.00 82.62 371 ARG A O 1
ATOM 3015 N N . ASP A 1 372 ? -16.383 10.268 40.630 1.00 84.62 372 ASP A N 1
ATOM 3016 C CA . ASP A 1 372 ? -15.601 10.261 39.399 1.00 84.62 372 ASP A CA 1
ATOM 3017 C C . ASP A 1 372 ? -15.716 8.917 38.676 1.00 84.62 372 ASP A C 1
ATOM 3019 O O . ASP A 1 372 ? -15.920 7.864 39.290 1.00 84.62 372 ASP A O 1
ATOM 3023 N N . THR A 1 373 ? -15.608 8.970 37.349 1.00 88.44 373 THR A N 1
ATOM 3024 C CA . THR A 1 373 ? -15.652 7.789 36.484 1.00 88.44 373 THR A CA 1
ATOM 3025 C C . THR A 1 373 ? -14.255 7.480 35.970 1.00 88.44 373 THR A C 1
ATOM 3027 O O . THR A 1 373 ? -13.646 8.300 35.289 1.00 88.44 373 THR A O 1
ATOM 3030 N N . PHE A 1 374 ? -13.770 6.279 36.271 1.00 90.94 374 PHE A N 1
ATOM 3031 C CA . PHE A 1 374 ? -12.444 5.801 35.879 1.00 90.94 374 PHE A CA 1
ATOM 3032 C C . PHE A 1 374 ? -12.524 4.937 34.626 1.00 90.94 374 PHE A C 1
ATOM 3034 O O . PHE A 1 374 ? -13.529 4.263 34.402 1.00 90.94 374 PHE A O 1
ATOM 3041 N N . SER A 1 375 ? -11.472 4.894 33.812 1.00 89.94 375 SER A N 1
ATOM 3042 C CA . SER A 1 375 ? -11.458 3.979 32.673 1.00 89.94 375 SER A CA 1
ATOM 3043 C C . SER A 1 375 ? -11.193 2.559 33.156 1.00 89.94 375 SER A C 1
ATOM 3045 O O . SER A 1 375 ? -10.328 2.313 33.994 1.00 89.94 375 SER A O 1
ATOM 3047 N N . LYS A 1 376 ? -11.861 1.567 32.565 1.00 90.75 376 LYS A N 1
ATOM 3048 C CA . LYS A 1 376 ? -11.538 0.155 32.811 1.00 90.75 376 LYS A CA 1
ATOM 3049 C C . LYS A 1 376 ? -10.072 -0.182 32.535 1.00 90.75 376 LYS A C 1
ATOM 3051 O O . LYS A 1 376 ? -9.525 -1.082 33.168 1.00 90.75 376 LYS A O 1
ATOM 3056 N N . SER A 1 377 ? -9.435 0.516 31.591 1.00 90.38 377 SER A N 1
ATOM 3057 C CA . SER A 1 377 ? -8.011 0.325 31.286 1.00 90.38 377 SER A CA 1
ATOM 3058 C C . SER A 1 377 ? -7.096 0.641 32.468 1.00 90.38 377 SER A C 1
ATOM 3060 O O . SER A 1 377 ? -5.969 0.153 32.498 1.00 90.38 377 SER A O 1
ATOM 3062 N N . ASP A 1 378 ? -7.577 1.405 33.450 1.00 93.44 378 ASP A N 1
ATOM 3063 C CA . ASP A 1 378 ? -6.814 1.766 34.646 1.00 93.44 378 ASP A CA 1
ATOM 3064 C C . ASP A 1 378 ? -6.722 0.605 35.647 1.00 93.44 378 ASP A C 1
ATOM 3066 O O . ASP A 1 378 ? -5.962 0.682 36.613 1.00 93.44 378 ASP A O 1
ATOM 3070 N N . PHE A 1 379 ? -7.454 -0.492 35.408 1.00 95.62 379 PHE A N 1
ATOM 3071 C CA . PHE A 1 379 ? -7.534 -1.663 36.275 1.00 95.62 379 PHE A CA 1
ATOM 3072 C C . PHE A 1 379 ? -6.798 -2.861 35.665 1.00 95.62 379 PHE A C 1
ATOM 3074 O O . PHE A 1 379 ? -7.121 -3.349 34.584 1.00 95.62 379 PHE A O 1
ATOM 3081 N N . THR A 1 380 ? -5.838 -3.413 36.405 1.00 96.00 380 THR A N 1
ATOM 3082 C CA . THR A 1 380 ? -5.105 -4.635 36.043 1.00 96.00 380 THR A CA 1
ATOM 3083 C C . THR A 1 380 ? -5.329 -5.712 37.096 1.00 96.00 380 THR A C 1
ATOM 3085 O O . THR A 1 380 ? -4.913 -5.545 38.242 1.00 96.00 380 THR A O 1
ATOM 3088 N N . LEU A 1 381 ? -5.949 -6.832 36.715 1.00 95.06 381 LEU A N 1
ATOM 3089 C CA . LEU A 1 381 ? -6.198 -7.960 37.620 1.00 95.06 381 LEU A CA 1
ATOM 3090 C C . LEU A 1 381 ? -4.888 -8.454 38.255 1.00 95.06 381 LEU A C 1
ATOM 3092 O O . LEU A 1 381 ? -3.908 -8.680 37.547 1.00 95.06 381 LEU A O 1
ATOM 3096 N N . GLN A 1 382 ? -4.886 -8.628 39.575 1.00 94.19 382 GLN A N 1
ATOM 3097 C CA . GLN A 1 382 ? -3.774 -9.197 40.331 1.00 94.19 382 GLN A CA 1
ATOM 3098 C C . GLN A 1 382 ? -4.152 -10.584 40.844 1.00 94.19 382 GLN A C 1
ATOM 3100 O O . GLN A 1 382 ? -5.241 -10.782 41.384 1.00 94.19 382 GLN A O 1
ATOM 3105 N N . ASN A 1 383 ? -3.230 -11.530 40.686 1.00 89.06 383 ASN A N 1
ATOM 3106 C CA . ASN A 1 383 ? -3.342 -12.868 41.251 1.00 89.06 383 ASN A CA 1
ATOM 3107 C C . ASN A 1 383 ? -2.284 -13.006 42.346 1.00 89.06 383 ASN A C 1
ATOM 3109 O O . ASN A 1 383 ? -1.106 -12.758 42.091 1.00 89.06 383 ASN A O 1
ATOM 3113 N N . TYR A 1 384 ? -2.714 -13.396 43.540 1.00 84.62 384 TYR A N 1
ATOM 3114 C CA . TYR A 1 384 ? -1.848 -13.666 44.682 1.00 84.62 384 TYR A CA 1
ATOM 3115 C C . TYR A 1 384 ? -1.891 -15.162 45.004 1.00 84.62 384 TYR A C 1
ATOM 3117 O O . TYR A 1 384 ? -2.908 -15.813 44.765 1.00 84.62 384 TYR A O 1
ATOM 3125 N N . PHE A 1 385 ? -0.785 -15.679 45.534 1.00 79.56 385 PHE A N 1
ATOM 3126 C CA . PHE A 1 385 ? -0.628 -17.065 45.975 1.00 79.56 385 PHE A CA 1
ATOM 3127 C C . PHE A 1 385 ? -0.304 -17.063 47.470 1.00 79.56 385 PHE A C 1
ATOM 3129 O O . PHE A 1 385 ? 0.494 -16.225 47.914 1.00 79.56 385 PHE A O 1
ATOM 3136 N N . CYS A 1 386 ? -0.930 -17.964 48.224 1.00 81.12 386 CYS A N 1
ATOM 3137 C CA . CYS A 1 386 ? -0.837 -18.022 49.680 1.00 81.12 386 CYS A CA 1
ATOM 3138 C C . CYS A 1 386 ? -0.021 -19.229 50.135 1.00 81.12 386 CYS A C 1
ATOM 3140 O O . CYS A 1 386 ? 0.014 -20.241 49.445 1.00 81.12 386 CYS A O 1
ATOM 3142 N N . GLU A 1 387 ? 0.679 -19.105 51.266 1.00 65.12 387 GLU A N 1
ATOM 3143 C CA . GLU A 1 387 ? 1.588 -20.152 51.759 1.00 65.12 387 GLU A CA 1
ATOM 3144 C C . GLU A 1 387 ? 0.853 -21.458 52.104 1.00 65.12 387 GLU A C 1
ATOM 3146 O O . GLU A 1 387 ? 1.411 -22.525 51.892 1.00 65.12 387 GLU A O 1
ATOM 3151 N N . ASP A 1 388 ? -0.426 -21.405 52.486 1.00 51.41 388 ASP A N 1
ATOM 3152 C CA . ASP A 1 388 ? -1.232 -22.610 52.746 1.00 51.41 388 ASP A CA 1
ATOM 3153 C C . ASP A 1 388 ? -1.683 -23.340 51.464 1.00 51.41 388 ASP A C 1
ATOM 3155 O O . ASP A 1 388 ? -2.035 -24.516 51.513 1.00 51.41 388 ASP A O 1
ATOM 3159 N N . ASP A 1 389 ? -1.596 -22.697 50.291 1.00 49.38 389 ASP A N 1
ATOM 3160 C CA . ASP A 1 389 ? -1.796 -23.370 48.997 1.00 49.38 389 ASP A CA 1
ATOM 3161 C C . ASP A 1 389 ? -0.560 -24.207 48.586 1.00 49.38 389 ASP A C 1
ATOM 3163 O O . ASP A 1 389 ? -0.560 -24.824 47.518 1.00 49.38 389 ASP A O 1
ATOM 3167 N N . TYR A 1 390 ? 0.519 -24.231 49.388 1.00 46.91 390 TYR A N 1
ATOM 3168 C CA . TYR A 1 390 ? 1.746 -24.978 49.067 1.00 46.91 390 TYR A CA 1
ATOM 3169 C C . TYR A 1 390 ? 1.679 -26.479 49.368 1.00 46.91 390 TYR A C 1
ATOM 3171 O O . TYR A 1 390 ? 2.470 -27.224 48.783 1.00 46.91 390 TYR A O 1
ATOM 3179 N N . ASP A 1 391 ? 0.765 -26.948 50.223 1.00 47.03 391 ASP A N 1
ATOM 3180 C CA . ASP A 1 391 ? 0.718 -28.375 50.588 1.00 47.03 391 ASP A CA 1
ATOM 3181 C C . ASP A 1 391 ? 0.080 -29.262 49.498 1.00 47.03 391 ASP A C 1
ATOM 3183 O O . ASP A 1 391 ? 0.355 -30.462 49.437 1.00 47.03 391 ASP A O 1
ATOM 3187 N N . ASP A 1 392 ? -0.666 -28.676 48.553 1.00 49.06 392 ASP A N 1
ATOM 3188 C CA . ASP A 1 392 ? -1.327 -29.409 47.458 1.00 49.06 392 ASP A CA 1
ATOM 3189 C C . ASP A 1 392 ? -0.522 -29.460 46.141 1.00 49.06 392 ASP A C 1
ATOM 3191 O O . ASP A 1 392 ? -0.935 -30.105 45.174 1.00 49.06 392 ASP A O 1
ATOM 3195 N N . PHE A 1 393 ? 0.666 -28.844 46.073 1.00 53.53 393 PHE A N 1
ATOM 3196 C CA . PHE A 1 393 ? 1.508 -28.839 44.862 1.00 53.53 393 PHE A CA 1
ATOM 3197 C C . PHE A 1 393 ? 2.692 -29.809 44.906 1.00 53.53 393 PHE A C 1
ATOM 3199 O O . PHE A 1 393 ? 3.650 -29.661 44.140 1.00 53.53 393 PHE A O 1
ATOM 3206 N N . LEU A 1 394 ? 2.619 -30.841 45.748 1.00 64.38 394 LEU A N 1
ATOM 3207 C CA . LEU A 1 394 ? 3.649 -31.871 45.857 1.00 64.38 394 LEU A CA 1
ATOM 3208 C C . LEU A 1 394 ? 3.603 -32.841 44.663 1.00 64.38 394 LEU A C 1
ATOM 3210 O O . LEU A 1 394 ? 3.250 -34.012 44.792 1.00 64.38 394 LEU A O 1
ATOM 3214 N N . ARG A 1 395 ? 3.973 -32.359 43.472 1.00 78.81 395 ARG A N 1
ATOM 3215 C CA . ARG A 1 395 ? 3.945 -33.164 42.245 1.00 78.81 395 ARG A CA 1
ATOM 3216 C C . ARG A 1 395 ? 5.215 -33.985 42.087 1.00 78.81 395 ARG A C 1
ATOM 3218 O O . ARG A 1 395 ? 6.347 -33.495 42.192 1.00 78.81 395 ARG A O 1
ATOM 3225 N N . LYS A 1 396 ? 5.046 -35.263 41.781 1.00 88.31 396 LYS A N 1
ATOM 3226 C CA . LYS A 1 396 ? 6.137 -36.171 41.441 1.00 88.31 396 LYS A CA 1
ATOM 3227 C C . LYS A 1 396 ? 6.466 -36.030 39.961 1.00 88.31 396 LYS A C 1
ATOM 3229 O O . LYS A 1 396 ? 5.682 -36.435 39.108 1.00 88.31 396 LYS A O 1
ATOM 3234 N N . ILE A 1 397 ? 7.664 -35.542 39.640 1.00 92.88 397 ILE A N 1
ATOM 3235 C CA . ILE A 1 397 ? 8.134 -35.531 38.252 1.00 92.88 397 ILE A CA 1
ATOM 3236 C C . ILE A 1 397 ? 9.104 -36.676 37.975 1.00 92.88 397 ILE A C 1
ATOM 3238 O O . ILE A 1 397 ? 9.974 -37.007 38.783 1.00 92.88 397 ILE A O 1
ATOM 3242 N N . THR A 1 398 ? 8.976 -37.255 36.785 1.00 95.19 398 THR A N 1
ATOM 3243 C CA . THR A 1 398 ? 9.845 -38.311 36.266 1.00 95.19 398 THR A CA 1
ATOM 3244 C C . THR A 1 398 ? 10.438 -37.881 34.931 1.00 95.19 398 THR A C 1
ATOM 3246 O O . THR A 1 398 ? 9.718 -37.510 34.006 1.00 95.19 398 THR A O 1
ATOM 3249 N N . ILE A 1 399 ? 11.762 -37.935 34.817 1.00 95.19 399 ILE A N 1
ATOM 3250 C CA . ILE A 1 399 ? 12.521 -37.446 33.665 1.00 95.19 399 ILE A CA 1
ATOM 3251 C C . ILE A 1 399 ? 13.065 -38.640 32.888 1.00 95.19 399 ILE A C 1
ATOM 3253 O O . ILE A 1 399 ? 13.773 -39.475 33.446 1.00 95.19 399 ILE A O 1
ATOM 3257 N N . TYR A 1 400 ? 12.791 -38.687 31.589 1.00 95.44 400 TYR A N 1
ATOM 3258 C CA . TYR A 1 400 ? 13.260 -39.708 30.657 1.00 95.44 400 TYR A CA 1
ATOM 3259 C C . TYR A 1 400 ? 14.197 -39.090 29.620 1.00 95.44 400 TYR A C 1
ATOM 3261 O O . TYR A 1 400 ? 13.982 -37.962 29.174 1.00 95.44 400 TYR A O 1
ATOM 3269 N N . ASN A 1 401 ? 15.228 -39.820 29.198 1.00 94.88 401 ASN A N 1
ATOM 3270 C CA . ASN A 1 401 ? 16.067 -39.402 28.073 1.00 94.88 401 ASN A CA 1
ATOM 3271 C C . ASN A 1 401 ? 15.393 -39.713 26.722 1.00 94.88 401 ASN A C 1
ATOM 3273 O O . ASN A 1 401 ? 14.342 -40.351 26.656 1.00 94.88 401 ASN A O 1
ATOM 3277 N N . LYS A 1 402 ? 16.038 -39.325 25.614 1.00 93.69 402 LYS A N 1
ATOM 3278 C CA . LYS A 1 402 ? 15.550 -39.604 24.249 1.00 93.69 402 LYS A CA 1
ATOM 3279 C C . LYS A 1 402 ? 15.305 -41.086 23.917 1.00 93.69 402 LYS A C 1
ATOM 3281 O O . LYS A 1 402 ? 14.609 -41.364 22.952 1.00 93.69 402 LYS A O 1
ATOM 3286 N N . LYS A 1 403 ? 15.902 -42.018 24.671 1.00 94.25 403 LYS A N 1
ATOM 3287 C CA . LYS A 1 403 ? 15.724 -43.470 24.506 1.00 94.25 403 LYS A CA 1
ATOM 3288 C C . LYS A 1 403 ? 14.574 -44.021 25.365 1.00 94.25 403 LYS A C 1
ATOM 3290 O O . LYS A 1 403 ? 14.383 -45.228 25.397 1.00 94.25 403 LYS A O 1
ATOM 3295 N N . GLY A 1 404 ? 13.849 -43.166 26.092 1.00 91.00 404 GLY A N 1
ATOM 3296 C CA . GLY A 1 404 ? 12.778 -43.580 27.001 1.00 91.00 404 GLY A CA 1
ATOM 3297 C C . GLY A 1 404 ? 13.271 -44.160 28.330 1.00 91.00 404 GLY A C 1
ATOM 3298 O O . GLY A 1 404 ? 12.478 -44.724 29.074 1.00 91.00 404 GLY A O 1
ATOM 3299 N N . ILE A 1 405 ? 14.560 -44.020 28.657 1.00 93.00 405 ILE A N 1
ATOM 3300 C CA . ILE A 1 405 ? 15.130 -44.531 29.912 1.00 93.00 405 ILE A CA 1
ATOM 3301 C C . ILE A 1 405 ? 14.959 -43.472 31.003 1.00 93.00 405 ILE A C 1
ATOM 3303 O O . ILE A 1 405 ? 15.295 -42.305 30.777 1.00 93.00 405 ILE A O 1
ATOM 3307 N N . LYS A 1 406 ? 14.465 -43.876 32.182 1.00 95.94 406 LYS A N 1
ATOM 3308 C CA . LYS A 1 406 ? 14.325 -43.004 33.358 1.00 95.94 406 LYS A CA 1
ATOM 3309 C C . LYS A 1 406 ? 15.701 -42.517 33.821 1.00 95.94 406 LYS A C 1
ATOM 3311 O O . LYS A 1 406 ? 16.573 -43.319 34.131 1.00 95.94 406 LYS A O 1
ATOM 3316 N N . VAL A 1 407 ? 15.877 -41.202 33.861 1.00 94.69 407 VAL A N 1
ATOM 3317 C CA . VAL A 1 407 ? 17.113 -40.517 34.268 1.00 94.69 407 VAL A CA 1
ATOM 3318 C C . VAL A 1 407 ? 17.029 -40.067 35.721 1.00 94.69 407 VAL A C 1
ATOM 3320 O O . VAL A 1 407 ? 17.994 -40.219 36.462 1.00 94.69 407 VAL A O 1
ATOM 3323 N N . LYS A 1 408 ? 15.891 -39.494 36.133 1.00 94.12 408 LYS A N 1
ATOM 3324 C CA . LYS A 1 408 ? 15.695 -38.969 37.490 1.00 94.12 408 LYS A CA 1
ATOM 3325 C C . LYS A 1 408 ? 14.214 -38.905 37.849 1.00 94.12 408 LYS A C 1
ATOM 3327 O O . LYS A 1 408 ? 13.366 -38.781 36.969 1.00 94.12 408 LYS A O 1
ATOM 3332 N N . GLU A 1 409 ? 13.919 -38.991 39.137 1.00 94.25 409 GLU A N 1
ATOM 3333 C CA . GLU A 1 409 ? 12.575 -38.911 39.702 1.00 94.25 409 GLU A CA 1
ATOM 3334 C C . GLU A 1 409 ? 12.661 -38.121 41.007 1.00 94.25 409 GLU A C 1
ATOM 3336 O O . GLU A 1 409 ? 13.539 -38.399 41.824 1.00 94.25 409 GLU A O 1
ATOM 3341 N N . GLN A 1 410 ? 11.820 -37.102 41.171 1.00 92.50 410 GLN A N 1
ATOM 3342 C CA . GLN A 1 410 ? 11.867 -36.221 42.336 1.00 92.50 410 GLN A CA 1
ATOM 3343 C C . GLN A 1 410 ? 10.482 -35.633 42.615 1.00 92.50 410 GLN A C 1
ATOM 3345 O O . GLN A 1 410 ? 9.749 -35.283 41.688 1.00 92.50 410 GLN A O 1
ATOM 3350 N N . LYS A 1 411 ? 10.134 -35.538 43.900 1.00 90.81 411 LYS A N 1
ATOM 3351 C CA . LYS A 1 411 ? 8.983 -34.762 44.369 1.00 90.81 411 LYS A CA 1
ATOM 3352 C C . LYS A 1 411 ? 9.382 -33.293 44.414 1.00 90.81 411 LYS A C 1
ATOM 3354 O O . LYS A 1 411 ? 10.463 -32.980 44.910 1.00 90.81 411 LYS A O 1
ATOM 3359 N N . ILE A 1 412 ? 8.556 -32.446 43.817 1.00 85.81 412 ILE A N 1
ATOM 3360 C CA . ILE A 1 412 ? 8.826 -31.025 43.644 1.00 85.81 412 ILE A CA 1
ATOM 3361 C C . ILE A 1 412 ? 7.683 -30.243 44.248 1.00 85.81 412 ILE A C 1
ATOM 3363 O O . ILE A 1 412 ? 6.534 -30.477 43.880 1.00 85.81 412 ILE A O 1
ATOM 3367 N N . ASN A 1 413 ? 8.038 -29.276 45.083 1.00 77.50 413 ASN A N 1
ATOM 3368 C CA . ASN A 1 413 ? 7.088 -28.413 45.769 1.00 77.50 413 ASN A CA 1
ATOM 3369 C C . ASN A 1 413 ? 6.982 -27.048 45.074 1.00 77.50 413 ASN A C 1
ATOM 3371 O O . ASN A 1 413 ? 5.972 -26.366 45.196 1.00 77.50 413 ASN A O 1
ATOM 3375 N N . HIS A 1 414 ? 8.002 -26.645 44.300 1.00 76.44 414 HIS A N 1
ATOM 3376 C CA . HIS A 1 414 ? 8.034 -25.336 43.638 1.00 76.44 414 HIS A CA 1
ATOM 3377 C C . HIS A 1 414 ? 8.557 -25.384 42.191 1.00 76.44 414 HIS A C 1
ATOM 3379 O O . HIS A 1 414 ? 9.441 -26.168 41.838 1.00 76.44 414 HIS A O 1
ATOM 3385 N N . ILE A 1 415 ? 8.069 -24.493 41.315 1.00 78.81 415 ILE A N 1
ATOM 3386 C CA . ILE A 1 415 ? 8.528 -24.420 39.912 1.00 78.81 415 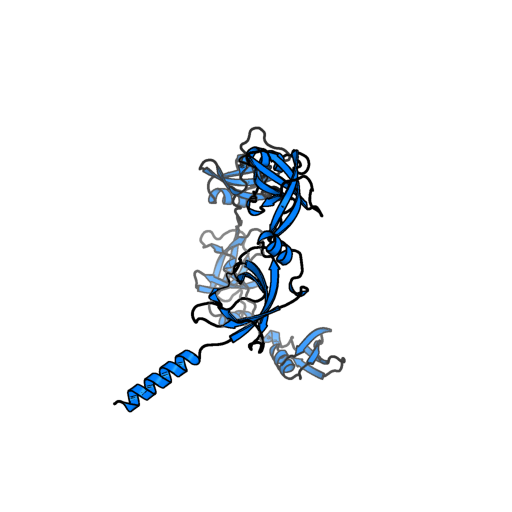ILE A CA 1
ATOM 3387 C C . ILE A 1 415 ? 10.036 -24.133 39.800 1.00 78.81 415 ILE A C 1
ATOM 3389 O O . ILE A 1 415 ? 10.687 -24.565 38.847 1.00 78.81 415 ILE A O 1
ATOM 3393 N N . ASP A 1 416 ? 10.618 -23.444 40.782 1.00 80.31 416 ASP A N 1
ATOM 3394 C CA . ASP A 1 416 ? 12.053 -23.152 40.794 1.00 80.31 416 ASP A CA 1
ATOM 3395 C C . ASP A 1 416 ? 12.913 -24.350 41.203 1.00 80.31 416 ASP A C 1
ATOM 3397 O O . ASP A 1 416 ? 14.050 -24.466 40.737 1.00 80.31 416 ASP A O 1
ATOM 3401 N N . GLU A 1 417 ? 12.375 -25.292 41.977 1.00 84.25 417 GLU A N 1
ATOM 3402 C CA . GLU A 1 417 ? 13.024 -26.584 42.213 1.00 84.25 417 GLU A CA 1
ATOM 3403 C C . GLU A 1 417 ? 13.032 -27.413 40.930 1.00 84.25 417 GLU A C 1
ATOM 3405 O O . GLU A 1 417 ? 14.051 -28.021 40.604 1.00 84.25 417 GLU A O 1
ATOM 3410 N N . GLU A 1 418 ? 11.952 -27.365 40.137 1.00 87.25 418 GLU A N 1
ATOM 3411 C CA . GLU A 1 418 ? 11.950 -27.967 38.802 1.00 87.25 418 GLU A CA 1
ATOM 3412 C C . GLU A 1 418 ? 13.021 -27.327 37.921 1.00 87.25 418 GLU A C 1
ATOM 3414 O O . GLU A 1 418 ? 13.855 -28.036 37.360 1.00 87.25 418 GLU A O 1
ATOM 3419 N N . LYS A 1 419 ? 13.075 -25.994 37.832 1.00 87.81 419 LYS A N 1
ATOM 3420 C CA . LYS A 1 419 ? 14.131 -25.314 37.063 1.00 87.81 419 LYS A CA 1
ATOM 3421 C C . LYS A 1 419 ? 15.528 -25.707 37.550 1.00 87.81 419 LYS A C 1
ATOM 3423 O O . LYS A 1 419 ? 16.406 -25.957 36.724 1.00 87.81 419 LYS A O 1
ATOM 3428 N N . SER A 1 420 ? 15.740 -25.784 38.861 1.00 88.00 420 SER A N 1
ATOM 3429 C CA . SER A 1 420 ? 17.026 -26.162 39.458 1.00 88.00 420 SER A CA 1
ATOM 3430 C C . SER A 1 420 ? 17.392 -27.610 39.139 1.00 88.00 420 SER A C 1
ATOM 3432 O O . SER A 1 420 ? 18.510 -27.893 38.714 1.00 88.00 420 SER A O 1
ATOM 3434 N N . LEU A 1 421 ? 16.430 -28.526 39.214 1.00 89.69 421 LEU A N 1
ATOM 3435 C CA . LEU A 1 421 ? 16.600 -29.917 38.821 1.00 89.69 421 LEU A CA 1
ATOM 3436 C C . LEU A 1 421 ? 16.957 -30.050 37.335 1.00 89.69 421 LEU A C 1
ATOM 3438 O O . LEU A 1 421 ? 17.910 -30.753 36.993 1.00 89.69 421 LEU A O 1
ATOM 3442 N N . LEU A 1 422 ? 16.271 -29.328 36.448 1.00 90.19 422 LEU A N 1
ATOM 3443 C CA . LEU A 1 422 ? 16.575 -29.328 35.014 1.00 90.19 422 LEU A CA 1
ATOM 3444 C C . LEU A 1 422 ? 17.955 -28.715 34.714 1.00 90.19 422 LEU A C 1
ATOM 3446 O O . LEU A 1 422 ? 18.652 -29.164 33.797 1.00 90.19 422 LEU A O 1
ATOM 3450 N N . LYS A 1 423 ? 18.417 -27.755 35.528 1.00 90.00 423 LYS A N 1
ATOM 3451 C CA . LYS A 1 423 ? 19.793 -27.230 35.471 1.00 90.00 423 LYS A CA 1
ATOM 3452 C C . LYS A 1 423 ? 20.855 -28.272 35.842 1.00 90.00 423 LYS A C 1
ATOM 3454 O O . LYS A 1 423 ? 21.959 -28.167 35.319 1.00 90.00 423 LYS A O 1
ATOM 3459 N N . THR A 1 424 ? 20.533 -29.315 36.610 1.00 90.81 424 THR A N 1
ATOM 3460 C CA . THR A 1 424 ? 21.493 -30.402 36.912 1.00 90.81 424 THR A CA 1
ATOM 3461 C C . THR A 1 424 ? 21.647 -31.444 35.798 1.00 90.81 424 THR A C 1
ATOM 3463 O O . THR A 1 424 ? 22.613 -32.202 35.801 1.00 90.81 424 THR A O 1
ATOM 3466 N N . LEU A 1 425 ? 20.729 -31.502 34.827 1.00 91.25 425 LEU A N 1
ATOM 3467 C CA . LEU A 1 425 ? 20.789 -32.511 33.763 1.00 91.25 425 LEU A CA 1
ATOM 3468 C C . LEU A 1 425 ? 21.937 -32.243 32.768 1.00 91.25 425 LEU A C 1
ATOM 3470 O O . LEU A 1 425 ? 22.168 -31.086 32.419 1.00 91.25 425 LEU A O 1
ATOM 3474 N N . PRO A 1 426 ? 22.607 -33.270 32.222 1.00 91.94 426 PRO A N 1
ATOM 3475 C CA . PRO A 1 426 ? 23.536 -33.100 31.102 1.00 91.94 426 PRO A CA 1
ATOM 3476 C C . PRO A 1 426 ? 22.852 -32.536 29.847 1.00 91.94 426 PRO A C 1
ATOM 3478 O O . PRO A 1 426 ? 21.625 -32.597 29.715 1.00 91.94 426 PRO A O 1
ATOM 3481 N N . LYS A 1 427 ? 23.630 -32.042 28.876 1.00 92.00 427 LYS A N 1
ATOM 3482 C CA . LYS A 1 427 ? 23.089 -31.600 27.577 1.00 92.00 427 LYS A CA 1
ATOM 3483 C C . LYS A 1 427 ? 22.357 -32.745 26.877 1.00 92.00 427 LYS A C 1
ATOM 3485 O O . LYS A 1 427 ? 22.847 -33.873 26.835 1.00 92.00 427 LYS A O 1
ATOM 3490 N N . GLY A 1 428 ? 21.185 -32.460 26.316 1.00 93.38 428 GLY A N 1
ATOM 3491 C CA . GLY A 1 428 ? 20.384 -33.484 25.652 1.00 93.38 428 GLY A CA 1
ATOM 3492 C C . GLY A 1 428 ? 18.893 -33.184 25.575 1.00 93.38 428 GLY A C 1
ATOM 3493 O O . GLY A 1 428 ? 18.411 -32.136 26.008 1.00 93.38 428 GLY A O 1
ATOM 3494 N N . LEU A 1 429 ? 18.167 -34.138 24.991 1.00 94.31 429 LEU A N 1
ATOM 3495 C CA . LEU A 1 429 ? 16.713 -34.125 24.884 1.00 94.31 429 LEU A CA 1
ATOM 3496 C C . LEU A 1 429 ? 16.092 -34.988 25.987 1.00 94.31 429 LEU A C 1
ATOM 3498 O O . LEU A 1 429 ? 16.444 -36.168 26.106 1.00 94.31 429 LEU A O 1
ATOM 3502 N N . TYR A 1 430 ? 15.134 -34.416 26.717 1.00 95.94 430 TYR A N 1
ATOM 3503 C CA . TYR A 1 430 ? 14.423 -35.096 27.796 1.00 95.94 430 TYR A CA 1
ATOM 3504 C C . TYR A 1 430 ? 12.906 -34.944 27.683 1.00 95.94 430 TYR A C 1
ATOM 3506 O O . TYR A 1 430 ? 12.393 -33.958 27.147 1.00 95.94 430 TYR A O 1
ATOM 3514 N N . PHE A 1 431 ? 12.204 -35.928 28.237 1.00 95.31 431 PHE A N 1
ATOM 3515 C CA . PHE A 1 431 ? 10.759 -35.942 28.420 1.00 95.31 431 PHE A CA 1
ATOM 3516 C C . PHE A 1 431 ? 10.458 -35.963 29.912 1.00 95.31 431 PHE A C 1
ATOM 3518 O O . PHE A 1 431 ? 10.938 -36.839 30.628 1.00 95.31 431 PHE A O 1
ATOM 3525 N N . ILE A 1 432 ? 9.680 -35.001 30.381 1.00 94.38 432 ILE A N 1
ATOM 3526 C CA . ILE A 1 432 ? 9.285 -34.876 31.781 1.00 94.38 432 ILE A CA 1
ATOM 3527 C C . ILE A 1 432 ? 7.825 -35.290 31.858 1.00 94.38 432 ILE A C 1
ATOM 3529 O O . ILE A 1 432 ? 7.014 -34.751 31.107 1.00 94.38 432 ILE A O 1
ATOM 3533 N N . LYS A 1 433 ? 7.510 -36.243 32.732 1.00 93.62 433 LYS A N 1
ATOM 3534 C CA . LYS A 1 433 ? 6.141 -36.646 33.059 1.00 93.62 433 LYS A CA 1
ATOM 3535 C C . LYS A 1 433 ? 5.843 -36.291 34.504 1.00 93.62 433 LYS A C 1
ATOM 3537 O O . LYS A 1 433 ? 6.678 -36.585 35.359 1.00 93.62 433 LYS A O 1
ATOM 3542 N N . ASP A 1 434 ? 4.697 -35.679 34.760 1.00 90.38 434 ASP A N 1
ATOM 3543 C CA . ASP A 1 434 ? 4.172 -35.567 36.119 1.00 90.38 434 ASP A CA 1
ATOM 3544 C C . ASP A 1 434 ? 3.272 -36.769 36.463 1.00 90.38 434 ASP A C 1
ATOM 3546 O O . ASP A 1 434 ? 2.970 -37.622 35.621 1.00 90.38 434 ASP A O 1
ATOM 3550 N N . ASP A 1 435 ? 2.912 -36.868 37.734 1.00 85.88 435 ASP A N 1
ATOM 3551 C CA . ASP A 1 435 ? 1.981 -37.837 38.314 1.00 85.88 435 ASP A CA 1
ATOM 3552 C C . ASP A 1 435 ? 0.547 -37.703 37.791 1.00 85.88 435 ASP A C 1
ATOM 3554 O O . ASP A 1 435 ? -0.180 -38.694 37.761 1.00 85.88 435 ASP A O 1
ATOM 3558 N N . ASN A 1 436 ? 0.181 -36.528 37.281 1.00 81.88 436 ASN A N 1
ATOM 3559 C CA . ASN A 1 436 ? -1.100 -36.277 36.619 1.00 81.88 436 ASN A CA 1
ATOM 3560 C C . ASN A 1 436 ? -1.122 -36.728 35.145 1.00 81.88 436 ASN A C 1
ATOM 3562 O O . ASN A 1 436 ? -2.123 -36.551 34.452 1.00 81.88 436 ASN A O 1
ATOM 3566 N N . GLY A 1 437 ? -0.030 -37.316 34.643 1.00 78.56 437 GLY A N 1
ATOM 3567 C CA . GLY A 1 437 ? 0.072 -37.828 33.277 1.00 78.56 437 GLY A CA 1
ATOM 3568 C C . GLY A 1 437 ? 0.367 -36.763 32.217 1.00 78.56 437 GLY A C 1
ATOM 3569 O O . GLY A 1 437 ? 0.472 -37.100 31.032 1.00 78.56 437 GLY A O 1
ATOM 3570 N N . ASN A 1 438 ? 0.572 -35.501 32.605 1.00 84.88 438 ASN A N 1
ATOM 3571 C CA . ASN A 1 438 ? 1.025 -34.469 31.683 1.00 84.88 438 ASN A CA 1
ATOM 3572 C C . ASN A 1 438 ? 2.479 -34.733 31.298 1.00 84.88 438 ASN A C 1
ATOM 3574 O O . ASN A 1 438 ? 3.307 -35.157 32.108 1.00 84.88 438 ASN A O 1
ATOM 3578 N N . SER A 1 439 ? 2.814 -34.444 30.041 1.00 89.06 439 SER A N 1
ATOM 3579 C CA . SER A 1 439 ? 4.178 -34.601 29.548 1.00 89.06 439 SER A CA 1
ATOM 3580 C C . SER A 1 439 ? 4.670 -33.348 28.843 1.00 89.06 439 SER A C 1
ATOM 3582 O O . SER A 1 439 ? 3.935 -32.708 28.093 1.00 89.06 439 SER A O 1
ATOM 3584 N N . LYS A 1 440 ? 5.938 -32.998 29.071 1.00 92.06 440 LYS A N 1
ATOM 3585 C CA . LYS A 1 440 ? 6.611 -31.909 28.359 1.00 92.06 440 LYS A CA 1
ATOM 3586 C C . LYS A 1 440 ? 7.987 -32.323 27.869 1.00 92.06 440 LYS A C 1
ATOM 3588 O O . LYS A 1 440 ? 8.696 -33.105 28.503 1.00 92.06 440 LYS A O 1
ATOM 3593 N N . LYS A 1 441 ? 8.365 -31.779 26.717 1.00 93.69 441 LYS A N 1
ATOM 3594 C CA . LYS A 1 441 ? 9.645 -32.028 26.054 1.00 93.69 441 LYS A CA 1
ATOM 3595 C C . LYS A 1 441 ? 10.572 -30.844 26.288 1.00 93.69 441 LYS A C 1
ATOM 3597 O O . LYS A 1 441 ? 10.181 -29.707 26.042 1.00 93.69 441 LYS A O 1
ATOM 3602 N N . ILE A 1 442 ? 11.802 -31.112 26.714 1.00 92.19 442 ILE A N 1
ATOM 3603 C CA . ILE A 1 442 ? 12.827 -30.081 26.895 1.00 92.19 442 ILE A CA 1
ATOM 3604 C C . ILE A 1 442 ? 14.096 -30.440 26.125 1.00 92.19 442 ILE A C 1
ATOM 3606 O O . ILE A 1 442 ? 14.509 -31.601 26.075 1.00 92.19 442 ILE A O 1
ATOM 3610 N N . PHE A 1 443 ? 14.728 -29.432 25.529 1.00 91.56 443 PHE A N 1
ATOM 3611 C CA . PHE A 1 443 ? 16.028 -29.568 24.882 1.00 91.56 443 PHE A CA 1
ATOM 3612 C C . PHE A 1 443 ? 17.036 -28.665 25.586 1.00 91.56 443 PHE A C 1
ATOM 3614 O O . PHE A 1 443 ? 16.894 -27.444 25.570 1.00 91.56 443 PHE A O 1
ATOM 3621 N N . LYS A 1 444 ? 18.038 -29.267 26.232 1.00 86.44 444 LYS A N 1
ATOM 3622 C CA . LYS A 1 444 ? 19.048 -28.537 26.997 1.00 86.44 444 LYS A CA 1
ATOM 3623 C C . LYS A 1 444 ? 20.294 -28.300 26.152 1.00 86.44 444 LYS A C 1
ATOM 3625 O O . LYS A 1 444 ? 20.990 -29.259 25.812 1.00 86.44 444 LYS A O 1
ATOM 3630 N N . GLN A 1 445 ? 20.553 -27.030 25.835 1.00 78.38 445 GLN A N 1
ATOM 3631 C CA . GLN A 1 445 ? 21.646 -26.620 24.946 1.00 78.38 445 GLN A CA 1
ATOM 3632 C C . GLN A 1 445 ? 22.912 -26.138 25.665 1.00 78.38 445 GLN A C 1
ATOM 3634 O O . GLN A 1 445 ? 23.985 -26.278 25.084 1.00 78.38 445 GLN A O 1
ATOM 3639 N N . ASN A 1 446 ? 22.842 -25.674 26.915 1.00 56.81 446 ASN A N 1
ATOM 3640 C CA . ASN A 1 446 ? 24.011 -25.357 27.741 1.00 56.81 446 ASN A CA 1
ATOM 3641 C C . ASN A 1 446 ? 23.729 -25.637 29.213 1.00 56.81 446 ASN A C 1
ATOM 3643 O O . ASN A 1 446 ? 22.660 -25.201 29.698 1.00 56.81 446 ASN A O 1
#

Radius of gyration: 42.28 Å; Cα contacts (8 Å, |Δi|>4): 900; chains: 1; bounding box: 113×68×98 Å

Secondary structure (DSSP, 8-state):
-HHHHHHHHHHHHHHHHTT--EEEEEEEEEESSHHHHHHHHHHS-GGGSPEEEEEEE--SSSPPPPTT-EEEEEETTEEEEEEEEEE-SS--TTS-EEEGGG-EE-----EEEEEEEEEE--SSHHHHHHHHHHS-HHHHSEEEEEEEEEETTSPPPPTT-EEEEEETTEEEEEEEEEEESS--TTSPEEEGGGEEEE-PPPEEEEEEEEEEEESSHHHHHHHHHHS-TTTSSEEEEEEEEEETTSPPPPTT-EEEEEETTEEEEEEEEEEESS--TTSPEEEGGG-EEE-PPPEEEEEEEEEE--S-HHHHHHHHHHS-TTTSSEEEEEEEEEETTSPPPPTT-EEEEEETTEEEEEEEEEEESS--TTS-EEEGGGEEEE----GGGGTT--EEEEEEETTS-EEEEEEESSHHHHHHHHHHSPSEEEEEEETTS-EEEEEE--